Protein AF-0000000067427217 (afdb_homodimer)

pLDDT: mean 96.17, std 3.34, range [80.88, 98.94]

Nearest PDB structures (foldseek):
  2i51-assembly1_A  TM=8.465E-01  e=2.013E-17  Nostoc punctiforme PCC 73102
  2i51-assembly1_B  TM=8.445E-01  e=8.383E-17  Nostoc punctiforme PCC 73102
  2ou5-assembly1_B  TM=6.613E-01  e=2.379E-10  Jannaschia sp. CCS1
  2i02-assembly1_B  TM=6.635E-01  e=1.101E-06  Nostoc punctiforme PCC 73102
  2re7-assembly1_A-2  TM=7.594E-01  e=8.951E-05  Psychrobacter arcticus 273-4

Radius of gyration: 23.59 Å; Cα contacts (8 Å, |Δi|>4): 993; chains: 2; bounding box: 60×71×54 Å

Structure (mmCIF, N/CA/C/O backbone):
data_AF-0000000067427217-model_v1
#
loop_
_entity.id
_entity.type
_entity.pdbx_description
1 polymer 'Predicted protein'
#
loop_
_atom_site.group_PDB
_atom_site.id
_atom_site.type_symbol
_atom_site.label_atom_id
_atom_site.label_alt_id
_atom_site.label_comp_id
_atom_site.label_asym_id
_atom_site.label_entity_id
_atom_site.label_seq_id
_atom_site.pdbx_PDB_ins_code
_atom_site.Cartn_x
_atom_site.Cartn_y
_atom_site.Cartn_z
_atom_site.occupancy
_atom_site.B_iso_or_equiv
_atom_site.auth_seq_id
_atom_site.auth_comp_id
_atom_site.auth_asym_id
_atom_site.auth_atom_id
_atom_site.pdbx_PDB_model_num
ATOM 1 N N . MET A 1 1 ? 25.328 17.938 6.07 1 82.31 1 MET A N 1
ATOM 2 C CA . MET A 1 1 ? 25.375 16.656 5.363 1 82.31 1 MET A CA 1
ATOM 3 C C . MET A 1 1 ? 24.438 16.672 4.156 1 82.31 1 MET A C 1
ATOM 5 O O . MET A 1 1 ? 23.422 17.344 4.168 1 82.31 1 MET A O 1
ATOM 9 N N . PRO A 1 2 ? 24.812 15.953 3.15 1 90 2 PRO A N 1
ATOM 10 C CA . PRO A 1 2 ? 24.062 16.062 1.898 1 90 2 PRO A CA 1
ATOM 11 C C . PRO A 1 2 ? 22.703 15.375 1.966 1 90 2 PRO A C 1
ATOM 13 O O . PRO A 1 2 ? 22.5 14.469 2.779 1 90 2 PRO A O 1
ATOM 16 N N . VAL A 1 3 ? 21.75 15.828 1.18 1 95.88 3 VAL A N 1
ATOM 17 C CA . VAL A 1 3 ? 20.438 15.219 0.984 1 95.88 3 VAL A CA 1
ATOM 18 C C . VAL A 1 3 ? 20.609 13.789 0.475 1 95.88 3 VAL A C 1
ATOM 20 O O . VAL A 1 3 ? 21.422 13.531 -0.419 1 95.88 3 VAL A O 1
ATOM 23 N N . PRO A 1 4 ? 19.953 12.844 1.14 1 98 4 PRO A N 1
ATOM 24 C CA . PRO A 1 4 ? 20.125 11.469 0.68 1 98 4 PRO A CA 1
ATOM 25 C C . PRO A 1 4 ? 19.641 11.25 -0.749 1 98 4 PRO A C 1
ATOM 27 O O . PRO A 1 4 ? 18.672 11.891 -1.175 1 98 4 PRO A O 1
ATOM 30 N N . ARG A 1 5 ? 20.172 10.289 -1.453 1 98.12 5 ARG A N 1
ATOM 31 C CA . ARG A 1 5 ? 19.906 10.023 -2.863 1 98.12 5 ARG A CA 1
ATOM 32 C C . ARG A 1 5 ? 18.453 9.602 -3.072 1 98.12 5 ARG A C 1
ATOM 34 O O . ARG A 1 5 ? 17.859 9.906 -4.105 1 98.12 5 ARG A O 1
ATOM 41 N N . TRP A 1 6 ? 17.891 8.938 -2.092 1 98.75 6 TRP A N 1
ATOM 42 C CA . TRP A 1 6 ? 16.516 8.469 -2.262 1 98.75 6 TRP A CA 1
ATOM 43 C C . TRP A 1 6 ? 15.547 9.648 -2.35 1 98.75 6 TRP A C 1
ATOM 45 O O . TRP A 1 6 ? 14.547 9.586 -3.066 1 98.75 6 TRP A O 1
ATOM 55 N N . LYS A 1 7 ? 15.797 10.719 -1.579 1 98.75 7 LYS A N 1
ATOM 56 C CA . LYS A 1 7 ? 14.945 11.891 -1.68 1 98.75 7 LYS A CA 1
ATOM 57 C C . LYS A 1 7 ? 15.047 12.531 -3.062 1 98.75 7 LYS A C 1
ATOM 59 O O . LYS A 1 7 ? 14.031 12.914 -3.652 1 98.75 7 LYS A O 1
ATOM 64 N N . ILE A 1 8 ? 16.266 12.633 -3.545 1 98.31 8 ILE A N 1
ATOM 65 C CA . ILE A 1 8 ? 16.5 13.203 -4.863 1 98.31 8 ILE A CA 1
ATOM 66 C C . ILE A 1 8 ? 15.766 12.391 -5.922 1 98.31 8 ILE A C 1
ATOM 68 O O . ILE A 1 8 ? 15.148 12.953 -6.828 1 98.31 8 ILE A O 1
ATOM 72 N N . ALA A 1 9 ? 15.852 11.094 -5.762 1 98.56 9 ALA A N 1
ATOM 73 C CA . ALA A 1 9 ? 15.188 10.203 -6.707 1 98.56 9 ALA A CA 1
ATOM 74 C C . ALA A 1 9 ? 13.68 10.43 -6.703 1 98.56 9 ALA A C 1
ATOM 76 O O . ALA A 1 9 ? 13.047 10.492 -7.762 1 98.56 9 ALA A O 1
ATOM 77 N N . ILE A 1 10 ? 13.047 10.578 -5.543 1 98.69 10 ILE A N 1
ATOM 78 C CA . ILE A 1 10 ? 11.609 10.812 -5.434 1 98.69 10 ILE A CA 1
ATOM 79 C C . ILE A 1 10 ? 11.258 12.156 -6.066 1 98.69 10 ILE A C 1
ATOM 81 O O . ILE A 1 10 ? 10.32 12.242 -6.871 1 98.69 10 ILE A O 1
ATOM 85 N N . GLU A 1 11 ? 12.023 13.148 -5.711 1 98.12 11 GLU A N 1
ATOM 86 C CA . GLU A 1 11 ? 11.742 14.484 -6.23 1 98.12 11 GLU A CA 1
ATOM 87 C C . GLU A 1 11 ? 11.844 14.516 -7.754 1 98.12 11 GLU A C 1
ATOM 89 O O . GLU A 1 11 ? 11.031 15.156 -8.422 1 98.12 11 GLU A O 1
ATOM 94 N N . THR A 1 12 ? 12.859 13.875 -8.266 1 98 12 THR A N 1
ATOM 95 C CA . THR A 1 12 ? 13.047 13.82 -9.711 1 98 12 THR A CA 1
ATOM 96 C C . THR A 1 12 ? 11.875 13.117 -10.383 1 98 12 THR A C 1
ATOM 98 O O . THR A 1 12 ? 11.352 13.602 -11.391 1 98 12 THR A O 1
ATOM 101 N N . ALA A 1 13 ? 11.453 12 -9.812 1 97.88 13 ALA A N 1
ATOM 102 C CA . ALA A 1 13 ? 10.367 11.219 -10.383 1 97.88 13 ALA A CA 1
ATOM 103 C C . ALA A 1 13 ? 9.062 12.016 -10.398 1 97.88 13 ALA A C 1
ATOM 105 O O . ALA A 1 13 ? 8.367 12.055 -11.414 1 97.88 13 ALA A O 1
ATOM 106 N N . ILE A 1 14 ? 8.758 12.688 -9.297 1 96.75 14 ILE A N 1
ATOM 107 C CA . ILE A 1 14 ? 7.449 13.32 -9.203 1 96.75 14 ILE A CA 1
ATOM 108 C C . ILE A 1 14 ? 7.48 14.68 -9.906 1 96.75 14 ILE A C 1
ATOM 110 O O . ILE A 1 14 ? 6.434 15.258 -10.203 1 96.75 14 ILE A O 1
ATOM 114 N N . ALA A 1 15 ? 8.664 15.242 -10.125 1 96.88 15 ALA A N 1
ATOM 115 C CA . ALA A 1 15 ? 8.766 16.422 -10.984 1 96.88 15 ALA A CA 1
ATOM 116 C C . ALA A 1 15 ? 8.344 16.078 -12.414 1 96.88 15 ALA A C 1
ATOM 118 O O . ALA A 1 15 ? 7.762 16.922 -13.109 1 96.88 15 ALA A O 1
ATOM 119 N N . GLU A 1 16 ? 8.664 14.875 -12.828 1 95.94 16 GLU A N 1
ATOM 120 C CA . GLU A 1 16 ? 8.32 14.414 -14.172 1 95.94 16 GLU A CA 1
ATOM 121 C C . GLU A 1 16 ? 6.879 13.914 -14.234 1 95.94 16 GLU A C 1
ATOM 123 O O . GLU A 1 16 ? 6.176 14.148 -15.219 1 95.94 16 GLU A O 1
ATOM 128 N N . TYR A 1 17 ? 6.457 13.25 -13.234 1 94.25 17 TYR A N 1
ATOM 129 C CA . TYR A 1 17 ? 5.105 12.703 -13.164 1 94.25 17 TYR A CA 1
ATOM 130 C C . TYR A 1 17 ? 4.344 13.297 -11.984 1 94.25 17 TYR A C 1
ATOM 132 O O . TYR A 1 17 ? 4.09 12.602 -11 1 94.25 17 TYR A O 1
ATOM 140 N N . LYS A 1 18 ? 3.812 14.438 -12.102 1 90 18 LYS A N 1
ATOM 141 C CA . LYS A 1 18 ? 3.309 15.289 -11.039 1 90 18 LYS A CA 1
ATOM 142 C C . LYS A 1 18 ? 2.08 14.68 -10.367 1 90 18 LYS A C 1
ATOM 144 O O . LYS A 1 18 ? 1.81 14.938 -9.195 1 90 18 LYS A O 1
ATOM 149 N N . ASN A 1 19 ? 1.387 13.836 -11.07 1 87.75 19 ASN A N 1
ATOM 150 C CA . ASN A 1 19 ? 0.149 13.297 -10.516 1 87.75 19 ASN A CA 1
ATOM 151 C C . ASN A 1 19 ? 0.393 11.992 -9.758 1 87.75 19 ASN A C 1
ATOM 153 O O . ASN A 1 19 ? -0.52 11.453 -9.133 1 87.75 19 ASN A O 1
ATOM 157 N N . GLN A 1 20 ? 1.622 11.531 -9.742 1 93.19 20 GLN A N 1
ATOM 158 C CA . GLN A 1 20 ? 1.896 10.25 -9.102 1 93.19 20 GLN A CA 1
ATOM 159 C C . GLN A 1 20 ? 2.447 10.445 -7.691 1 93.19 20 GLN A C 1
ATOM 161 O O . GLN A 1 20 ? 3.541 9.977 -7.375 1 93.19 20 GLN A O 1
ATOM 166 N N . THR A 1 21 ? 1.598 11.125 -6.848 1 97.31 21 THR A N 1
ATOM 167 C CA . THR A 1 21 ? 1.981 11.5 -5.488 1 97.31 21 THR A CA 1
ATOM 168 C C . THR A 1 21 ? 1.276 10.609 -4.465 1 97.31 21 THR A C 1
ATOM 170 O O . THR A 1 21 ? 1.387 10.844 -3.26 1 97.31 21 THR A O 1
ATOM 173 N N . VAL A 1 22 ? 0.486 9.586 -4.945 1 98.19 22 VAL A N 1
ATOM 174 C CA . VAL A 1 22 ? -0.251 8.711 -4.039 1 98.19 22 VAL A CA 1
ATOM 175 C C . VAL A 1 22 ? 0.635 7.543 -3.611 1 98.19 22 VAL A C 1
ATOM 177 O O . VAL A 1 22 ? 1.251 6.887 -4.453 1 98.19 22 VAL A O 1
ATOM 180 N N . PHE A 1 23 ? 0.821 7.344 -2.318 1 98.75 23 PHE A N 1
ATOM 181 C CA . PHE A 1 23 ? 1.506 6.18 -1.771 1 98.75 23 PHE A CA 1
ATOM 182 C C . PHE A 1 23 ? 0.601 5.426 -0.805 1 98.75 23 PHE A C 1
ATOM 184 O O . PHE A 1 23 ? -0.47 5.914 -0.439 1 98.75 23 PHE A O 1
ATOM 191 N N . GLN A 1 24 ? 0.899 4.184 -0.476 1 98.94 24 GLN A N 1
ATOM 192 C CA . GLN A 1 24 ? 0.128 3.371 0.457 1 98.94 24 GLN A CA 1
ATOM 193 C C . GLN A 1 24 ? 0.871 3.197 1.779 1 98.94 24 GLN A C 1
ATOM 195 O O . GLN A 1 24 ? 2.031 2.779 1.796 1 98.94 24 GLN A O 1
ATOM 200 N N . LEU A 1 25 ? 0.208 3.504 2.873 1 98.94 25 LEU A N 1
ATOM 201 C CA . LEU A 1 25 ? 0.771 3.447 4.219 1 98.94 25 LEU A CA 1
ATOM 202 C C . LEU A 1 25 ? 0.193 2.273 5 1 98.94 25 LEU A C 1
ATOM 204 O O . LEU A 1 25 ? -1.027 2.15 5.133 1 98.94 25 LEU A O 1
ATOM 208 N N . ALA A 1 26 ? 1.089 1.427 5.461 1 98.81 26 ALA A N 1
ATOM 209 C CA . ALA A 1 26 ? 0.685 0.29 6.285 1 98.81 26 ALA A CA 1
ATOM 210 C C . ALA A 1 26 ? 0.888 0.588 7.77 1 98.81 26 ALA A C 1
ATOM 212 O O . ALA A 1 26 ? 1.924 1.127 8.164 1 98.81 26 ALA A O 1
ATOM 213 N N . THR A 1 27 ? -0.108 0.255 8.555 1 98.44 27 THR A N 1
ATOM 214 C CA . THR A 1 27 ? -0.065 0.459 10 1 98.44 27 THR A CA 1
ATOM 215 C C . THR A 1 27 ? -0.479 -0.81 10.742 1 98.44 27 THR A C 1
ATOM 217 O O . THR A 1 27 ? -1.041 -1.729 10.141 1 98.44 27 THR A O 1
ATOM 220 N N . LEU A 1 28 ? -0.142 -0.856 11.984 1 96.56 28 LEU A N 1
ATOM 221 C CA . LEU A 1 28 ? -0.523 -1.962 12.859 1 96.56 28 LEU A CA 1
ATOM 222 C C . LEU A 1 28 ? -1.682 -1.564 13.766 1 96.56 28 LEU A C 1
ATOM 224 O O . LEU A 1 28 ? -1.674 -0.478 14.352 1 96.56 28 LEU A O 1
ATOM 228 N N . ASP A 1 29 ? -2.648 -2.434 13.766 1 92.38 29 ASP A N 1
ATOM 229 C CA . ASP A 1 29 ? -3.754 -2.312 14.711 1 92.38 29 ASP A CA 1
ATOM 230 C C . ASP A 1 29 ? -3.535 -3.211 15.93 1 92.38 29 ASP A C 1
ATOM 232 O O . ASP A 1 29 ? -3.463 -4.434 15.797 1 92.38 29 ASP A O 1
ATOM 236 N N . PRO A 1 30 ? -3.396 -2.654 17.078 1 87.75 30 PRO A N 1
ATOM 237 C CA . PRO A 1 30 ? -3.111 -3.477 18.266 1 87.75 30 PRO A CA 1
ATOM 238 C C . PRO A 1 30 ? -4.25 -4.434 18.609 1 87.75 30 PRO A C 1
ATOM 240 O O . PRO A 1 30 ? -4.051 -5.398 19.344 1 87.75 30 PRO A O 1
ATOM 243 N N . THR A 1 31 ? -5.398 -4.172 18.062 1 89.56 31 THR A N 1
ATOM 244 C CA . THR A 1 31 ? -6.562 -4.961 18.438 1 89.56 31 THR A CA 1
ATOM 245 C C . THR A 1 31 ? -6.859 -6.023 17.391 1 89.56 31 THR A C 1
ATOM 247 O O . THR A 1 31 ? -7.746 -6.859 17.578 1 89.56 31 THR A O 1
ATOM 250 N N . LEU A 1 32 ? -6.234 -5.902 16.281 1 85.5 32 LEU A N 1
ATOM 251 C CA . LEU A 1 32 ? -6.469 -6.836 15.188 1 85.5 32 LEU A CA 1
ATOM 252 C C . LEU A 1 32 ? -5.16 -7.48 14.734 1 85.5 32 LEU A C 1
ATOM 254 O O . LEU A 1 32 ? -4.117 -6.824 14.703 1 85.5 32 LEU A O 1
ATOM 258 N N . PRO A 1 33 ? -5.242 -8.703 14.398 1 87.25 33 PRO A N 1
ATOM 259 C CA . PRO A 1 33 ? -4.039 -9.398 13.938 1 87.25 33 PRO A CA 1
ATOM 260 C C . PRO A 1 33 ? -3.775 -9.195 12.445 1 87.25 33 PRO A C 1
ATOM 262 O O . PRO A 1 33 ? -3.27 -10.094 11.773 1 87.25 33 PRO A O 1
ATOM 265 N N . THR A 1 34 ? -4.293 -8.156 11.867 1 94.31 34 THR A N 1
ATOM 266 C CA . THR A 1 34 ? -4.125 -7.855 10.453 1 94.31 34 THR A CA 1
ATOM 267 C C . THR A 1 34 ? -3.602 -6.438 10.258 1 94.31 34 THR A C 1
ATOM 269 O O . THR A 1 34 ? -4.109 -5.492 10.867 1 94.31 34 THR A O 1
ATOM 272 N N . PRO A 1 35 ? -2.533 -6.324 9.492 1 97.38 35 PRO A N 1
ATOM 273 C CA . PRO A 1 35 ? -2.131 -4.957 9.156 1 97.38 35 PRO A CA 1
ATOM 274 C C . PRO A 1 35 ? -3.17 -4.227 8.305 1 97.38 35 PRO A C 1
ATOM 276 O O . PRO A 1 35 ? -3.965 -4.867 7.613 1 97.38 35 PRO A O 1
ATOM 279 N N . HIS A 1 36 ? -3.174 -2.947 8.469 1 98.19 36 HIS A N 1
ATOM 280 C CA . HIS A 1 36 ? -4.004 -2.107 7.613 1 98.19 36 HIS A CA 1
ATOM 281 C C . HIS A 1 36 ? -3.154 -1.333 6.613 1 98.19 36 HIS A C 1
ATOM 283 O O . HIS A 1 36 ? -2.002 -0.995 6.898 1 98.19 36 HIS A O 1
ATOM 289 N N . VAL A 1 37 ? -3.666 -1.079 5.469 1 98.81 37 VAL A N 1
ATOM 290 C CA . VAL A 1 37 ? -2.951 -0.309 4.457 1 98.81 37 VAL A CA 1
ATOM 291 C C . VAL A 1 37 ? -3.934 0.565 3.682 1 98.81 37 VAL A C 1
ATOM 293 O O . VAL A 1 37 ? -5.047 0.131 3.367 1 98.81 37 VAL A O 1
ATOM 296 N N . ARG A 1 38 ? -3.584 1.81 3.439 1 98.69 38 ARG A N 1
ATOM 297 C CA . ARG A 1 38 ? -4.441 2.732 2.703 1 98.69 38 ARG A CA 1
ATOM 298 C C . ARG A 1 38 ? -3.617 3.805 2 1 98.69 38 ARG A C 1
ATOM 300 O O . ARG A 1 38 ? -2.447 4.012 2.328 1 98.69 38 ARG A O 1
ATOM 307 N N . SER A 1 39 ? -4.27 4.469 1.109 1 98.62 39 SER A N 1
ATOM 308 C CA . SER A 1 39 ? -3.607 5.484 0.296 1 98.62 39 SER A CA 1
ATOM 309 C C . SER A 1 39 ? -3.486 6.805 1.05 1 98.62 39 SER A C 1
ATOM 311 O O . SER A 1 39 ? -4.387 7.184 1.801 1 98.62 39 SER A O 1
ATOM 313 N N . HIS A 1 40 ? -2.408 7.438 0.852 1 98.69 40 HIS A N 1
ATOM 314 C CA . HIS A 1 40 ? -2.123 8.812 1.251 1 98.69 40 HIS A CA 1
ATOM 315 C C . HIS A 1 40 ? -1.624 9.633 0.069 1 98.69 40 HIS A C 1
ATOM 317 O O . HIS A 1 40 ? -1.092 9.086 -0.897 1 98.69 40 HIS A O 1
ATOM 323 N N . VAL A 1 41 ? -1.85 10.906 0.163 1 97.88 41 VAL A N 1
ATOM 324 C CA . VAL A 1 41 ? -1.292 11.828 -0.824 1 97.88 41 VAL A CA 1
ATOM 325 C C . VAL A 1 41 ? -0.057 12.516 -0.248 1 97.88 41 VAL A C 1
ATOM 327 O O . VAL A 1 41 ? -0.12 13.117 0.826 1 97.88 41 VAL A O 1
ATOM 330 N N . PHE A 1 42 ? 1.051 12.344 -0.948 1 98.69 42 PHE A N 1
ATOM 331 C CA . PHE A 1 42 ? 2.258 13.086 -0.606 1 98.69 42 PHE A CA 1
ATOM 332 C C . PHE A 1 42 ? 2.068 14.578 -0.864 1 98.69 42 PHE A C 1
ATOM 334 O O . PHE A 1 42 ? 1.643 14.977 -1.95 1 98.69 42 PHE A O 1
ATOM 341 N N . ARG A 1 43 ? 2.469 15.375 0.077 1 97.62 43 ARG A N 1
ATOM 342 C CA . ARG A 1 43 ? 2.244 16.812 -0.079 1 97.62 43 ARG A CA 1
ATOM 343 C C . ARG A 1 43 ? 3.562 17.547 -0.256 1 97.62 43 ARG A C 1
ATOM 345 O O . ARG A 1 43 ? 3.68 18.422 -1.124 1 97.62 43 ARG A O 1
ATOM 352 N N . SER A 1 44 ? 4.52 17.203 0.629 1 97.56 44 SER A N 1
ATOM 353 C CA . SER A 1 44 ? 5.812 17.875 0.525 1 97.56 44 SER A CA 1
ATOM 354 C C . SER A 1 44 ? 6.875 17.156 1.354 1 97.56 44 SER A C 1
ATOM 356 O O . SER A 1 44 ? 6.551 16.312 2.186 1 97.56 44 SER A O 1
ATOM 358 N N . PHE A 1 45 ? 8.109 17.5 1.068 1 98.5 45 PHE A N 1
ATOM 359 C CA . PHE A 1 45 ? 9.188 17.219 2.006 1 98.5 45 PHE A CA 1
ATOM 360 C C . PHE A 1 45 ? 9.352 18.375 2.994 1 98.5 45 PHE A C 1
ATOM 362 O O . PHE A 1 45 ? 8.992 19.516 2.693 1 98.5 45 PHE A O 1
ATOM 369 N N . LEU A 1 46 ? 9.789 18.047 4.188 1 98.56 46 LEU A N 1
ATOM 370 C CA . LEU A 1 46 ? 10.148 19.016 5.215 1 98.56 46 LEU A CA 1
ATOM 371 C C . LEU A 1 46 ? 11.477 18.656 5.867 1 98.56 46 LEU A C 1
ATOM 373 O O . LEU A 1 46 ? 11.703 17.5 6.227 1 98.56 46 LEU A O 1
ATOM 377 N N . SER A 1 47 ? 12.375 19.547 5.906 1 96.94 47 SER A N 1
ATOM 378 C CA . SER A 1 47 ? 13.648 19.297 6.566 1 96.94 47 SER A CA 1
ATOM 379 C C . SER A 1 47 ? 14.133 20.531 7.324 1 96.94 47 SER A C 1
ATOM 381 O O . SER A 1 47 ? 13.758 21.656 6.988 1 96.94 47 SER A O 1
ATOM 383 N N . SER A 1 48 ? 14.898 20.234 8.391 1 95.38 48 SER A N 1
ATOM 384 C CA . SER A 1 48 ? 15.672 21.297 9.031 1 95.38 48 SER A CA 1
ATOM 385 C C . SER A 1 48 ? 16.688 21.906 8.07 1 95.38 48 SER A C 1
ATOM 387 O O . SER A 1 48 ? 17.328 21.188 7.297 1 95.38 48 SER A O 1
ATOM 389 N N . GLU A 1 49 ? 16.844 23.172 8.148 1 92.12 49 GLU A N 1
ATOM 390 C CA . GLU A 1 49 ? 17.844 23.844 7.34 1 92.12 49 GLU A CA 1
ATOM 391 C C . GLU A 1 49 ? 19.25 23.359 7.688 1 92.12 49 GLU A C 1
ATOM 393 O O . GLU A 1 49 ? 20.141 23.328 6.828 1 92.12 49 GLU A O 1
ATOM 398 N N . PHE A 1 50 ? 19.422 22.938 8.945 1 92.94 50 PHE A N 1
ATOM 399 C CA . PHE A 1 50 ? 20.734 22.562 9.43 1 92.94 50 PHE A CA 1
ATOM 400 C C . PHE A 1 50 ? 20.969 21.062 9.234 1 92.94 50 PHE A C 1
ATOM 402 O O . PHE A 1 50 ? 22.109 20.578 9.336 1 92.94 50 PHE A O 1
ATOM 409 N N . LYS A 1 51 ? 19.938 20.297 9.062 1 95.56 51 LYS A N 1
ATOM 410 C CA . LYS A 1 51 ? 20.016 18.859 8.852 1 95.56 51 LYS A CA 1
ATOM 411 C C . LYS A 1 51 ? 19.234 18.438 7.609 1 95.56 51 LYS A C 1
ATOM 413 O O . LYS A 1 51 ?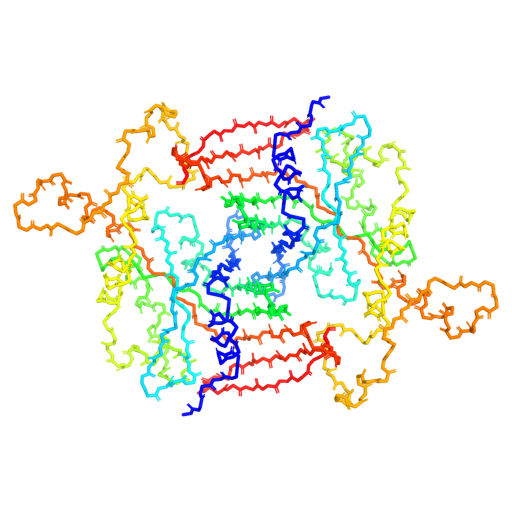 18.312 17.625 7.699 1 95.56 51 LYS A O 1
ATOM 418 N N . PRO A 1 52 ? 19.656 18.922 6.387 1 96.06 52 PRO A N 1
ATOM 419 C CA . PRO A 1 52 ? 18.922 18.594 5.16 1 96.06 52 PRO A CA 1
ATOM 420 C C . PRO A 1 52 ? 18.984 17.109 4.82 1 96.06 52 PRO A C 1
ATOM 422 O O . PRO A 1 52 ? 18.234 16.641 3.957 1 96.06 52 PRO A O 1
ATOM 425 N N . ASN A 1 53 ? 19.891 16.359 5.488 1 97.12 53 ASN A N 1
ATOM 426 C CA . ASN A 1 53 ? 20.047 14.922 5.258 1 97.12 53 ASN A CA 1
ATOM 427 C C . ASN A 1 53 ? 18.969 14.117 5.98 1 97.12 53 ASN A C 1
ATOM 429 O O . ASN A 1 53 ? 18.891 12.898 5.832 1 97.12 53 ASN A O 1
ATOM 433 N N . LEU A 1 54 ? 18.094 14.797 6.73 1 98.12 54 LEU A N 1
ATOM 434 C CA . LEU A 1 54 ? 17.062 14.117 7.488 1 98.12 54 LEU A CA 1
ATOM 435 C C . LEU A 1 54 ? 15.672 14.602 7.07 1 98.12 54 LEU A C 1
ATOM 437 O O . LEU A 1 54 ? 14.906 15.094 7.902 1 98.12 54 LEU A O 1
ATOM 441 N N . PRO A 1 55 ? 15.367 14.391 5.801 1 98.44 55 PRO A N 1
ATOM 442 C CA . PRO A 1 55 ? 14.086 14.883 5.305 1 98.44 55 PRO A CA 1
ATOM 443 C C . PRO A 1 55 ? 12.898 14.078 5.836 1 98.44 55 PRO A C 1
ATOM 445 O O . PRO A 1 55 ? 13 12.852 5.988 1 98.44 55 PRO A O 1
ATOM 448 N N . LEU A 1 56 ? 11.797 14.789 6.141 1 98.81 56 LEU A N 1
ATOM 449 C CA . LEU A 1 56 ? 10.5 14.219 6.484 1 98.81 56 LEU A CA 1
ATOM 450 C C . LEU A 1 56 ? 9.562 14.227 5.281 1 98.81 56 LEU A C 1
ATOM 452 O O . LEU A 1 56 ? 9.688 15.086 4.402 1 98.81 56 LEU A O 1
ATOM 456 N N . LEU A 1 57 ? 8.734 13.219 5.18 1 98.94 57 LEU A N 1
ATOM 457 C CA . LEU A 1 57 ? 7.609 13.273 4.25 1 98.94 57 LEU A CA 1
ATOM 458 C C . LEU A 1 57 ? 6.348 13.758 4.949 1 98.94 57 LEU A C 1
ATOM 460 O O . LEU A 1 57 ? 6.023 13.305 6.051 1 98.94 57 LEU A O 1
ATOM 464 N N . ILE A 1 58 ? 5.605 14.688 4.273 1 98.88 58 ILE A N 1
ATOM 465 C CA . ILE A 1 58 ? 4.395 15.258 4.852 1 98.88 58 ILE A CA 1
ATOM 466 C C . ILE A 1 58 ? 3.176 14.789 4.059 1 98.88 58 ILE A C 1
ATOM 468 O O . ILE A 1 58 ? 3.15 14.891 2.828 1 98.88 58 ILE A O 1
ATOM 472 N N . SER A 1 59 ? 2.277 14.219 4.691 1 98.75 59 SER A N 1
ATOM 473 C CA . SER A 1 59 ? 0.917 13.969 4.23 1 98.75 59 SER A CA 1
ATOM 474 C C . SER A 1 59 ? -0.113 14.5 5.219 1 98.75 59 SER A C 1
ATOM 476 O O . SER A 1 59 ? 0.186 15.398 6.008 1 98.75 59 SER A O 1
ATOM 478 N N . SER A 1 60 ? -1.418 14.125 5.051 1 98.75 60 SER A N 1
ATOM 479 C CA . SER A 1 60 ? -2.467 14.609 5.941 1 98.75 60 SER A CA 1
ATOM 480 C C . SER A 1 60 ? -3.547 13.547 6.148 1 98.75 60 SER A C 1
ATOM 482 O O . SER A 1 60 ? -3.57 12.531 5.449 1 98.75 60 SER A O 1
ATOM 484 N N . THR A 1 61 ? -4.352 13.828 7.141 1 98.69 61 THR A N 1
ATOM 485 C CA . THR A 1 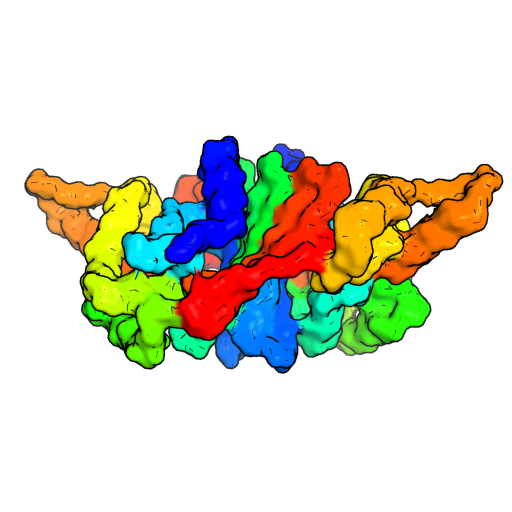61 ? -5.449 12.914 7.434 1 98.69 61 THR A CA 1
ATOM 486 C C . THR A 1 61 ? -6.539 13.617 8.234 1 98.69 61 THR A C 1
ATOM 488 O O . THR A 1 61 ? -6.406 14.797 8.562 1 98.69 61 THR A O 1
ATOM 491 N N . ASP A 1 62 ? -7.695 12.984 8.336 1 98.75 62 ASP A N 1
ATOM 492 C CA . ASP A 1 62 ? -8.719 13.328 9.32 1 98.75 62 ASP A CA 1
ATOM 493 C C . ASP A 1 62 ? -8.383 12.734 10.688 1 98.75 62 ASP A C 1
ATOM 495 O O . ASP A 1 62 ? -8.219 11.523 10.82 1 98.75 62 ASP A O 1
ATOM 499 N N . ILE A 1 63 ? -8.25 13.602 11.688 1 98.69 63 ILE A N 1
ATOM 500 C CA . ILE A 1 63 ? -7.773 13.219 13.008 1 98.69 63 ILE A CA 1
ATOM 501 C C . ILE A 1 63 ? -8.711 12.172 13.617 1 98.69 63 ILE A C 1
ATOM 503 O O . ILE A 1 63 ? -8.344 11.477 14.562 1 98.69 63 ILE A O 1
ATOM 507 N N . ARG A 1 64 ? -9.93 12.039 13.078 1 98.12 64 ARG A N 1
ATOM 508 C CA . ARG A 1 64 ? -10.969 11.195 13.648 1 98.12 64 ARG A CA 1
ATOM 509 C C . ARG A 1 64 ? -10.867 9.766 13.117 1 98.12 64 ARG A C 1
ATOM 511 O O . ARG A 1 64 ? -11.562 8.867 13.602 1 98.12 64 ARG A O 1
ATOM 518 N N . THR A 1 65 ? -9.953 9.461 12.133 1 97.81 65 THR A N 1
ATOM 519 C CA . THR A 1 65 ? -9.914 8.172 11.453 1 97.81 65 THR A CA 1
ATOM 520 C C . THR A 1 65 ? -9.109 7.16 12.273 1 97.81 65 THR A C 1
ATOM 522 O O . THR A 1 65 ? -8.258 7.543 13.078 1 97.81 65 THR A O 1
ATOM 525 N N . PRO A 1 66 ? -9.281 5.863 12.008 1 96.19 66 PRO A N 1
ATOM 526 C CA . PRO A 1 66 ? -8.695 4.805 12.828 1 96.19 66 PRO A CA 1
ATOM 527 C C . PRO A 1 66 ? -7.168 4.789 12.766 1 96.19 66 PRO A C 1
ATOM 529 O O . PRO A 1 66 ? -6.512 4.383 13.727 1 96.19 66 PRO A O 1
ATOM 532 N N . LYS A 1 67 ? -6.586 5.184 11.672 1 97.5 67 LYS A N 1
ATOM 533 C CA . LYS A 1 67 ? -5.133 5.137 11.539 1 97.5 67 LYS A CA 1
ATOM 534 C C . LYS A 1 67 ? -4.457 6.027 12.578 1 97.5 67 LYS A C 1
ATOM 536 O O . LYS A 1 67 ? -3.293 5.82 12.922 1 97.5 67 LYS A O 1
ATOM 541 N N . VAL A 1 68 ? -5.156 7.023 13.039 1 97.75 68 VAL A N 1
ATOM 542 C CA . VAL A 1 68 ? -4.598 7.953 14.016 1 97.75 68 VAL A CA 1
ATOM 543 C C . VAL A 1 68 ? -4.312 7.219 15.32 1 97.75 68 VAL A C 1
ATOM 545 O O . VAL A 1 68 ? -3.215 7.324 15.875 1 97.75 68 VAL A O 1
ATOM 548 N N . THR A 1 69 ? -5.285 6.426 15.781 1 95.62 69 THR A N 1
ATOM 549 C CA . THR A 1 69 ? -5.086 5.676 17.016 1 95.62 69 THR A CA 1
ATOM 550 C C . THR A 1 69 ? -4.062 4.562 16.812 1 95.62 69 THR A C 1
ATOM 552 O O . THR A 1 69 ? -3.289 4.254 17.719 1 95.62 69 THR A O 1
ATOM 555 N N . GLN A 1 70 ? -4.094 3.982 15.641 1 97.06 70 GLN A N 1
ATOM 556 C CA . GLN A 1 70 ? -3.105 2.955 15.328 1 97.06 70 GLN A CA 1
ATOM 557 C C . GLN A 1 70 ? -1.688 3.512 15.422 1 97.06 70 GLN A C 1
ATOM 559 O O . GLN A 1 70 ? -0.829 2.924 16.078 1 97.06 70 GLN A O 1
ATOM 564 N N . LEU A 1 71 ? -1.482 4.691 14.836 1 97.06 71 LEU A N 1
ATOM 565 C CA . LEU A 1 71 ? -0.159 5.305 14.773 1 97.06 71 LEU A CA 1
ATOM 566 C C . LEU A 1 71 ? 0.255 5.828 16.141 1 97.06 71 LEU A C 1
ATOM 568 O O . LEU A 1 71 ? 1.444 5.848 16.469 1 97.06 71 LEU A O 1
ATOM 572 N N . ALA A 1 72 ? -0.711 6.25 16.953 1 95.5 72 ALA A N 1
ATOM 573 C CA . ALA A 1 72 ? -0.407 6.648 18.328 1 95.5 72 ALA A CA 1
ATOM 574 C C . ALA A 1 72 ? 0.113 5.465 19.141 1 95.5 72 ALA A C 1
ATOM 576 O O . ALA A 1 72 ? 1.034 5.613 19.953 1 95.5 72 ALA A O 1
ATOM 577 N N . ALA A 1 73 ? -0.444 4.32 18.891 1 94.81 73 ALA A N 1
ATOM 578 C CA . ALA A 1 73 ? -0.068 3.113 19.609 1 94.81 73 ALA A CA 1
ATOM 579 C C . ALA A 1 73 ? 1.22 2.512 19.062 1 94.81 73 ALA A C 1
ATOM 581 O O . ALA A 1 73 ? 2.076 2.053 19.812 1 94.81 73 ALA A O 1
ATOM 582 N N . HIS A 1 74 ? 1.325 2.471 17.766 1 95.12 74 HIS A N 1
ATOM 583 C CA . HIS A 1 74 ? 2.475 1.904 17.062 1 95.12 74 HIS A CA 1
ATOM 584 C C . HIS A 1 74 ? 2.955 2.832 15.953 1 95.12 74 HIS A C 1
ATOM 586 O O . HIS A 1 74 ? 2.557 2.682 14.797 1 95.12 74 HIS A O 1
ATOM 592 N N . PRO A 1 75 ? 3.889 3.701 16.297 1 96.44 75 PRO A N 1
ATOM 593 C CA . PRO A 1 75 ? 4.289 4.711 15.312 1 96.44 75 PRO A CA 1
ATOM 594 C C . PRO A 1 75 ? 5.184 4.145 14.219 1 96.44 75 PRO A C 1
ATOM 596 O O . PRO A 1 75 ? 5.43 4.812 13.211 1 96.44 75 PRO A O 1
ATOM 599 N N . ASP A 1 76 ? 5.852 2.932 14.5 1 97 76 ASP A N 1
ATOM 600 C CA . ASP A 1 76 ? 6.66 2.295 13.461 1 97 76 ASP A CA 1
ATOM 601 C C . ASP A 1 76 ? 5.785 1.78 12.32 1 97 76 ASP A C 1
ATOM 603 O O . ASP A 1 76 ? 4.945 0.903 12.523 1 97 76 ASP A O 1
ATOM 607 N N . ALA A 1 77 ? 5.938 2.299 11.125 1 98.25 77 ALA A N 1
ATOM 608 C CA . ALA A 1 77 ? 5.129 1.957 9.953 1 98.25 77 ALA A CA 1
ATOM 609 C C . ALA A 1 77 ? 5.98 1.931 8.688 1 98.25 77 ALA A C 1
ATOM 611 O O . ALA A 1 77 ? 7.188 2.182 8.734 1 98.25 77 ALA A O 1
ATOM 612 N N . GLU A 1 78 ? 5.406 1.484 7.59 1 98.81 78 GLU A N 1
ATOM 613 C CA . GLU A 1 78 ? 6.055 1.451 6.281 1 98.81 78 GLU A CA 1
ATOM 614 C C . GLU A 1 78 ? 5.098 1.899 5.18 1 98.81 78 GLU A C 1
ATOM 616 O O . GLU A 1 78 ? 3.906 1.586 5.219 1 98.81 78 GLU A O 1
ATOM 621 N N . LEU A 1 79 ? 5.605 2.654 4.238 1 98.94 79 LEU A N 1
ATOM 622 C CA . LEU A 1 79 ? 4.824 2.975 3.049 1 98.94 79 LEU A CA 1
ATOM 623 C C . LEU A 1 79 ? 5.5 2.436 1.792 1 98.94 79 LEU A C 1
ATOM 625 O O . LEU A 1 79 ? 6.711 2.207 1.783 1 98.94 79 LEU A O 1
ATOM 629 N N . ALA A 1 80 ? 4.699 2.127 0.82 1 98.94 80 ALA A N 1
ATOM 630 C CA . ALA A 1 80 ? 5.145 1.793 -0.531 1 98.94 80 ALA A CA 1
ATOM 631 C C . ALA A 1 80 ? 4.652 2.826 -1.541 1 98.94 80 ALA A C 1
ATOM 633 O O . ALA A 1 80 ? 3.463 3.146 -1.582 1 98.94 80 ALA A O 1
ATOM 634 N N . TRP A 1 81 ? 5.562 3.354 -2.232 1 98.88 81 TRP A N 1
ATOM 635 C CA . TRP A 1 81 ? 5.293 4.352 -3.26 1 98.88 81 TRP A CA 1
ATOM 636 C C . TRP A 1 81 ? 5.727 3.852 -4.633 1 98.88 81 TRP A C 1
ATOM 638 O O . TRP A 1 81 ? 6.914 3.855 -4.957 1 98.88 81 TRP A O 1
ATOM 648 N N . TRP A 1 82 ? 4.738 3.398 -5.43 1 98.38 82 TRP A N 1
ATOM 649 C CA . TRP A 1 82 ? 4.992 2.98 -6.805 1 98.38 82 TRP A CA 1
ATOM 650 C C . TRP A 1 82 ? 4.75 4.129 -7.773 1 98.38 82 TRP A C 1
ATOM 652 O O . TRP A 1 82 ? 3.629 4.637 -7.875 1 98.38 82 TRP A O 1
ATOM 662 N N . ILE A 1 83 ? 5.812 4.543 -8.398 1 97.44 83 ILE A N 1
ATOM 663 C CA . ILE A 1 83 ? 5.715 5.586 -9.414 1 97.44 83 ILE A CA 1
ATOM 664 C C . ILE A 1 83 ? 5.801 4.961 -10.805 1 97.44 83 ILE A C 1
ATOM 666 O O . ILE A 1 83 ? 6.895 4.746 -11.336 1 97.44 83 ILE A O 1
ATOM 670 N N . GLU A 1 84 ? 4.652 4.773 -11.391 1 94.88 84 GLU A N 1
ATOM 671 C CA . GLU A 1 84 ? 4.512 3.969 -12.602 1 94.88 84 GLU A CA 1
ATOM 672 C C . GLU A 1 84 ? 5.266 4.594 -13.773 1 94.88 84 GLU A C 1
ATOM 674 O O . GLU A 1 84 ? 5.902 3.885 -14.555 1 94.88 84 GLU A O 1
ATOM 679 N N . GLY A 1 85 ? 5.203 5.895 -13.938 1 94.25 85 GLY A N 1
ATOM 680 C CA . GLY A 1 85 ? 5.812 6.578 -15.07 1 94.25 85 GLY A CA 1
ATOM 681 C C . GLY A 1 85 ? 7.281 6.25 -15.242 1 94.25 85 GLY A C 1
ATOM 682 O O . GLY A 1 85 ? 7.754 6.074 -16.375 1 94.25 85 GLY A O 1
ATOM 683 N N . VAL A 1 86 ? 7.992 6.16 -14.109 1 96.38 86 VAL A N 1
ATOM 684 C CA . VAL A 1 86 ? 9.422 5.879 -14.164 1 96.38 86 VAL A CA 1
ATOM 685 C C . VAL A 1 86 ? 9.68 4.438 -13.734 1 96.38 86 VAL A C 1
ATOM 687 O O . VAL A 1 86 ? 10.828 3.977 -13.742 1 96.38 86 VAL A O 1
ATOM 690 N N . GLN A 1 87 ? 8.68 3.73 -13.367 1 96.62 87 GLN A N 1
ATOM 691 C CA . GLN A 1 87 ? 8.758 2.352 -12.898 1 96.62 87 GLN A CA 1
ATOM 692 C C . GLN A 1 87 ? 9.742 2.223 -11.742 1 96.62 87 GLN A C 1
ATOM 694 O O . GLN A 1 87 ? 10.664 1.406 -11.789 1 96.62 87 GLN A O 1
ATOM 699 N N . GLN A 1 88 ? 9.477 2.977 -10.719 1 98.44 88 GLN A N 1
ATOM 700 C CA . GLN A 1 88 ? 10.266 2.973 -9.484 1 98.44 88 GLN A CA 1
ATOM 701 C C . GLN A 1 88 ? 9.375 2.734 -8.266 1 98.44 88 GLN A C 1
ATOM 703 O O . GLN A 1 88 ? 8.242 3.221 -8.219 1 98.44 88 GLN A O 1
ATOM 708 N N . GLN A 1 89 ? 9.898 1.977 -7.387 1 98.81 89 GLN A N 1
ATOM 709 C CA . GLN A 1 89 ? 9.234 1.789 -6.102 1 98.81 89 GLN A CA 1
ATOM 710 C C . GLN A 1 89 ? 10.125 2.246 -4.949 1 98.81 89 GLN A C 1
ATOM 712 O O . GLN A 1 89 ? 11.312 1.896 -4.898 1 98.81 89 GLN A O 1
ATOM 717 N N . PHE A 1 90 ? 9.555 3.012 -4.051 1 98.94 90 PHE A N 1
ATOM 718 C CA . PHE A 1 90 ? 10.164 3.373 -2.775 1 98.94 90 PHE A CA 1
ATOM 719 C C . PHE A 1 90 ? 9.398 2.756 -1.612 1 98.94 90 PHE A C 1
ATOM 721 O O . PHE A 1 90 ? 8.203 3.014 -1.441 1 98.94 90 PHE A O 1
ATOM 728 N N . ARG A 1 91 ? 10.016 1.876 -0.914 1 98.94 91 ARG A N 1
ATOM 729 C CA . ARG A 1 91 ? 9.484 1.446 0.375 1 98.94 91 ARG A CA 1
ATOM 730 C C . ARG A 1 91 ? 10.195 2.146 1.524 1 98.94 91 ARG A C 1
ATOM 732 O O . ARG A 1 91 ? 11.422 2.035 1.661 1 98.94 91 ARG A O 1
ATOM 739 N N . ILE A 1 92 ? 9.469 2.873 2.291 1 98.94 92 ILE A N 1
ATOM 740 C CA . ILE A 1 92 ? 10.031 3.73 3.328 1 98.94 92 ILE A CA 1
ATOM 741 C C . ILE A 1 92 ? 9.492 3.307 4.695 1 98.94 92 ILE A C 1
ATOM 743 O O . ILE A 1 92 ? 8.289 3.348 4.934 1 98.94 92 ILE A O 1
ATOM 747 N N . SER A 1 93 ? 10.414 2.9 5.535 1 98.56 93 SER A N 1
ATOM 748 C CA . SER A 1 93 ? 10.055 2.555 6.906 1 98.56 93 SER A CA 1
ATOM 749 C C . SER A 1 93 ? 10.609 3.574 7.898 1 98.56 93 SER A C 1
ATOM 751 O O . SER A 1 93 ? 11.672 4.156 7.668 1 98.56 93 SER A O 1
ATOM 753 N N . GLY A 1 94 ? 9.875 3.785 8.891 1 98 94 GLY A N 1
ATOM 754 C CA . GLY A 1 94 ? 10.242 4.715 9.953 1 98 94 GLY A CA 1
ATOM 755 C C . GLY A 1 94 ? 9.086 5.043 10.883 1 98 94 GLY A C 1
ATOM 756 O O . GLY A 1 94 ? 8.078 4.336 10.906 1 98 94 GLY A O 1
ATOM 757 N N . LYS A 1 95 ? 9.297 6.012 11.727 1 97.38 95 LYS A N 1
ATOM 758 C CA . LYS A 1 95 ? 8.242 6.457 12.641 1 97.38 95 LYS A CA 1
ATOM 759 C C . LYS A 1 95 ? 7.312 7.449 11.945 1 97.38 95 LYS A C 1
ATOM 761 O O . LYS A 1 95 ? 7.762 8.312 11.188 1 97.38 95 LYS A O 1
ATOM 766 N N . VAL A 1 96 ? 6.066 7.242 12.156 1 98.5 96 VAL A N 1
ATOM 767 C CA . VAL A 1 96 ? 5.039 8.117 11.602 1 98.5 96 VAL A CA 1
ATOM 768 C C . VAL A 1 96 ? 4.285 8.812 12.734 1 98.5 96 VAL A C 1
ATOM 770 O O . VAL A 1 96 ? 3.754 8.156 13.633 1 98.5 96 VAL A O 1
ATOM 773 N N . HIS A 1 97 ? 4.223 10.133 12.641 1 97.88 97 HIS A N 1
ATOM 774 C CA . HIS A 1 97 ? 3.578 10.938 13.68 1 97.88 97 HIS A CA 1
ATOM 775 C C . HIS A 1 97 ? 2.377 11.688 13.117 1 97.88 97 HIS A C 1
ATOM 777 O O . HIS A 1 97 ? 2.387 12.109 11.961 1 97.88 97 HIS A O 1
ATOM 783 N N . VAL A 1 98 ? 1.393 11.805 13.93 1 98.62 98 VAL A N 1
ATOM 784 C CA . VAL A 1 98 ? 0.238 12.633 13.602 1 98.62 98 VAL A CA 1
ATOM 785 C C . VAL A 1 98 ? 0.296 13.938 14.391 1 98.62 98 VAL A C 1
ATOM 787 O O . VAL A 1 98 ? 0.511 13.922 15.602 1 98.62 98 VAL A O 1
ATOM 790 N N . VAL A 1 99 ? 0.173 15.047 13.68 1 98.38 99 VAL A N 1
ATOM 791 C CA . VAL A 1 99 ? 0.194 16.359 14.305 1 98.38 99 VAL A CA 1
ATOM 792 C C . VAL A 1 99 ? -1.186 17.016 14.195 1 98.38 99 VAL A C 1
ATOM 794 O O . VAL A 1 99 ? -1.505 17.641 13.18 1 98.38 99 VAL A O 1
ATOM 797 N N . PRO A 1 100 ? -1.969 16.891 15.227 1 98.5 100 PRO A N 1
ATOM 798 C CA . PRO A 1 100 ? -3.281 17.547 15.25 1 98.5 100 PRO A CA 1
ATOM 799 C C . PRO A 1 100 ? -3.217 18.984 15.734 1 98.5 100 PRO A C 1
ATOM 801 O O . PRO A 1 100 ? -2.127 19.516 15.961 1 98.5 100 PRO A O 1
ATOM 804 N N . ALA A 1 101 ? -4.363 19.609 15.781 1 98 101 ALA A N 1
ATOM 805 C CA . ALA A 1 101 ? -4.457 20.938 16.359 1 98 101 ALA A CA 1
ATOM 806 C C . ALA A 1 101 ? -3.939 20.969 17.797 1 98 101 ALA A C 1
ATOM 808 O O . ALA A 1 101 ? -4.121 20 18.531 1 98 101 ALA A O 1
ATOM 809 N N . PRO A 1 102 ? -3.207 22.016 18.25 1 96.38 102 PRO A N 1
ATOM 810 C CA . PRO A 1 102 ? -2.6 22.094 19.578 1 96.38 102 PRO A CA 1
ATOM 811 C C . PRO A 1 102 ? -3.59 21.781 20.703 1 96.38 102 PRO A C 1
ATOM 813 O O . PRO A 1 102 ? -3.199 21.266 21.75 1 96.38 102 PRO A O 1
ATOM 816 N N . GLY A 1 103 ? -4.812 22.031 20.609 1 95 103 GLY A N 1
ATOM 817 C CA . GLY A 1 103 ? -5.801 21.781 21.656 1 95 103 GLY A CA 1
ATOM 818 C C . GLY A 1 103 ? -6.246 20.328 21.703 1 95 103 GLY A C 1
ATOM 819 O O . GLY A 1 103 ? -6.848 19.906 22.688 1 95 103 GLY A O 1
ATOM 820 N N . HIS A 1 104 ? -5.902 19.578 20.703 1 95.94 104 HIS A N 1
ATOM 821 C CA . HIS A 1 104 ? -6.273 18.172 20.688 1 95.94 104 HIS A CA 1
ATOM 822 C C . HIS A 1 104 ? -5.418 17.359 21.656 1 95.94 104 HIS A C 1
ATOM 824 O O . HIS A 1 104 ? -4.215 17.609 21.781 1 95.94 104 HIS A O 1
ATOM 830 N N . ILE A 1 105 ? -5.906 16.375 22.234 1 94.19 105 ILE A N 1
ATOM 831 C CA . ILE A 1 105 ? -5.254 15.578 23.281 1 94.19 105 ILE A CA 1
ATOM 832 C C . ILE A 1 105 ? -4.027 14.883 22.703 1 94.19 105 ILE A C 1
ATOM 834 O O . ILE A 1 105 ? -3.029 14.688 23.391 1 94.19 105 ILE A O 1
ATOM 838 N N . LEU A 1 106 ? -4.062 14.508 21.453 1 94.88 106 LEU A N 1
ATOM 839 C CA . LEU A 1 106 ? -2.973 13.766 20.828 1 94.88 106 LEU A CA 1
ATOM 840 C C . LEU A 1 106 ? -1.801 14.688 20.516 1 94.88 106 LEU A C 1
ATOM 842 O O . LEU A 1 106 ? -0.729 14.219 20.125 1 94.88 106 LEU A O 1
ATOM 846 N N . PHE A 1 107 ? -2.037 16.016 20.625 1 95.88 107 PHE A N 1
ATOM 847 C CA . PHE A 1 107 ? -0.927 16.922 20.375 1 95.88 107 PHE A CA 1
ATOM 848 C C . PHE A 1 107 ? 0.169 16.734 21.406 1 95.88 107 PHE A C 1
ATOM 850 O O . PHE A 1 107 ? 1.354 16.703 21.078 1 95.88 107 PHE A O 1
ATOM 857 N N . ARG A 1 108 ? -0.247 16.578 22.609 1 93.81 108 ARG A N 1
ATOM 858 C CA . ARG A 1 108 ? 0.715 16.312 23.672 1 93.81 108 ARG A CA 1
ATOM 859 C C . ARG A 1 108 ? 1.44 14.992 23.453 1 93.81 108 ARG A C 1
ATOM 861 O O . ARG A 1 108 ? 2.631 14.867 23.75 1 93.81 108 ARG A O 1
ATOM 868 N N . HIS A 1 109 ? 0.699 14.07 23 1 93.25 109 HIS A N 1
ATOM 869 C CA . HIS A 1 109 ? 1.304 12.781 22.688 1 93.25 109 HIS A CA 1
ATOM 870 C C . HIS A 1 109 ? 2.42 12.938 21.656 1 93.25 109 HIS A C 1
ATOM 872 O O . HIS A 1 109 ? 3.492 12.344 21.797 1 93.25 109 HIS A O 1
ATOM 878 N N . PHE A 1 110 ? 2.168 13.688 20.688 1 94 110 PHE A N 1
ATOM 879 C CA . PHE A 1 110 ? 3.168 13.977 19.656 1 94 110 PHE A CA 1
ATOM 880 C C . PHE A 1 110 ? 4.41 14.602 20.281 1 94 110 PHE A C 1
ATOM 882 O O . PHE A 1 110 ? 5.531 14.141 20.047 1 94 110 PHE A O 1
ATOM 889 N N . LEU A 1 111 ? 4.211 15.539 21.094 1 92.19 111 LEU A N 1
ATOM 890 C CA . LEU A 1 111 ? 5.332 16.219 21.75 1 92.19 111 LEU A CA 1
ATOM 891 C C . LEU A 1 111 ? 6.094 15.25 22.656 1 92.19 111 LEU A C 1
ATOM 893 O O . LEU A 1 111 ? 7.324 15.258 22.672 1 92.19 111 LEU A O 1
ATOM 897 N N . SER A 1 112 ? 5.391 14.445 23.328 1 91.56 112 SER A N 1
ATOM 898 C CA . SER A 1 112 ? 5.992 13.523 24.297 1 91.56 112 SER A CA 1
ATOM 899 C C . SER A 1 112 ? 6.754 12.406 23.578 1 91.56 112 SER A C 1
ATOM 901 O O . SER A 1 112 ? 7.828 12 24.031 1 91.56 112 SER A O 1
ATOM 903 N N . SER A 1 113 ? 6.207 11.961 22.484 1 89.5 113 SER A N 1
ATOM 904 C CA . SER A 1 113 ? 6.793 10.836 21.75 1 89.5 113 SER A CA 1
ATOM 905 C C . SER A 1 113 ? 8.109 11.234 21.094 1 89.5 113 SER A C 1
ATOM 907 O O . SER A 1 113 ? 8.898 10.367 20.703 1 89.5 113 SER A O 1
ATOM 909 N N . THR A 1 114 ? 8.391 12.469 20.984 1 87.81 114 THR A N 1
ATOM 910 C CA . THR A 1 114 ? 9.602 12.938 20.328 1 87.81 114 THR A CA 1
ATOM 911 C C . THR A 1 114 ? 10.531 13.625 21.328 1 87.81 114 THR A C 1
ATOM 913 O O . THR A 1 114 ? 11.578 14.156 20.938 1 87.81 114 THR A O 1
ATOM 916 N N . ALA A 1 115 ? 10.219 13.602 22.547 1 85.81 115 ALA A N 1
ATOM 917 C CA . ALA A 1 115 ? 10.906 14.367 23.578 1 85.81 115 ALA A CA 1
ATOM 918 C C . ALA A 1 115 ? 12.328 13.852 23.797 1 85.81 115 ALA A C 1
ATOM 920 O O . ALA A 1 115 ? 13.242 14.625 24.078 1 85.81 115 ALA A O 1
ATOM 921 N N . SER A 1 116 ? 12.5 12.578 23.641 1 82.38 116 SER A N 1
ATOM 922 C CA . SER A 1 116 ? 13.789 11.977 24 1 82.38 116 SER A CA 1
ATOM 923 C C . SER A 1 116 ? 14.75 11.992 22.812 1 82.38 116 SER A C 1
ATOM 925 O O . SER A 1 116 ? 15.914 11.625 22.953 1 82.38 116 SER A O 1
ATOM 927 N N . ASP A 1 117 ? 14.281 12.508 21.703 1 85.38 117 ASP A N 1
ATOM 928 C CA . ASP A 1 117 ? 15.117 12.508 20.516 1 85.38 117 ASP A CA 1
ATOM 929 C C . ASP A 1 117 ? 16.156 13.625 20.562 1 85.38 117 ASP A C 1
ATOM 931 O O . ASP A 1 117 ? 15.852 14.727 21.031 1 85.38 117 ASP A O 1
ATOM 935 N N . TYR A 1 118 ? 17.359 13.273 20.125 1 86.44 118 TYR A N 1
ATOM 936 C CA . TYR A 1 118 ? 18.359 14.328 20.031 1 86.44 118 TYR A CA 1
ATOM 937 C C . TYR A 1 118 ? 18.5 14.805 18.594 1 86.44 118 TYR A C 1
ATOM 939 O O . TYR A 1 118 ? 18.219 14.055 17.641 1 86.44 118 TYR A O 1
ATOM 947 N N . GLU A 1 119 ? 18.797 16 18.25 1 80.88 119 GLU A N 1
ATOM 948 C CA . GLU A 1 119 ? 18.766 16.766 17 1 80.88 119 GLU A CA 1
ATOM 949 C C . GLU A 1 119 ? 19.359 15.969 15.844 1 80.88 119 GLU A C 1
ATOM 951 O O . GLU A 1 119 ? 18.844 15.984 14.727 1 80.88 119 GLU A O 1
ATOM 956 N N . GLY A 1 120 ? 20.234 15.078 16 1 87.56 120 GLY A N 1
ATOM 957 C CA . GLY A 1 120 ? 20.938 14.344 14.961 1 87.56 120 GLY A CA 1
ATOM 958 C C . GLY A 1 120 ? 20.406 12.938 14.75 1 87.56 120 GLY A C 1
ATOM 959 O O . GLY A 1 120 ? 20.828 12.25 13.82 1 87.56 120 GLY A O 1
ATOM 960 N N . SER A 1 121 ? 19.375 12.719 15.445 1 91.12 121 SER A N 1
ATOM 961 C CA . SER A 1 121 ? 18.922 11.336 15.414 1 91.12 121 SER A CA 1
ATOM 962 C C . SER A 1 121 ? 17.781 11.148 14.422 1 91.12 121 SER A C 1
ATOM 964 O O . SER A 1 121 ? 17.531 10.031 13.953 1 91.12 121 SER A O 1
ATOM 966 N N . SER A 1 122 ? 17.047 12.258 14.125 1 95.38 122 SER A N 1
ATOM 967 C CA . SER A 1 122 ? 15.883 12.188 13.25 1 95.38 122 SER A CA 1
ATOM 968 C C . SER A 1 122 ? 15.492 13.578 12.742 1 95.38 122 SER A C 1
ATOM 970 O O . SER A 1 122 ? 15.953 14.586 13.266 1 95.38 122 SER A O 1
ATOM 972 N N . GLY A 1 123 ? 14.734 13.562 11.641 1 97.06 123 GLY A N 1
ATOM 973 C CA . GLY A 1 123 ? 14.219 14.828 11.148 1 97.06 123 GLY A CA 1
ATOM 974 C C . GLY A 1 123 ? 13.352 15.555 12.156 1 97.06 123 GLY A C 1
ATOM 975 O O . GLY A 1 123 ? 13.453 16.781 12.297 1 97.06 123 GLY A O 1
ATOM 976 N N . ILE A 1 124 ? 12.547 14.852 12.859 1 96.69 124 ILE A N 1
ATOM 977 C CA . ILE A 1 124 ? 11.672 15.422 13.883 1 96.69 124 ILE A CA 1
ATOM 978 C C . ILE A 1 124 ? 12.508 16.047 14.992 1 96.69 124 ILE A C 1
ATOM 980 O O . ILE A 1 124 ? 12.219 17.156 15.438 1 96.69 124 ILE A O 1
ATOM 984 N N . ALA A 1 125 ? 13.523 15.336 15.453 1 95.44 125 ALA A N 1
ATOM 985 C CA . ALA A 1 125 ? 14.398 15.828 16.516 1 95.44 125 ALA A CA 1
ATOM 986 C C . ALA A 1 125 ? 15.117 17.109 16.078 1 95.44 125 ALA A C 1
ATOM 988 O O . ALA A 1 125 ? 15.273 18.031 16.859 1 95.44 125 ALA A O 1
ATOM 989 N N . ALA A 1 126 ? 15.57 17.109 14.844 1 96.25 126 ALA A N 1
ATOM 990 C CA . ALA A 1 126 ? 16.266 18.281 14.305 1 96.25 126 ALA A CA 1
ATOM 991 C C . ALA A 1 126 ? 15.352 19.5 14.32 1 96.25 126 ALA A C 1
ATOM 993 O O . ALA A 1 126 ? 15.766 20.594 14.742 1 96.25 126 ALA A O 1
ATOM 994 N N . LEU A 1 127 ? 14.148 19.312 13.883 1 96.94 127 LEU A N 1
ATOM 995 C CA . LEU A 1 127 ? 13.188 20.422 13.828 1 96.94 127 LEU A CA 1
ATOM 996 C C . LEU A 1 127 ? 12.797 20.859 15.234 1 96.94 127 LEU A C 1
ATOM 998 O O . LEU A 1 127 ? 12.594 22.047 15.484 1 96.94 127 LEU A O 1
ATOM 1002 N N . LYS A 1 128 ? 12.625 19.875 16.109 1 94.12 128 LYS A N 1
ATOM 1003 C CA . LYS A 1 128 ? 12.328 20.203 17.5 1 94.12 128 LYS A CA 1
ATOM 1004 C C . LYS A 1 128 ? 13.398 21.125 18.094 1 94.12 128 LYS A C 1
ATOM 1006 O O . LYS A 1 128 ? 13.078 22.094 18.766 1 94.12 128 LYS A O 1
ATOM 1011 N N . LYS A 1 129 ? 14.602 20.828 17.906 1 92.88 129 LYS A N 1
ATOM 1012 C CA . LYS A 1 129 ? 15.727 21.609 18.406 1 92.88 129 LYS A CA 1
ATOM 1013 C C . LYS A 1 129 ? 15.656 23.047 17.906 1 92.88 129 LYS A C 1
ATOM 1015 O O . LYS A 1 129 ? 16.047 23.984 18.609 1 92.88 129 LYS A O 1
ATOM 1020 N N . GLU A 1 130 ? 15.078 23.188 16.75 1 94.19 130 GLU A N 1
ATOM 1021 C CA . GLU A 1 130 ? 14.977 24.5 16.109 1 94.19 130 GLU A CA 1
ATOM 1022 C C . GLU A 1 130 ? 13.719 25.234 16.578 1 94.19 130 GLU A C 1
ATOM 1024 O O . GLU A 1 130 ? 13.5 26.391 16.203 1 94.19 130 GLU A O 1
ATOM 1029 N N . GLY A 1 131 ? 12.953 24.609 17.375 1 94.12 131 GLY A N 1
ATOM 1030 C CA . GLY A 1 131 ? 11.703 25.234 17.797 1 94.12 131 GLY A CA 1
ATOM 1031 C C . GLY A 1 131 ? 10.695 25.359 16.672 1 94.12 131 GLY A C 1
ATOM 1032 O O . GLY A 1 131 ? 10.016 26.391 16.562 1 94.12 131 GLY A O 1
ATOM 1033 N N . PHE A 1 132 ? 10.68 24.391 15.797 1 96.56 132 PHE A N 1
ATOM 1034 C CA . PHE A 1 132 ? 9.812 24.406 14.617 1 96.56 132 PHE A CA 1
ATOM 1035 C C . PHE A 1 132 ? 8.359 24.578 15.023 1 96.56 132 PHE A C 1
ATOM 1037 O O . PHE A 1 132 ? 7.887 23.922 15.961 1 96.56 132 PHE A O 1
ATOM 1044 N N . ASP A 1 133 ? 7.617 25.453 14.375 1 97.69 133 ASP A N 1
ATOM 1045 C CA . ASP A 1 133 ? 6.211 25.719 14.648 1 97.69 133 ASP A CA 1
ATOM 1046 C C . ASP A 1 133 ? 5.301 24.781 13.867 1 97.69 133 ASP A C 1
ATOM 1048 O O . ASP A 1 133 ? 4.855 25.125 12.766 1 97.69 133 ASP A O 1
ATOM 1052 N N . TRP A 1 134 ? 4.949 23.656 14.438 1 97.75 134 TRP A N 1
ATOM 1053 C CA . TRP A 1 134 ? 4.156 22.625 13.781 1 97.75 134 TRP A CA 1
ATOM 1054 C C . TRP A 1 134 ? 2.75 23.125 13.477 1 97.75 134 TRP A C 1
ATOM 1056 O O . TRP A 1 134 ? 2.146 22.734 12.477 1 97.75 134 TRP A O 1
ATOM 1066 N N . GLU A 1 135 ? 2.176 23.953 14.336 1 98.25 135 GLU A N 1
ATOM 1067 C CA . GLU A 1 135 ? 0.851 24.516 14.07 1 98.25 135 GLU A CA 1
ATOM 1068 C C . GLU A 1 135 ? 0.872 25.422 12.844 1 98.25 135 GLU A C 1
ATOM 1070 O O . GLU A 1 135 ? -0.036 25.375 12.016 1 98.25 135 GLU A O 1
ATOM 1075 N N . ALA A 1 136 ? 1.833 26.25 12.773 1 98.44 136 ALA A N 1
ATOM 1076 C CA . ALA A 1 136 ? 1.96 27.094 11.586 1 98.44 136 ALA A CA 1
ATOM 1077 C C . ALA A 1 136 ? 2.049 26.25 10.32 1 98.44 136 ALA A C 1
ATOM 1079 O O . ALA A 1 136 ? 1.417 26.562 9.305 1 98.44 136 ALA A O 1
ATOM 1080 N N . LYS A 1 137 ? 2.846 25.156 10.359 1 98.44 137 LYS A N 1
ATOM 1081 C CA . LYS A 1 137 ? 2.98 24.266 9.211 1 98.44 137 LYS A CA 1
ATOM 1082 C C . LYS A 1 137 ? 1.654 23.578 8.898 1 98.44 137 LYS A C 1
ATOM 1084 O O . LYS A 1 137 ? 1.292 23.422 7.727 1 98.44 137 LYS A O 1
ATOM 1089 N N . ARG A 1 138 ? 0.947 23.125 9.938 1 98.56 138 ARG A N 1
ATOM 1090 C CA . ARG A 1 138 ? -0.349 22.469 9.766 1 98.56 138 ARG A CA 1
ATOM 1091 C C . ARG A 1 138 ? -1.343 23.406 9.086 1 98.56 138 ARG A C 1
ATOM 1093 O O . ARG A 1 138 ? -2.012 23.016 8.125 1 98.56 138 ARG A O 1
ATOM 1100 N N . VAL A 1 139 ? -1.401 24.625 9.531 1 98.56 139 VAL A N 1
ATOM 1101 C CA . VAL A 1 139 ? -2.318 25.609 8.977 1 98.56 139 VAL A CA 1
ATOM 1102 C C . VAL A 1 139 ? -1.932 25.938 7.535 1 98.56 139 VAL A C 1
ATOM 1104 O O . VAL A 1 139 ? -2.795 26.031 6.66 1 98.56 139 VAL A O 1
ATOM 1107 N N . GLU A 1 140 ? -0.659 26.109 7.324 1 98.56 140 GLU A N 1
ATOM 1108 C CA . GLU A 1 140 ? -0.16 26.359 5.973 1 98.56 140 GLU A CA 1
ATOM 1109 C C . GLU A 1 140 ? -0.576 25.234 5.02 1 98.56 140 GLU A C 1
ATOM 1111 O O . GLU A 1 140 ? -1.054 25.5 3.916 1 98.56 140 GLU A O 1
ATOM 1116 N N . ALA A 1 141 ? -0.348 24 5.418 1 98.56 141 ALA A N 1
ATOM 1117 C CA . ALA A 1 141 ? -0.71 22.844 4.605 1 98.56 141 ALA A CA 1
ATOM 1118 C C . ALA A 1 141 ? -2.209 22.828 4.312 1 98.56 141 ALA A C 1
ATOM 1120 O O . ALA A 1 141 ? -2.623 22.594 3.176 1 98.56 141 ALA A O 1
ATOM 1121 N N . PHE A 1 142 ? -3.004 23.094 5.316 1 98.62 142 PHE A N 1
ATOM 1122 C CA . PHE A 1 142 ? -4.453 23.125 5.168 1 98.62 142 PHE A CA 1
ATOM 1123 C C . PHE A 1 142 ? -4.871 24.172 4.152 1 98.62 142 PHE A C 1
ATOM 1125 O O . PHE A 1 142 ? -5.668 23.906 3.252 1 98.62 142 PHE A O 1
ATOM 1132 N N . LYS A 1 143 ? -4.344 25.328 4.281 1 98.19 143 LYS A N 1
ATOM 1133 C CA . LYS A 1 143 ? -4.707 26.453 3.434 1 98.19 143 LYS A CA 1
ATOM 1134 C C . LYS A 1 143 ? -4.328 26.188 1.979 1 98.19 143 LYS A C 1
ATOM 1136 O O . LYS A 1 143 ? -4.965 26.719 1.063 1 98.19 143 LYS A O 1
ATOM 1141 N N . SER A 1 144 ? -3.34 25.391 1.763 1 97.62 144 SER A N 1
ATOM 1142 C CA . SER A 1 144 ? -2.852 25.141 0.411 1 97.62 144 SER A CA 1
ATOM 1143 C C . SER A 1 144 ? -3.773 24.188 -0.34 1 97.62 144 SER A C 1
ATOM 1145 O O . SER A 1 144 ? -3.676 24.047 -1.562 1 97.62 144 SER A O 1
ATOM 1147 N N . LEU A 1 145 ? -4.672 23.531 0.325 1 97.69 145 LEU A N 1
ATOM 1148 C CA . LEU A 1 145 ? -5.543 22.547 -0.283 1 97.69 145 LEU A CA 1
ATOM 1149 C C . LEU A 1 145 ? -6.75 23.203 -0.945 1 97.69 145 LEU A C 1
ATOM 1151 O O . LEU A 1 145 ? -7.086 24.344 -0.63 1 97.69 145 LEU A O 1
ATOM 1155 N N . GLY A 1 146 ? -7.344 22.5 -1.884 1 96.56 146 GLY A N 1
ATOM 1156 C CA . GLY A 1 146 ? -8.555 22.984 -2.537 1 96.56 146 GLY A CA 1
ATOM 1157 C C . GLY A 1 146 ? -9.773 22.938 -1.64 1 96.56 146 GLY A C 1
ATOM 1158 O O . GLY A 1 146 ? -9.82 22.172 -0.678 1 96.56 146 GLY A O 1
ATOM 1159 N N . GLY A 1 147 ? -10.742 23.75 -1.951 1 97.56 147 GLY A N 1
ATOM 1160 C CA . GLY A 1 147 ? -11.945 23.875 -1.144 1 97.56 147 GLY A CA 1
ATOM 1161 C C . GLY A 1 147 ? -12.727 22.578 -1.038 1 97.56 147 GLY A C 1
ATOM 1162 O O . GLY A 1 147 ? -13.297 22.266 0.012 1 97.56 147 GLY A O 1
ATOM 1163 N N . LYS A 1 148 ? -12.781 21.812 -2.107 1 95.94 148 LYS A N 1
ATOM 1164 C CA . LYS A 1 148 ? -13.492 20.547 -2.1 1 95.94 148 LYS A CA 1
ATOM 1165 C C . LYS A 1 148 ? -12.883 19.578 -1.09 1 95.94 148 LYS A C 1
ATOM 1167 O O . LYS A 1 148 ? -13.609 18.875 -0.38 1 95.94 148 LYS A O 1
ATOM 1172 N N . MET A 1 149 ? -11.547 19.547 -1.041 1 96.31 149 MET A N 1
ATOM 1173 C CA . MET A 1 149 ? -10.859 18.703 -0.069 1 96.31 149 MET A CA 1
ATOM 1174 C C . MET A 1 149 ? -11.117 19.188 1.354 1 96.31 149 MET A C 1
ATOM 1176 O O . MET A 1 149 ? -11.406 18.391 2.244 1 96.31 149 MET A O 1
ATOM 1180 N N . LYS A 1 150 ? -11.047 20.484 1.539 1 98.06 150 LYS A N 1
ATOM 1181 C CA . LYS A 1 150 ? -11.273 21.047 2.865 1 98.06 150 LYS A CA 1
ATOM 1182 C C . LYS A 1 150 ? -12.672 20.703 3.375 1 98.06 150 LYS A C 1
ATOM 1184 O O . LYS A 1 150 ? -12.859 20.453 4.566 1 98.06 150 LYS A O 1
ATOM 1189 N N . ALA A 1 151 ? -13.586 20.594 2.529 1 97.38 151 ALA A N 1
ATOM 1190 C CA . ALA A 1 151 ? -14.977 20.344 2.891 1 97.38 151 ALA A CA 1
ATOM 1191 C C . ALA A 1 151 ? -15.141 18.953 3.49 1 97.38 151 ALA A C 1
ATOM 1193 O O . ALA A 1 151 ? -16.047 18.719 4.301 1 97.38 151 ALA A O 1
ATOM 1194 N N . THR A 1 152 ? -14.258 18.031 3.137 1 96.69 152 THR A N 1
ATOM 1195 C CA . THR A 1 152 ? -14.391 16.656 3.605 1 96.69 152 THR A CA 1
ATOM 1196 C C . THR A 1 152 ? -14.227 16.578 5.121 1 96.69 152 THR A C 1
ATOM 1198 O O . THR A 1 152 ? -14.797 15.695 5.77 1 96.69 152 THR A O 1
ATOM 1201 N N . TRP A 1 153 ? -13.586 17.516 5.691 1 97.88 153 TRP A N 1
ATOM 1202 C CA . TRP A 1 153 ? -13.312 17.5 7.125 1 97.88 153 TRP A CA 1
ATOM 1203 C C . TRP A 1 153 ? -14.469 18.109 7.906 1 97.88 153 TRP A C 1
ATOM 1205 O O . TRP A 1 153 ? -14.445 18.141 9.141 1 97.88 153 TRP A O 1
ATOM 1215 N N . CYS A 1 154 ? -15.492 18.547 7.188 1 96.88 154 CYS A N 1
ATOM 1216 C CA . CYS A 1 154 ? -16.719 19.031 7.809 1 96.88 154 CYS A CA 1
ATOM 1217 C C . CYS A 1 154 ? -17.781 17.938 7.812 1 96.88 154 CYS A C 1
ATOM 1219 O O . CYS A 1 154 ? -18.844 18.094 8.43 1 96.88 154 CYS A O 1
ATOM 1221 N N . ARG A 1 155 ? -17.531 16.891 7.141 1 96.25 155 ARG A N 1
ATOM 1222 C CA . ARG A 1 155 ? -18.484 15.797 7.012 1 96.25 155 ARG A CA 1
ATOM 1223 C C . ARG A 1 155 ? -18.375 14.828 8.188 1 96.25 155 ARG A C 1
ATOM 1225 O O . ARG A 1 155 ? -17.438 14.93 8.992 1 96.25 155 ARG A O 1
ATOM 1232 N N . PRO A 1 156 ? -19.375 13.891 8.344 1 97.12 156 PRO A N 1
ATOM 1233 C CA . PRO A 1 156 ? -19.219 12.891 9.406 1 97.12 156 PRO A CA 1
ATOM 1234 C C . PRO A 1 156 ? -17.938 12.086 9.281 1 97.12 156 PRO A C 1
ATOM 1236 O O . PRO A 1 156 ? -17.234 12.18 8.266 1 97.12 156 PRO A O 1
ATOM 1239 N N . VAL A 1 157 ? -17.547 11.406 10.336 1 97.88 157 VAL A N 1
ATOM 1240 C CA . VAL A 1 157 ? -16.297 10.672 10.414 1 97.88 157 VAL A CA 1
ATOM 1241 C C . VAL A 1 157 ? -16.188 9.688 9.25 1 97.88 157 VAL A C 1
ATOM 1243 O O . VAL A 1 157 ? -17.062 8.836 9.078 1 97.88 157 VAL A O 1
ATOM 1246 N N . PRO A 1 158 ? -15.188 9.852 8.469 1 97.62 158 PRO A N 1
ATOM 1247 C CA . PRO A 1 158 ? -15.016 8.906 7.363 1 97.62 158 PRO A CA 1
ATOM 1248 C C . PRO A 1 158 ? -14.984 7.449 7.828 1 97.62 158 PRO A C 1
ATOM 1250 O O . PRO A 1 158 ? -14.305 7.125 8.805 1 97.62 158 PRO A O 1
ATOM 1253 N N . GLY A 1 159 ? -15.711 6.613 7.109 1 97.62 159 GLY A N 1
ATOM 1254 C CA . GLY A 1 159 ? -15.703 5.195 7.426 1 97.62 159 GLY A CA 1
ATOM 1255 C C . GLY A 1 159 ? -16.844 4.781 8.336 1 97.62 159 GLY A C 1
ATOM 1256 O O . GLY A 1 159 ? -17.078 3.59 8.547 1 97.62 159 GLY A O 1
ATOM 1257 N N . THR A 1 160 ? -17.547 5.727 8.906 1 97.88 160 THR A N 1
ATOM 1258 C CA . THR A 1 160 ? -18.719 5.395 9.703 1 97.88 160 THR A CA 1
ATOM 1259 C C . THR A 1 160 ? -19.938 5.18 8.812 1 97.88 160 THR A C 1
ATOM 1261 O O . THR A 1 160 ? -19.906 5.496 7.621 1 97.88 160 THR A O 1
ATOM 1264 N N . ARG A 1 161 ? -20.969 4.605 9.383 1 97.62 161 ARG A N 1
ATOM 1265 C CA . ARG A 1 161 ? -22.203 4.355 8.641 1 97.62 161 ARG A CA 1
ATOM 1266 C C . ARG A 1 161 ? -22.781 5.648 8.078 1 97.62 161 ARG A C 1
ATOM 1268 O O . ARG A 1 161 ? -22.781 6.68 8.758 1 97.62 161 ARG A O 1
ATOM 1275 N N . LEU A 1 162 ? -23.234 5.59 6.895 1 97.62 162 LEU A N 1
ATOM 1276 C CA . LEU A 1 162 ? -23.875 6.738 6.27 1 97.62 162 LEU A CA 1
ATOM 1277 C C . LEU A 1 162 ? -25.312 6.898 6.77 1 97.62 162 LEU A C 1
ATOM 1279 O O . LEU A 1 162 ? -26.266 6.469 6.102 1 97.62 162 LEU A O 1
ATOM 1283 N N . GLU A 1 163 ? -25.469 7.621 7.789 1 95.25 163 GLU A N 1
ATOM 1284 C CA . GLU A 1 163 ? -26.812 7.848 8.32 1 95.25 163 GLU A CA 1
ATOM 1285 C C . GLU A 1 163 ? -27.609 8.789 7.426 1 95.25 163 GLU A C 1
ATOM 1287 O O . GLU A 1 163 ? -27.109 9.836 7.012 1 95.25 163 GLU A O 1
ATOM 1292 N N . GLY A 1 164 ? -28.828 8.406 7.105 1 93.56 164 GLY A N 1
ATOM 1293 C CA . GLY A 1 164 ? -29.672 9.227 6.254 1 93.56 164 GLY A CA 1
ATOM 1294 C C . GLY A 1 164 ? -29.484 8.953 4.777 1 93.56 164 GLY A C 1
ATOM 1295 O O . GLY A 1 164 ? -30.219 9.477 3.939 1 93.56 164 GLY A O 1
ATOM 1296 N N . GLY A 1 165 ? -28.438 8.211 4.477 1 91.56 165 GLY A N 1
ATOM 1297 C CA . GLY A 1 165 ? -28.219 7.781 3.105 1 91.56 165 GLY A CA 1
ATOM 1298 C C . GLY A 1 165 ? -27.703 8.883 2.203 1 91.56 165 GLY A C 1
ATOM 1299 O O . GLY A 1 165 ? -27.172 9.891 2.684 1 91.56 165 GLY A O 1
ATOM 1300 N N . GLN A 1 166 ? -27.797 8.703 0.946 1 90.75 166 GLN A N 1
ATOM 1301 C CA . GLN A 1 166 ? -27.25 9.586 -0.071 1 90.75 166 GLN A CA 1
ATOM 1302 C C . GLN A 1 166 ? -27.938 10.953 -0.05 1 90.75 166 GLN A C 1
ATOM 1304 O O . GLN A 1 166 ? -27.312 11.969 -0.357 1 90.75 166 GLN A O 1
ATOM 1309 N N . GLU A 1 167 ? -29.125 10.992 0.297 1 92.56 167 GLU A N 1
ATOM 1310 C CA . GLU A 1 167 ? -29.844 12.266 0.376 1 92.56 167 GLU A CA 1
ATOM 1311 C C . GLU A 1 167 ? -29.25 13.172 1.445 1 92.56 167 GLU A C 1
ATOM 1313 O O . GLU A 1 167 ? -29.094 14.375 1.232 1 92.56 167 GLU A O 1
ATOM 1318 N N . GLU A 1 168 ? -28.891 12.531 2.58 1 91.5 168 GLU A N 1
ATOM 1319 C CA . GLU A 1 168 ? -28.219 13.289 3.629 1 91.5 168 GLU A CA 1
ATOM 1320 C C . GLU A 1 168 ? -26.844 13.789 3.164 1 91.5 168 GLU A C 1
ATOM 1322 O O . GLU A 1 168 ? -26.469 14.922 3.438 1 91.5 168 GLU A O 1
ATOM 1327 N N . ALA A 1 169 ? -26.141 12.984 2.471 1 92.19 169 ALA A N 1
ATOM 1328 C CA . ALA A 1 169 ? -24.797 13.312 2.002 1 92.19 169 ALA A CA 1
ATOM 1329 C C . ALA A 1 169 ? -24.812 14.539 1.089 1 92.19 169 ALA A C 1
ATOM 1331 O O . ALA A 1 169 ? -23.875 15.328 1.069 1 92.19 169 ALA A O 1
ATOM 1332 N N . LYS A 1 170 ? -25.891 14.734 0.416 1 91.56 170 LYS A N 1
ATOM 1333 C CA . LYS A 1 170 ? -26.031 15.852 -0.511 1 91.56 170 LYS A CA 1
ATOM 1334 C C . LYS A 1 170 ? -26.109 17.188 0.238 1 91.56 170 LYS A C 1
ATOM 1336 O O . LYS A 1 170 ? -25.938 18.25 -0.357 1 91.56 170 LYS A O 1
ATOM 1341 N N . ARG A 1 171 ? -26.391 17.078 1.499 1 92.38 171 ARG A N 1
ATOM 1342 C CA . ARG A 1 171 ? -26.578 18.297 2.293 1 92.38 171 ARG A CA 1
ATOM 1343 C C . ARG A 1 171 ? -25.266 18.766 2.902 1 92.38 171 ARG A C 1
ATOM 1345 O O . ARG A 1 171 ? -25.188 19.875 3.432 1 92.38 171 ARG A O 1
ATOM 1352 N N . TRP A 1 172 ? -24.234 17.922 2.793 1 94.25 172 TRP A N 1
ATOM 1353 C CA . TRP A 1 172 ? -22.938 18.266 3.379 1 94.25 172 TRP A CA 1
ATOM 1354 C C . TRP A 1 172 ? -22.266 19.375 2.584 1 94.25 172 TRP A C 1
ATOM 1356 O O . TRP A 1 172 ? -22.562 19.562 1.402 1 94.25 172 TRP A O 1
ATOM 1366 N N . PRO A 1 173 ? -21.406 20.141 3.262 1 93.88 173 PRO A N 1
ATOM 1367 C CA . PRO A 1 173 ? -20.641 21.156 2.525 1 93.88 173 PRO A CA 1
ATOM 1368 C C . PRO A 1 173 ? -19.859 20.562 1.353 1 93.88 173 PRO A C 1
ATOM 1370 O O . PRO A 1 173 ? -19.234 19.516 1.488 1 93.88 173 PRO A O 1
ATOM 1373 N N . VAL A 1 174 ? -19.844 21.297 0.273 1 92.88 174 VAL A N 1
ATOM 1374 C CA . VAL A 1 174 ? -19.219 20.812 -0.946 1 92.88 174 VAL A CA 1
ATOM 1375 C C . VAL A 1 174 ? -17.828 21.438 -1.089 1 92.88 174 VAL A C 1
ATOM 1377 O O . VAL A 1 174 ? -16.906 20.781 -1.591 1 92.88 174 VAL A O 1
ATOM 1380 N N . SER A 1 175 ? -17.719 22.641 -0.674 1 95.88 175 SER A N 1
ATOM 1381 C CA . SER A 1 175 ? -16.453 23.375 -0.741 1 95.88 175 SER A CA 1
ATOM 1382 C C . SER A 1 175 ? -16.344 24.375 0.407 1 95.88 175 SER A C 1
ATOM 1384 O O . SER A 1 175 ? -17.328 24.984 0.803 1 95.88 175 SER A O 1
ATOM 1386 N N . ILE A 1 176 ? -15.156 24.422 0.945 1 96.75 176 ILE A N 1
ATOM 1387 C CA . ILE A 1 176 ? -14.867 25.359 2.027 1 96.75 176 ILE A CA 1
ATOM 1388 C C . ILE A 1 176 ? -13.727 26.297 1.617 1 96.75 176 ILE A C 1
ATOM 1390 O O . ILE A 1 176 ? -12.672 25.828 1.163 1 96.75 176 ILE A O 1
ATOM 1394 N N . GLU A 1 177 ? -13.977 27.547 1.772 1 96.44 177 GLU A N 1
ATOM 1395 C CA . GLU A 1 177 ? -12.953 28.562 1.52 1 96.44 177 GLU A CA 1
ATOM 1396 C C . GLU A 1 177 ? -12.617 29.344 2.791 1 96.44 177 GLU A C 1
ATOM 1398 O O . GLU A 1 177 ? -13.445 29.438 3.701 1 96.44 177 GLU A O 1
ATOM 1403 N N . GLU A 1 178 ? -11.383 29.844 2.771 1 97.19 178 GLU A N 1
ATOM 1404 C CA . GLU A 1 178 ? -11 30.656 3.918 1 97.19 178 GLU A CA 1
ATOM 1405 C C . GLU A 1 178 ? -11.93 31.859 4.078 1 97.19 178 GLU A C 1
ATOM 1407 O O . GLU A 1 178 ? -12.156 32.594 3.125 1 97.19 178 GLU A O 1
ATOM 1412 N N . PRO A 1 179 ? -12.438 32.062 5.223 1 97.44 179 PRO A N 1
ATOM 1413 C CA . PRO A 1 179 ? -13.383 33.156 5.43 1 97.44 179 PRO A CA 1
ATOM 1414 C C . PRO A 1 179 ? -12.766 34.531 5.207 1 97.44 179 PRO A C 1
ATOM 1416 O O . PRO A 1 179 ? -11.633 34.781 5.629 1 97.44 179 PRO A O 1
ATOM 1419 N N . LYS A 1 180 ? -13.539 35.375 4.512 1 96 180 LYS A N 1
ATOM 1420 C CA . LYS A 1 180 ? -13.164 36.75 4.293 1 96 180 LYS A CA 1
ATOM 1421 C C . LYS A 1 180 ? -14 37.688 5.152 1 96 180 LYS A C 1
ATOM 1423 O O . LYS A 1 180 ? -14.828 37.25 5.949 1 96 180 LYS A O 1
ATOM 1428 N N . GLU A 1 181 ? -13.547 38.938 5.008 1 94.69 181 GLU A N 1
ATOM 1429 C CA . GLU A 1 181 ? -14.367 39.938 5.695 1 94.69 181 GLU A CA 1
ATOM 1430 C C . GLU A 1 181 ? -15.828 39.844 5.273 1 94.69 181 GLU A C 1
ATOM 1432 O O . GLU A 1 181 ? -16.125 39.719 4.082 1 94.69 181 GLU A O 1
ATOM 1437 N N . GLY A 1 182 ? -16.719 39.75 6.262 1 95.25 182 GLY A N 1
ATOM 1438 C CA . GLY A 1 182 ? -18.141 39.656 5.965 1 95.25 182 GLY A CA 1
ATOM 1439 C C . GLY A 1 182 ? -18.641 38.219 5.848 1 95.25 182 GLY A C 1
ATOM 1440 O O . GLY A 1 182 ? -19.812 38 5.535 1 95.25 182 GLY A O 1
ATOM 1441 N N . ALA A 1 183 ? -17.734 37.25 5.992 1 95.75 183 ALA A N 1
ATOM 1442 C CA . ALA A 1 183 ? -18.141 35.844 5.93 1 95.75 183 ALA A CA 1
ATOM 1443 C C . ALA A 1 183 ? -19.234 35.562 6.953 1 95.75 183 ALA A C 1
ATOM 1445 O O . ALA A 1 183 ? -19.266 36.156 8.031 1 95.75 183 ALA A O 1
ATOM 1446 N N . THR A 1 184 ? -20.156 34.688 6.613 1 96.88 184 THR A N 1
ATOM 1447 C CA . THR A 1 184 ? -21.25 34.281 7.504 1 96.88 184 THR A CA 1
ATOM 1448 C C . THR A 1 184 ? -20.703 33.469 8.672 1 96.88 184 THR A C 1
ATOM 1450 O O . THR A 1 184 ? -19.562 32.969 8.625 1 96.88 184 THR A O 1
ATOM 1453 N N . GLU A 1 185 ? -21.5 33.375 9.711 1 97 185 GLU A N 1
ATOM 1454 C CA . GLU A 1 185 ? -21.141 32.531 10.852 1 97 185 GLU A CA 1
ATOM 1455 C C . GLU A 1 185 ? -20.969 31.078 10.43 1 97 185 GLU A C 1
ATOM 1457 O O . GLU A 1 185 ? -20.094 30.375 10.945 1 97 185 GLU A O 1
ATOM 1462 N N . GLU A 1 186 ? -21.75 30.656 9.523 1 95.88 186 GLU A N 1
ATOM 1463 C CA . GLU A 1 186 ? -21.672 29.281 9.023 1 95.88 186 GLU A CA 1
ATOM 1464 C C . GLU A 1 186 ? -20.344 29.031 8.305 1 95.88 186 GLU A C 1
ATOM 1466 O O . GLU A 1 186 ? -19.703 28 8.5 1 95.88 186 GLU A O 1
ATOM 1471 N N . GLU A 1 187 ? -19.938 29.938 7.492 1 96.69 187 GLU A N 1
ATOM 1472 C CA . GLU A 1 187 ? -18.656 29.812 6.781 1 96.69 187 GLU A CA 1
ATOM 1473 C C . GLU A 1 187 ? -17.484 29.75 7.75 1 96.69 187 GLU A C 1
ATOM 1475 O O . GLU A 1 187 ? -16.578 28.953 7.57 1 96.69 187 GLU A O 1
ATOM 1480 N N . LYS A 1 188 ? -17.562 30.594 8.75 1 97.62 188 LYS A N 1
ATOM 1481 C CA . LYS A 1 188 ? -16.516 30.609 9.773 1 97.62 188 LYS A CA 1
ATOM 1482 C C . LYS A 1 188 ? -16.484 29.312 10.555 1 97.62 188 LYS A C 1
ATOM 1484 O O . LYS A 1 188 ? -15.414 28.75 10.805 1 97.62 188 LYS A O 1
ATOM 1489 N N . SER A 1 189 ? -17.641 28.859 10.938 1 97.38 189 SER A N 1
ATOM 1490 C CA . SER A 1 189 ? -17.75 27.625 11.695 1 97.38 189 SER A CA 1
ATOM 1491 C C . SER A 1 189 ? -17.234 26.438 10.883 1 97.38 189 SER A C 1
ATOM 1493 O O . SER A 1 189 ? -16.547 25.562 11.422 1 97.38 189 SER A O 1
ATOM 1495 N N . ASN A 1 190 ? -17.562 26.344 9.609 1 97.69 190 ASN A N 1
ATOM 1496 C CA . ASN A 1 190 ? -17.094 25.281 8.734 1 97.69 190 ASN A CA 1
ATOM 1497 C C . ASN A 1 190 ? -15.578 25.281 8.602 1 97.69 190 ASN A C 1
ATOM 1499 O O . ASN A 1 190 ? -14.945 24.219 8.633 1 97.69 190 ASN A O 1
ATOM 1503 N N . TRP A 1 191 ? -15 26.438 8.469 1 98.06 191 TRP A N 1
ATOM 1504 C CA . TRP A 1 191 ? -13.555 26.562 8.359 1 98.06 191 TRP A CA 1
ATOM 1505 C C . TRP A 1 191 ? -12.867 26.047 9.625 1 98.06 191 TRP A C 1
ATOM 1507 O O . TRP A 1 191 ? -11.922 25.266 9.547 1 98.06 191 TRP A O 1
ATOM 1517 N N . GLU A 1 192 ? -13.391 26.469 10.75 1 97.62 192 GLU A N 1
ATOM 1518 C CA . GLU A 1 192 ? -12.812 26.078 12.023 1 97.62 192 GLU A CA 1
ATOM 1519 C C . GLU A 1 192 ? -12.938 24.562 12.242 1 97.62 192 GLU A C 1
ATOM 1521 O O . GLU A 1 192 ? -12 23.922 12.727 1 97.62 192 GLU A O 1
ATOM 1526 N N . MET A 1 193 ? -14.055 24.031 11.875 1 98.06 193 MET A N 1
ATOM 1527 C CA . MET A 1 193 ? -14.281 22.594 12.016 1 98.06 193 MET A CA 1
ATOM 1528 C C . MET A 1 193 ? -13.336 21.812 11.125 1 98.06 193 MET A C 1
ATOM 1530 O O . MET A 1 193 ? -12.711 20.844 11.57 1 98.06 193 MET A O 1
ATOM 1534 N N . ALA A 1 194 ? -13.242 22.234 9.883 1 98.5 194 ALA A N 1
ATOM 1535 C CA . ALA A 1 194 ? -12.352 21.562 8.945 1 98.5 194 ALA A CA 1
ATOM 1536 C C . ALA A 1 194 ? -10.906 21.609 9.422 1 98.5 194 ALA A C 1
ATOM 1538 O O . ALA A 1 194 ? -10.219 20.578 9.43 1 98.5 194 ALA A O 1
ATOM 1539 N N . LEU A 1 195 ? -10.5 22.781 9.812 1 98.5 195 LEU A N 1
ATOM 1540 C CA . LEU A 1 195 ? -9.133 22.953 10.289 1 98.5 195 LEU A CA 1
ATOM 1541 C C . LEU A 1 195 ? -8.891 22.125 11.555 1 98.5 195 LEU A C 1
ATOM 1543 O O . LEU A 1 195 ? -7.812 21.562 11.734 1 98.5 195 LEU A O 1
ATOM 1547 N N . HIS A 1 196 ? -9.844 22.062 12.414 1 98.25 196 HIS A N 1
ATOM 1548 C CA . HIS A 1 196 ? -9.734 21.297 13.648 1 98.25 196 HIS A CA 1
ATOM 1549 C C . HIS A 1 196 ? -9.57 19.797 13.359 1 98.25 196 HIS A C 1
ATOM 1551 O O . HIS A 1 196 ? -8.812 19.109 14.055 1 98.25 196 HIS A O 1
ATOM 1557 N N . ASN A 1 197 ? -10.289 19.297 12.352 1 98.5 197 ASN A N 1
ATOM 1558 C CA . ASN A 1 197 ? -10.266 17.859 12.031 1 98.5 197 ASN A CA 1
ATOM 1559 C C . ASN A 1 197 ? -9.062 17.5 11.172 1 98.5 197 ASN A C 1
ATOM 1561 O O . ASN A 1 197 ? -8.703 16.328 11.062 1 98.5 197 ASN A O 1
ATOM 1565 N N . PHE A 1 198 ? -8.469 18.531 10.594 1 98.75 198 PHE A N 1
ATOM 1566 C CA . PHE A 1 198 ? -7.301 18.359 9.742 1 98.75 198 PHE A CA 1
ATOM 1567 C C . PHE A 1 198 ? -6.055 18.109 10.578 1 98.75 198 PHE A C 1
ATOM 1569 O O . PHE A 1 198 ? -5.789 18.828 11.539 1 98.75 198 PHE A O 1
ATOM 1576 N N . ALA A 1 199 ? -5.25 17.062 10.227 1 98.88 199 ALA A N 1
ATOM 1577 C CA . ALA A 1 199 ? -3.982 16.766 10.891 1 98.88 199 ALA A CA 1
ATOM 1578 C C . ALA A 1 199 ? -2.891 16.453 9.875 1 98.88 199 ALA A C 1
ATOM 1580 O O . ALA A 1 199 ? -3.176 15.945 8.789 1 98.88 199 ALA A O 1
ATOM 1581 N N . LEU A 1 200 ? -1.658 16.766 10.203 1 98.81 200 LEU A N 1
ATOM 1582 C CA . LEU A 1 200 ? -0.52 16.328 9.398 1 98.81 200 LEU A CA 1
ATOM 1583 C C . LEU A 1 200 ? -0.133 14.891 9.719 1 98.81 200 LEU A C 1
ATOM 1585 O O . LEU A 1 200 ? -0.248 14.461 10.867 1 98.81 200 LEU A O 1
ATOM 1589 N N . VAL A 1 201 ? 0.222 14.203 8.789 1 98.94 201 VAL A N 1
ATOM 1590 C CA . VAL A 1 201 ? 0.941 12.938 8.93 1 98.94 201 VAL A CA 1
ATOM 1591 C C . VAL A 1 201 ? 2.402 13.125 8.531 1 98.94 201 VAL A C 1
ATOM 1593 O O . VAL A 1 201 ? 2.695 13.492 7.387 1 98.94 201 VAL A O 1
ATOM 1596 N N . VAL A 1 202 ? 3.262 12.93 9.5 1 98.81 202 VAL A N 1
ATOM 1597 C CA . VAL A 1 202 ? 4.688 13.195 9.32 1 98.81 202 VAL A CA 1
ATOM 1598 C C . VAL A 1 202 ? 5.465 11.883 9.367 1 98.81 202 VAL A C 1
ATOM 1600 O O . VAL A 1 202 ? 5.496 11.203 10.406 1 98.81 202 VAL A O 1
ATOM 1603 N N . ILE A 1 203 ? 6.125 11.578 8.297 1 98.81 203 ILE A N 1
ATOM 1604 C CA . ILE A 1 203 ? 6.887 10.344 8.195 1 98.81 203 ILE A CA 1
ATOM 1605 C C . ILE A 1 203 ? 8.375 10.641 8.344 1 98.81 203 ILE A C 1
ATOM 1607 O O . ILE A 1 203 ? 8.93 11.445 7.586 1 98.81 203 ILE A O 1
ATOM 1611 N N . ASP A 1 204 ? 8.938 10.078 9.312 1 98.56 204 ASP A N 1
ATOM 1612 C CA . ASP A 1 204 ? 10.367 10.211 9.594 1 98.56 204 ASP A CA 1
ATOM 1613 C C . ASP A 1 204 ? 11.117 8.945 9.18 1 98.56 204 ASP A C 1
ATOM 1615 O O . ASP A 1 204 ? 11.188 7.98 9.945 1 98.56 204 ASP A O 1
ATOM 1619 N N . PRO A 1 205 ? 11.758 8.961 7.953 1 98.69 205 PRO A N 1
ATOM 1620 C CA . PRO A 1 205 ? 12.32 7.73 7.387 1 98.69 205 PRO A CA 1
ATOM 1621 C C . PRO A 1 205 ? 13.531 7.219 8.164 1 98.69 205 PRO A C 1
ATOM 1623 O O . PRO A 1 205 ? 14.383 8.016 8.578 1 98.69 205 PRO A O 1
ATOM 1626 N N . ALA A 1 206 ? 13.57 5.926 8.367 1 98.19 206 ALA A N 1
ATOM 1627 C CA . ALA A 1 206 ? 14.727 5.258 8.945 1 98.19 206 ALA A CA 1
ATOM 1628 C C . ALA A 1 206 ? 15.398 4.332 7.934 1 98.19 206 ALA A C 1
ATOM 1630 O O . ALA A 1 206 ? 16.609 4.105 8 1 98.19 206 ALA A O 1
ATOM 1631 N N . GLU A 1 207 ? 14.648 3.791 7.062 1 98.62 207 GLU A N 1
ATOM 1632 C CA . GLU A 1 207 ? 15.125 2.914 5.996 1 98.62 207 GLU A CA 1
ATOM 1633 C C . GLU A 1 207 ? 14.328 3.123 4.715 1 98.62 207 GLU A C 1
ATOM 1635 O O . GLU A 1 207 ? 13.109 3.312 4.758 1 98.62 207 GLU A O 1
ATOM 1640 N N . VAL A 1 208 ? 15.031 3.143 3.572 1 98.94 208 VAL A N 1
ATOM 1641 C CA . VAL A 1 208 ? 14.391 3.281 2.268 1 98.94 208 VAL A CA 1
ATOM 1642 C C . VAL A 1 208 ? 14.914 2.201 1.322 1 98.94 208 VAL A C 1
ATOM 1644 O O . VAL A 1 208 ? 16.109 2.107 1.077 1 98.94 208 VAL A O 1
ATOM 1647 N N . ASP A 1 209 ? 14.055 1.327 0.901 1 98.94 209 ASP A N 1
ATOM 1648 C CA . ASP A 1 209 ? 14.32 0.337 -0.139 1 98.94 209 ASP A CA 1
ATOM 1649 C C . ASP A 1 209 ? 13.859 0.842 -1.506 1 98.94 209 ASP A C 1
ATOM 1651 O O . ASP A 1 209 ? 12.664 1.028 -1.735 1 98.94 209 ASP A O 1
ATOM 1655 N N . PHE A 1 210 ? 14.859 1.133 -2.352 1 98.94 210 PHE A N 1
ATOM 1656 C CA . PHE A 1 210 ? 14.641 1.811 -3.623 1 98.94 210 PHE A CA 1
ATOM 1657 C C . PHE A 1 210 ? 14.906 0.872 -4.793 1 98.94 210 PHE A C 1
ATOM 1659 O O . PHE A 1 210 ? 16.047 0.462 -5.016 1 98.94 210 PHE A O 1
ATOM 1666 N N . VAL A 1 211 ? 13.789 0.519 -5.578 1 98.75 211 VAL A N 1
ATOM 1667 C CA . VAL A 1 211 ? 13.898 -0.382 -6.719 1 98.75 211 VAL A CA 1
ATOM 1668 C C . VAL A 1 211 ? 13.641 0.39 -8.008 1 98.75 211 VAL A C 1
ATOM 1670 O O . VAL A 1 211 ? 12.648 1.117 -8.117 1 98.75 211 VAL A O 1
ATOM 1673 N N . GLU A 1 212 ? 14.539 0.273 -8.953 1 97.94 212 GLU A N 1
ATOM 1674 C CA . GLU A 1 212 ? 14.438 0.875 -10.281 1 97.94 212 GLU A CA 1
ATOM 1675 C C . GLU A 1 212 ? 14.203 -0.185 -11.352 1 97.94 212 GLU A C 1
ATOM 1677 O O . GLU A 1 212 ? 15.125 -0.898 -11.742 1 97.94 212 GLU A O 1
ATOM 1682 N N . LEU A 1 213 ? 13 -0.206 -11.859 1 96.25 213 LEU A N 1
ATOM 1683 C CA . LEU A 1 213 ? 12.641 -1.24 -12.82 1 96.25 213 LEU A CA 1
ATOM 1684 C C . LEU A 1 213 ? 12.656 -0.688 -14.242 1 96.25 213 LEU A C 1
ATOM 1686 O O . LEU A 1 213 ? 12.586 -1.449 -15.211 1 96.25 213 LEU A O 1
ATOM 1690 N N . GLY A 1 214 ? 12.812 0.632 -14.359 1 94.19 214 GLY A N 1
ATOM 1691 C CA . GLY A 1 214 ? 12.836 1.264 -15.672 1 94.19 214 GLY A CA 1
ATOM 1692 C C . GLY A 1 214 ? 14.211 1.237 -16.312 1 94.19 214 GLY A C 1
ATOM 1693 O O . GLY A 1 214 ? 14.367 1.65 -17.469 1 94.19 214 GLY A O 1
ATOM 1694 N N . VAL A 1 215 ? 15.188 0.754 -15.648 1 92.5 215 VAL A N 1
ATOM 1695 C CA . VAL A 1 215 ? 16.547 0.658 -16.172 1 92.5 215 VAL A CA 1
ATOM 1696 C C . VAL A 1 215 ? 16.938 -0.81 -16.344 1 92.5 215 VAL A C 1
ATOM 1698 O O . VAL A 1 215 ? 16.484 -1.669 -15.586 1 92.5 215 VAL A O 1
ATOM 1701 N N . VAL A 1 216 ? 17.734 -1.091 -17.328 1 87.19 216 VAL A N 1
ATOM 1702 C CA . VAL A 1 216 ? 18.188 -2.449 -17.594 1 87.19 216 VAL A CA 1
ATOM 1703 C C . VAL A 1 216 ? 19.719 -2.508 -17.516 1 87.19 216 VAL A C 1
ATOM 1705 O O . VAL A 1 216 ? 20.406 -1.796 -18.234 1 87.19 216 VAL A O 1
ATOM 1708 N N . PRO A 1 217 ? 20.312 -3.271 -16.625 1 91.81 217 PRO A N 1
ATOM 1709 C CA . PRO A 1 217 ? 19.609 -4.113 -15.656 1 91.81 217 PRO A CA 1
ATOM 1710 C C . PRO A 1 217 ? 18.891 -3.303 -14.578 1 91.81 217 PRO A C 1
ATOM 1712 O O . PRO A 1 217 ? 19.266 -2.162 -14.305 1 91.81 217 PRO A O 1
ATOM 1715 N N . ASN A 1 218 ? 17.859 -3.971 -14.016 1 95.25 218 ASN A N 1
ATOM 1716 C CA . ASN A 1 218 ? 17.172 -3.352 -12.883 1 95.25 218 ASN A CA 1
ATOM 1717 C C . ASN A 1 218 ? 18.141 -3.09 -11.727 1 95.25 218 ASN A C 1
ATOM 1719 O O . ASN A 1 218 ? 19.172 -3.752 -11.609 1 95.25 218 ASN A O 1
ATOM 1723 N N . ARG A 1 219 ? 17.812 -2.115 -10.93 1 96.94 219 ARG A N 1
ATOM 1724 C CA . ARG A 1 219 ? 18.656 -1.758 -9.789 1 96.94 219 ARG A CA 1
ATOM 1725 C C . ARG A 1 219 ? 17.844 -1.707 -8.508 1 96.94 219 ARG A C 1
ATOM 1727 O O . ARG A 1 219 ? 16.625 -1.468 -8.539 1 96.94 219 ARG A O 1
ATOM 1734 N N . ARG A 1 220 ? 18.516 -1.975 -7.469 1 98.44 220 ARG A N 1
ATOM 1735 C CA . ARG A 1 220 ? 17.922 -1.895 -6.137 1 98.44 220 ARG A CA 1
ATOM 1736 C C . ARG A 1 220 ? 18.953 -1.421 -5.113 1 98.44 220 ARG A C 1
ATOM 1738 O O . ARG A 1 220 ? 20.062 -1.939 -5.062 1 98.44 220 ARG A O 1
ATOM 1745 N N . THR A 1 221 ? 18.594 -0.375 -4.379 1 98.69 221 THR A N 1
ATOM 1746 C CA . THR A 1 221 ? 19.453 0.177 -3.344 1 98.69 221 THR A CA 1
ATOM 1747 C C . THR A 1 221 ? 18.703 0.309 -2.021 1 98.69 221 THR A C 1
ATOM 1749 O O . THR A 1 221 ? 17.594 0.819 -1.987 1 98.69 221 THR A O 1
ATOM 1752 N N . ASN A 1 222 ? 19.297 -0.175 -0.97 1 98.81 222 ASN A N 1
ATOM 1753 C CA . ASN A 1 222 ? 18.781 0.044 0.375 1 98.81 222 ASN A CA 1
ATOM 1754 C C . ASN A 1 222 ? 19.531 1.158 1.094 1 98.81 222 ASN A C 1
ATOM 1756 O O . ASN A 1 222 ? 20.766 1.176 1.1 1 98.81 222 ASN A O 1
ATOM 1760 N N . PHE A 1 223 ? 18.797 2.109 1.609 1 98.88 223 PHE A N 1
ATOM 1761 C CA . PHE A 1 223 ? 19.328 3.188 2.436 1 98.88 223 PHE A CA 1
ATOM 1762 C C . PHE A 1 223 ? 18.953 2.988 3.898 1 98.88 223 PHE A C 1
ATOM 1764 O O . PHE A 1 223 ? 17.781 2.756 4.211 1 98.88 223 PHE A O 1
ATOM 1771 N N . THR A 1 224 ? 19.906 3.045 4.785 1 98.56 224 THR A N 1
ATOM 1772 C CA . THR A 1 224 ? 19.641 2.928 6.215 1 98.56 224 THR A CA 1
ATOM 1773 C C . THR A 1 224 ? 20.219 4.117 6.973 1 98.56 224 THR A C 1
ATOM 1775 O O . THR A 1 224 ? 21.375 4.492 6.75 1 98.56 224 THR A O 1
ATOM 1778 N N . ARG A 1 225 ? 19.406 4.652 7.797 1 97.94 225 ARG A N 1
ATOM 1779 C CA . ARG A 1 225 ? 19.844 5.773 8.617 1 97.94 225 ARG A CA 1
ATOM 1780 C C . ARG A 1 225 ? 20.516 5.285 9.898 1 97.94 225 ARG A C 1
ATOM 1782 O O . ARG A 1 225 ? 19.953 4.453 10.617 1 97.94 225 ARG A O 1
ATOM 1789 N N . SER A 1 226 ? 21.672 5.809 10.211 1 96.56 226 SER A N 1
ATOM 1790 C CA . SER A 1 226 ? 22.344 5.484 11.461 1 96.56 226 SER A CA 1
ATOM 1791 C C . SER A 1 226 ? 21.75 6.25 12.633 1 96.56 226 SER A C 1
ATOM 1793 O O . SER A 1 226 ? 20.906 7.133 12.438 1 96.56 226 SER A O 1
ATOM 1795 N N . LYS A 1 227 ? 22.219 5.938 13.836 1 92.81 227 LYS A N 1
ATOM 1796 C CA . LYS A 1 227 ? 21.766 6.625 15.047 1 92.81 227 LYS A CA 1
ATOM 1797 C C . LYS A 1 227 ? 22.188 8.094 15.023 1 92.81 227 LYS A C 1
ATOM 1799 O O . LYS A 1 227 ? 21.547 8.93 15.664 1 92.81 227 LYS A O 1
ATOM 1804 N N . GLU A 1 228 ? 23.25 8.398 14.266 1 90.94 228 GLU A N 1
ATOM 1805 C CA . GLU A 1 228 ? 23.75 9.766 14.18 1 90.94 228 GLU A CA 1
ATOM 1806 C C . GLU A 1 228 ? 23.109 10.523 13.023 1 90.94 228 GLU A C 1
ATOM 1808 O O . GLU A 1 228 ? 23.422 11.695 12.781 1 90.94 228 GLU A O 1
ATOM 1813 N N . GLY A 1 229 ? 22.234 9.82 12.312 1 93.75 229 GLY A N 1
ATOM 1814 C CA . GLY A 1 229 ? 21.484 10.492 11.266 1 93.75 229 GLY A CA 1
ATOM 1815 C C . GLY A 1 229 ? 22.156 10.43 9.914 1 93.75 229 GLY A C 1
ATOM 1816 O O . GLY A 1 229 ? 21.781 11.156 8.984 1 93.75 229 GLY A O 1
ATOM 1817 N N . THR A 1 230 ? 23.172 9.625 9.797 1 95.69 230 THR A N 1
ATOM 1818 C CA . THR A 1 230 ? 23.828 9.445 8.508 1 95.69 230 THR A CA 1
ATOM 1819 C C . THR A 1 230 ? 23.219 8.281 7.738 1 95.69 230 THR A C 1
ATOM 1821 O O . THR A 1 230 ? 22.719 7.324 8.344 1 95.69 230 THR A O 1
ATOM 1824 N N . TRP A 1 231 ? 23.297 8.391 6.387 1 97.88 231 TRP A N 1
ATOM 1825 C CA . TRP A 1 231 ? 22.672 7.363 5.559 1 97.88 231 TRP A CA 1
ATOM 1826 C C . TRP A 1 231 ? 23.734 6.449 4.949 1 97.88 231 TRP A C 1
ATOM 1828 O O . TRP A 1 231 ? 24.703 6.922 4.34 1 97.88 231 TRP A O 1
ATOM 1838 N N . GLY A 1 232 ? 23.578 5.141 5.207 1 98.06 232 GLY A N 1
ATOM 1839 C CA . GLY A 1 232 ? 24.328 4.137 4.465 1 98.06 232 GLY A CA 1
ATOM 1840 C C . GLY A 1 232 ? 23.578 3.598 3.266 1 98.06 232 GLY A C 1
ATOM 1841 O O . GLY A 1 232 ? 22.344 3.607 3.246 1 98.06 232 GLY A O 1
ATOM 1842 N N . GLU A 1 233 ? 24.359 3.205 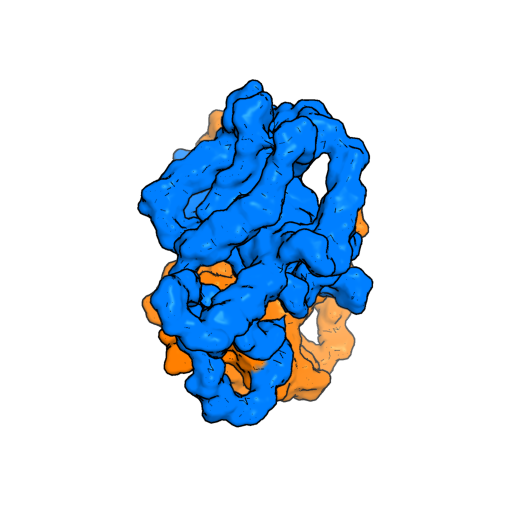2.232 1 98 233 GLU A N 1
ATOM 1843 C CA . GLU A 1 233 ? 23.75 2.639 1.026 1 98 233 GLU A CA 1
ATOM 1844 C C . GLU A 1 233 ? 24.312 1.253 0.728 1 98 233 GLU A C 1
ATOM 1846 O O . GLU A 1 233 ? 25.516 1.011 0.909 1 98 233 GLU A O 1
ATOM 1851 N N . GLU A 1 234 ? 23.453 0.428 0.327 1 98.06 234 GLU A N 1
ATOM 1852 C CA . GLU A 1 234 ? 23.844 -0.918 -0.08 1 98.06 234 GLU A CA 1
ATOM 1853 C C . GLU A 1 234 ? 23.109 -1.349 -1.343 1 98.06 234 GLU A C 1
ATOM 1855 O O . GLU A 1 234 ? 21.875 -1.23 -1.42 1 98.06 234 GLU A O 1
ATOM 1860 N N . GLU A 1 235 ? 23.859 -1.836 -2.354 1 98.12 235 GLU A N 1
ATOM 1861 C CA . GLU A 1 235 ? 23.234 -2.391 -3.547 1 98.12 235 GLU A CA 1
ATOM 1862 C C . GLU A 1 235 ? 22.688 -3.793 -3.287 1 98.12 235 GLU A C 1
ATOM 1864 O O . GLU A 1 235 ? 23.391 -4.629 -2.701 1 98.12 235 GLU A O 1
ATOM 1869 N N . LEU A 1 236 ? 21.516 -4.008 -3.695 1 98.38 236 LEU A N 1
ATOM 1870 C CA . LEU A 1 236 ? 20.828 -5.289 -3.5 1 98.38 236 LEU A CA 1
ATOM 1871 C C . LEU A 1 236 ? 20.422 -5.898 -4.84 1 98.38 236 LEU A C 1
ATOM 1873 O O . LEU A 1 236 ? 20.406 -5.207 -5.859 1 98.38 236 LEU A O 1
ATOM 1877 N N . VAL A 1 237 ? 20.172 -7.191 -4.816 1 97.88 237 VAL A N 1
ATOM 1878 C CA . VAL A 1 237 ? 19.562 -7.871 -5.961 1 97.88 237 VAL A CA 1
ATOM 1879 C C . VAL A 1 237 ? 18.141 -7.355 -6.176 1 97.88 237 VAL A C 1
ATOM 1881 O O . VAL A 1 237 ? 17.328 -7.359 -5.25 1 97.88 237 VAL A O 1
ATOM 1884 N N . PRO A 1 238 ? 17.922 -6.934 -7.387 1 96.25 238 PRO A N 1
ATOM 1885 C CA . PRO A 1 238 ? 16.578 -6.414 -7.625 1 96.25 238 PRO A CA 1
ATOM 1886 C C . PRO A 1 238 ? 15.516 -7.516 -7.629 1 96.25 238 PRO A C 1
ATOM 1888 O O . PRO A 1 238 ? 15.828 -8.68 -7.887 1 96.25 238 PRO A O 1
ATOM 1891 N N . MET B 1 1 ? -24.891 -18.031 -6.539 1 82.38 1 MET B N 1
ATOM 1892 C CA . MET B 1 1 ? -24.953 -16.672 -5.992 1 82.38 1 MET B CA 1
ATOM 1893 C C . MET B 1 1 ? -24.219 -15.695 -6.891 1 82.38 1 MET B C 1
ATOM 1895 O O . MET B 1 1 ? -23.234 -16.062 -7.551 1 82.38 1 MET B O 1
ATOM 1899 N N . PRO B 1 2 ? -24.656 -14.484 -6.906 1 90.12 2 PRO B N 1
ATOM 1900 C CA . PRO B 1 2 ? -24.109 -13.539 -7.879 1 90.12 2 PRO B CA 1
ATOM 1901 C C . PRO B 1 2 ? -22.703 -13.062 -7.508 1 90.12 2 PRO B C 1
ATOM 1903 O O . PRO B 1 2 ? -22.328 -13.094 -6.332 1 90.12 2 PRO B O 1
ATOM 1906 N N . VAL B 1 3 ? -21.938 -12.688 -8.484 1 95.88 3 VAL B N 1
ATOM 1907 C CA . VAL B 1 3 ? -20.625 -12.055 -8.32 1 95.88 3 VAL B CA 1
ATOM 1908 C C . VAL B 1 3 ? -20.766 -10.766 -7.52 1 95.88 3 VAL B C 1
ATOM 1910 O O . VAL B 1 3 ? -21.672 -9.969 -7.766 1 95.88 3 VAL B O 1
ATOM 1913 N N . PRO B 1 4 ? -19.953 -10.633 -6.477 1 98 4 PRO B N 1
ATOM 1914 C CA . PRO B 1 4 ? -20.109 -9.414 -5.68 1 98 4 PRO B CA 1
ATOM 1915 C C . PRO B 1 4 ? -19.812 -8.148 -6.473 1 98 4 PRO B C 1
ATOM 1917 O O . PRO B 1 4 ? -18.953 -8.156 -7.367 1 98 4 PRO B O 1
ATOM 1920 N N . ARG B 1 5 ? -20.375 -7.031 -6.102 1 98.12 5 ARG B N 1
ATOM 1921 C CA . ARG B 1 5 ? -20.297 -5.762 -6.816 1 98.12 5 ARG B CA 1
ATOM 1922 C C . ARG B 1 5 ? -18.875 -5.23 -6.828 1 98.12 5 ARG B C 1
ATOM 1924 O O . ARG B 1 5 ? -18.438 -4.598 -7.793 1 98.12 5 ARG B O 1
ATOM 1931 N N . TRP B 1 6 ? -18.109 -5.52 -5.773 1 98.75 6 TRP B N 1
ATOM 1932 C CA . TRP B 1 6 ? -16.75 -5 -5.719 1 98.75 6 TRP B CA 1
ATOM 1933 C C . TRP B 1 6 ? -15.891 -5.617 -6.812 1 98.75 6 TRP B C 1
ATOM 1935 O O . TRP B 1 6 ? -15 -4.961 -7.352 1 98.75 6 TRP B O 1
ATOM 1945 N N . LYS B 1 7 ? -16.109 -6.91 -7.129 1 98.75 7 LYS B N 1
ATOM 1946 C CA . LYS B 1 7 ? -15.352 -7.527 -8.219 1 98.75 7 LYS B CA 1
ATOM 1947 C C . LYS B 1 7 ? -15.695 -6.879 -9.555 1 98.75 7 LYS B C 1
ATOM 1949 O O . LYS B 1 7 ? -14.805 -6.605 -10.367 1 98.75 7 LYS B O 1
ATOM 1954 N N . ILE B 1 8 ? -16.969 -6.656 -9.758 1 98.38 8 ILE B N 1
ATOM 1955 C CA . ILE B 1 8 ? -17.438 -6.023 -10.992 1 98.38 8 ILE B CA 1
ATOM 1956 C C . ILE B 1 8 ? -16.797 -4.645 -11.133 1 98.38 8 ILE B C 1
ATOM 1958 O O . ILE B 1 8 ? -16.344 -4.27 -12.219 1 98.38 8 ILE B O 1
ATOM 1962 N N . ALA B 1 9 ? -16.781 -3.943 -10.023 1 98.56 9 ALA B N 1
ATOM 1963 C CA . ALA B 1 9 ? -16.188 -2.604 -10.031 1 98.56 9 ALA B CA 1
ATOM 1964 C C . ALA B 1 9 ? -14.711 -2.652 -10.414 1 98.56 9 ALA B C 1
ATOM 1966 O O . ALA B 1 9 ? -14.242 -1.835 -11.211 1 98.56 9 ALA B O 1
ATOM 1967 N N . ILE B 1 10 ? -13.945 -3.598 -9.891 1 98.69 10 ILE B N 1
ATOM 1968 C CA . ILE B 1 10 ? -12.523 -3.736 -10.203 1 98.69 10 ILE B CA 1
ATOM 1969 C C . ILE B 1 10 ? -12.352 -4.082 -11.68 1 98.69 10 ILE B C 1
ATOM 1971 O O . ILE B 1 10 ? -11.555 -3.457 -12.383 1 98.69 10 ILE B O 1
ATOM 1975 N N . GLU B 1 11 ? -13.125 -5.031 -12.109 1 98.19 11 GLU B N 1
ATOM 1976 C CA . GLU B 1 11 ? -13.016 -5.465 -13.5 1 98.19 11 GLU B CA 1
ATOM 1977 C C . GLU B 1 11 ? -13.336 -4.324 -14.461 1 98.19 11 GLU B C 1
ATOM 1979 O O . GLU B 1 11 ? -12.672 -4.164 -15.484 1 98.19 11 GLU B O 1
ATOM 1984 N N . THR B 1 12 ? -14.367 -3.594 -14.141 1 98 12 THR B N 1
ATOM 1985 C CA . THR B 1 12 ? -14.758 -2.461 -14.969 1 98 12 THR B CA 1
ATOM 1986 C C . THR B 1 12 ? -13.641 -1.42 -15.023 1 98 12 THR B C 1
ATOM 1988 O O . THR B 1 12 ? -13.305 -0.915 -16.094 1 98 12 THR B O 1
ATOM 1991 N N . ALA B 1 13 ? -13.07 -1.12 -13.867 1 97.88 13 ALA B N 1
ATOM 1992 C CA 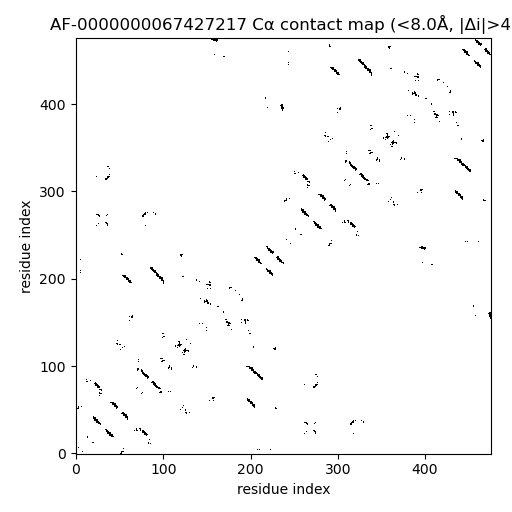. ALA B 1 13 ? -12.023 -0.107 -13.781 1 97.88 13 ALA B CA 1
ATOM 1993 C C . ALA B 1 13 ? -10.789 -0.516 -14.586 1 97.88 13 ALA B C 1
ATOM 1995 O O . ALA B 1 13 ? -10.25 0.283 -15.352 1 97.88 13 ALA B O 1
ATOM 1996 N N . ILE B 1 14 ? -10.391 -1.774 -14.445 1 96.81 14 ILE B N 1
ATOM 1997 C CA . ILE B 1 14 ? -9.125 -2.162 -15.07 1 96.81 14 ILE B CA 1
ATOM 1998 C C . ILE B 1 14 ? -9.352 -2.482 -16.547 1 96.81 14 ILE B C 1
ATOM 2000 O O . ILE B 1 14 ? -8.398 -2.555 -17.328 1 96.81 14 ILE B O 1
ATOM 2004 N N . ALA B 1 15 ? -10.586 -2.742 -16.938 1 96.94 15 ALA B N 1
ATOM 2005 C CA . ALA B 1 15 ? -10.891 -2.83 -18.375 1 96.94 15 ALA B CA 1
ATOM 2006 C C . ALA B 1 15 ? -10.648 -1.491 -19.062 1 96.94 15 ALA B C 1
ATOM 2008 O O . ALA B 1 15 ? -10.234 -1.452 -20.219 1 96.94 15 ALA B O 1
ATOM 2009 N N . GLU B 1 16 ? -10.938 -0.434 -18.359 1 95.94 16 GLU B N 1
ATOM 2010 C CA . GLU B 1 16 ? -10.75 0.913 -18.891 1 95.94 16 GLU B CA 1
ATOM 2011 C C . GLU B 1 16 ? -9.305 1.37 -18.75 1 95.94 16 GLU B C 1
ATOM 2013 O O . GLU B 1 16 ? -8.766 2.025 -19.641 1 95.94 16 GLU B O 1
ATOM 2018 N N . TYR B 1 17 ? -8.703 1.057 -17.672 1 94.25 17 TYR B N 1
ATOM 2019 C CA . TYR B 1 17 ? -7.32 1.437 -17.406 1 94.25 17 TYR B CA 1
ATOM 2020 C C . TYR B 1 17 ? -6.441 0.204 -17.234 1 94.25 17 TYR B C 1
ATOM 2022 O O . TYR B 1 17 ? -6.004 -0.099 -16.125 1 94.25 17 TYR B O 1
ATOM 2030 N N . LYS B 1 18 ? -6.004 -0.395 -18.25 1 90.19 18 LYS B N 1
ATOM 2031 C CA . LYS B 1 18 ? -5.418 -1.73 -18.312 1 90.19 18 LYS B CA 1
ATOM 2032 C C . LYS B 1 18 ? -4.066 -1.772 -17.609 1 90.19 18 LYS B C 1
ATOM 2034 O O . LYS B 1 18 ? -3.652 -2.822 -17.109 1 90.19 18 LYS B O 1
ATOM 2039 N N . ASN B 1 19 ? -3.418 -0.647 -17.484 1 88 19 ASN B N 1
ATOM 2040 C CA . ASN B 1 19 ? -2.078 -0.649 -16.906 1 88 19 ASN B CA 1
ATOM 2041 C C . ASN B 1 19 ? -2.119 -0.412 -15.406 1 88 19 ASN B C 1
ATOM 2043 O O . ASN B 1 19 ? -1.093 -0.5 -14.727 1 88 19 ASN B O 1
ATOM 2047 N N . GLN B 1 20 ? -3.303 -0.206 -14.859 1 93.25 20 GLN B N 1
ATOM 2048 C CA . GLN B 1 20 ? -3.393 0.099 -13.43 1 93.25 20 GLN B CA 1
ATOM 2049 C C . GLN B 1 20 ? -3.754 -1.146 -12.625 1 93.25 20 GLN B C 1
ATOM 2051 O O . GLN B 1 20 ? -4.762 -1.161 -11.922 1 93.25 20 GLN B O 1
ATOM 2056 N N . THR B 1 21 ? -2.846 -2.174 -12.742 1 97.31 21 THR B N 1
ATOM 2057 C CA . THR B 1 21 ? -3.062 -3.479 -12.125 1 97.31 21 THR B CA 1
ATOM 2058 C C . THR B 1 21 ? -2.166 -3.654 -10.898 1 97.31 21 THR B C 1
ATOM 2060 O O . THR B 1 21 ? -2.125 -4.734 -10.305 1 97.31 21 THR B O 1
ATOM 2063 N N . VAL B 1 22 ? -1.378 -2.58 -10.523 1 98.25 22 VAL B N 1
ATOM 2064 C CA . VAL B 1 22 ? -0.462 -2.672 -9.391 1 98.25 22 VAL B CA 1
ATOM 2065 C C . VAL B 1 22 ? -1.197 -2.311 -8.102 1 98.25 22 VAL B C 1
ATOM 2067 O O . VAL B 1 22 ? -1.868 -1.278 -8.031 1 98.25 22 VAL B O 1
ATOM 2070 N N . PHE B 1 23 ? -1.195 -3.203 -7.117 1 98.81 23 PHE B N 1
ATOM 2071 C CA . PHE B 1 23 ? -1.715 -2.926 -5.781 1 98.81 23 PHE B CA 1
ATOM 2072 C C . PHE B 1 23 ? -0.633 -3.127 -4.727 1 98.81 23 PHE B C 1
ATOM 2074 O O . PHE B 1 23 ? 0.444 -3.646 -5.027 1 98.81 23 PHE B O 1
ATOM 2081 N N . GLN B 1 24 ? -0.796 -2.604 -3.529 1 98.94 24 GLN B N 1
ATOM 2082 C CA . GLN B 1 24 ? 0.153 -2.752 -2.43 1 98.94 24 GLN B CA 1
ATOM 2083 C C . GLN B 1 24 ? -0.383 -3.703 -1.365 1 98.94 24 GLN B C 1
ATOM 2085 O O . GLN B 1 24 ? -1.504 -3.533 -0.88 1 98.94 24 GLN B O 1
ATOM 2090 N N . LEU B 1 25 ? 0.403 -4.688 -1.003 1 98.94 25 LEU B N 1
ATOM 2091 C CA . LEU B 1 25 ? 0.04 -5.719 -0.039 1 98.94 25 LEU B CA 1
ATOM 2092 C C . LEU B 1 25 ? 0.801 -5.531 1.27 1 98.94 25 LEU B C 1
ATOM 2094 O O . LEU B 1 25 ? 2.033 -5.48 1.274 1 98.94 25 LEU B O 1
ATOM 2098 N N . ALA B 1 26 ? 0.04 -5.406 2.33 1 98.81 26 ALA B N 1
ATOM 2099 C CA . ALA B 1 26 ? 0.628 -5.285 3.662 1 98.81 26 ALA B CA 1
ATOM 2100 C C . ALA B 1 26 ? 0.617 -6.625 4.391 1 98.81 26 ALA B C 1
ATOM 2102 O O . ALA B 1 26 ? -0.386 -7.34 4.371 1 98.81 26 ALA B O 1
ATOM 2103 N N . THR B 1 27 ? 1.735 -6.953 5.012 1 98.5 27 THR B N 1
ATOM 2104 C CA . THR B 1 27 ? 1.883 -8.195 5.762 1 98.5 27 THR B CA 1
ATOM 2105 C C . THR B 1 27 ? 2.473 -7.922 7.145 1 98.5 27 THR B C 1
ATOM 2107 O O . THR B 1 27 ? 3.004 -6.84 7.395 1 98.5 27 THR B O 1
ATOM 2110 N N . LEU B 1 28 ? 2.307 -8.875 8 1 96.62 28 LEU B N 1
ATOM 2111 C CA . LEU B 1 28 ? 2.877 -8.82 9.344 1 96.62 28 LEU B CA 1
ATOM 2112 C C . LEU B 1 28 ? 4.133 -9.68 9.438 1 96.62 28 LEU B C 1
ATOM 2114 O O . LEU B 1 28 ? 4.148 -10.812 8.945 1 96.62 28 LEU B O 1
ATOM 2118 N N . ASP B 1 29 ? 5.137 -9.055 9.977 1 92.31 29 ASP B N 1
ATOM 2119 C CA . ASP B 1 29 ? 6.359 -9.781 10.312 1 92.31 29 ASP B CA 1
ATOM 2120 C C . ASP B 1 29 ? 6.391 -10.156 11.789 1 92.31 29 ASP B C 1
ATOM 2122 O O . ASP B 1 29 ? 6.387 -9.281 12.656 1 92.31 29 ASP B O 1
ATOM 2126 N N . PRO B 1 30 ? 6.375 -11.406 12.109 1 87.5 30 PRO B N 1
ATOM 2127 C CA . PRO B 1 30 ? 6.332 -11.805 13.516 1 87.5 30 PRO B CA 1
ATOM 2128 C C . PRO B 1 30 ? 7.578 -11.391 14.289 1 87.5 30 PRO B C 1
ATOM 2130 O O . PRO B 1 30 ? 7.566 -11.359 15.523 1 87.5 30 PRO B O 1
ATOM 2133 N N . THR B 1 31 ? 8.602 -11.07 13.578 1 89.44 31 THR B N 1
ATOM 2134 C CA . THR B 1 31 ? 9.867 -10.781 14.242 1 89.44 31 THR B CA 1
ATOM 2135 C C . THR B 1 31 ? 10.086 -9.281 14.367 1 89.44 31 THR B C 1
ATOM 2137 O O . THR B 1 31 ? 11.039 -8.836 15 1 89.44 31 THR B O 1
ATOM 2140 N N . LEU B 1 32 ? 9.312 -8.555 13.68 1 85.5 32 LEU B N 1
ATOM 2141 C CA . LEU B 1 32 ? 9.445 -7.102 13.688 1 85.5 32 LEU B CA 1
ATOM 2142 C C . LEU B 1 32 ? 8.133 -6.438 14.078 1 85.5 32 LEU B C 1
ATOM 2144 O O . LEU B 1 32 ? 7.055 -6.898 13.688 1 85.5 32 LEU B O 1
ATOM 2148 N N . PRO B 1 33 ? 8.242 -5.398 14.797 1 87.06 33 PRO B N 1
ATOM 2149 C CA . PRO B 1 33 ? 7.027 -4.688 15.219 1 87.06 33 PRO B CA 1
ATOM 2150 C C . PRO B 1 33 ? 6.539 -3.689 14.164 1 87.06 33 PRO B C 1
ATOM 2152 O O . PRO B 1 33 ? 6.012 -2.631 14.508 1 87.06 33 PRO B O 1
ATOM 2155 N N . THR B 1 34 ? 6.902 -3.873 12.93 1 94.25 34 THR B N 1
ATOM 2156 C CA . THR B 1 34 ? 6.516 -2.982 11.844 1 94.25 34 THR B CA 1
ATOM 2157 C C . THR B 1 34 ? 5.871 -3.77 10.703 1 94.25 34 THR B C 1
ATOM 2159 O O . THR B 1 34 ? 6.391 -4.809 10.289 1 94.25 34 THR B O 1
ATOM 2162 N N . PRO B 1 35 ? 4.703 -3.309 10.289 1 97.38 35 PRO B N 1
ATOM 2163 C CA . PRO B 1 35 ? 4.164 -3.943 9.078 1 97.38 35 PRO B CA 1
ATOM 2164 C C . PRO B 1 35 ? 5.031 -3.697 7.848 1 97.38 35 PRO B C 1
ATOM 2166 O O . PRO B 1 35 ? 5.766 -2.705 7.793 1 97.38 35 PRO B O 1
ATOM 2169 N N . HIS B 1 36 ? 4.973 -4.637 6.965 1 98.19 36 HIS B N 1
ATOM 2170 C CA . HIS B 1 36 ? 5.617 -4.465 5.668 1 98.19 36 HIS B CA 1
ATOM 2171 C C . HIS B 1 36 ? 4.59 -4.254 4.562 1 98.19 36 HIS B C 1
ATOM 2173 O O . HIS B 1 36 ? 3.473 -4.77 4.641 1 98.19 36 HIS B O 1
ATOM 2179 N N . VAL B 1 37 ? 4.914 -3.502 3.58 1 98.81 37 VAL B N 1
ATOM 2180 C CA . VAL B 1 37 ? 4.016 -3.266 2.455 1 98.81 37 VAL B CA 1
ATOM 2181 C C . VAL B 1 37 ? 4.816 -3.166 1.161 1 98.81 37 VAL B C 1
ATOM 2183 O O . VAL B 1 37 ? 5.902 -2.576 1.14 1 98.81 37 VAL B O 1
ATOM 2186 N N . ARG B 1 38 ? 4.352 -3.791 0.104 1 98.69 38 ARG B N 1
ATOM 2187 C CA . ARG B 1 38 ? 5.031 -3.76 -1.187 1 98.69 38 ARG B CA 1
ATOM 2188 C C . ARG B 1 38 ? 4.043 -3.959 -2.332 1 98.69 38 ARG B C 1
ATOM 2190 O O . ARG B 1 38 ? 2.92 -4.414 -2.115 1 98.69 38 ARG B O 1
ATOM 2197 N N . SER B 1 39 ? 4.512 -3.652 -3.492 1 98.62 39 SER B N 1
ATOM 2198 C CA . SER B 1 39 ? 3.674 -3.721 -4.684 1 98.62 39 SER B CA 1
ATOM 2199 C C . SER B 1 39 ? 3.574 -5.148 -5.207 1 98.62 39 SER B C 1
ATOM 2201 O O . SER B 1 39 ? 4.547 -5.906 -5.152 1 98.62 39 SER B O 1
ATOM 2203 N N . HIS B 1 40 ? 2.434 -5.473 -5.664 1 98.69 40 HIS B N 1
ATOM 2204 C CA . HIS B 1 40 ? 2.115 -6.676 -6.426 1 98.69 40 HIS B CA 1
ATOM 2205 C C . HIS B 1 40 ? 1.397 -6.332 -7.727 1 98.69 40 HIS B C 1
ATOM 2207 O O . HIS B 1 40 ? 0.777 -5.27 -7.836 1 98.69 40 HIS B O 1
ATOM 2213 N N . VAL B 1 41 ? 1.549 -7.199 -8.672 1 97.94 41 VAL B N 1
ATOM 2214 C CA . VAL B 1 41 ? 0.797 -7.066 -9.922 1 97.94 41 VAL B CA 1
ATOM 2215 C C . VAL B 1 41 ? -0.388 -8.031 -9.914 1 97.94 41 VAL B C 1
ATOM 2217 O O . VAL B 1 41 ? -0.217 -9.234 -9.703 1 97.94 41 VAL B O 1
ATOM 2220 N N . PHE B 1 42 ? -1.572 -7.453 -10.07 1 98.69 42 PHE B N 1
ATOM 2221 C CA . PHE B 1 42 ? -2.766 -8.266 -10.258 1 98.69 42 PHE B CA 1
ATOM 2222 C C . PHE B 1 42 ? -2.711 -9.008 -11.586 1 98.69 42 PHE B C 1
ATOM 2224 O O . PHE B 1 42 ? -2.471 -8.398 -12.633 1 98.69 42 PHE B O 1
ATOM 2231 N N . ARG B 1 43 ? -3.02 -10.266 -11.555 1 97.62 43 ARG B N 1
ATOM 2232 C CA . ARG B 1 43 ? -2.916 -11.047 -12.781 1 97.62 43 ARG B CA 1
ATOM 2233 C C . ARG B 1 43 ? -4.293 -11.477 -13.273 1 97.62 43 ARG B C 1
ATOM 2235 O O . ARG B 1 43 ? -4.59 -11.367 -14.469 1 97.62 43 ARG B O 1
ATOM 2242 N N . SER B 1 44 ? -5.094 -11.992 -12.32 1 97.5 44 SER B N 1
ATOM 2243 C CA . SER B 1 44 ? -6.43 -12.43 -12.719 1 97.5 44 SER B CA 1
ATOM 2244 C C . SER B 1 44 ? -7.312 -12.68 -11.5 1 97.5 44 SER B C 1
ATOM 2246 O O . SER B 1 44 ? -6.816 -12.758 -10.367 1 97.5 44 SER B O 1
ATOM 2248 N N . PHE B 1 45 ? -8.602 -12.766 -11.766 1 98.5 45 PHE B N 1
ATOM 2249 C CA . PHE B 1 45 ? -9.516 -13.383 -10.812 1 98.5 45 PHE B CA 1
ATOM 2250 C C . PHE B 1 45 ? -9.625 -14.883 -11.055 1 98.5 45 PHE B C 1
ATOM 2252 O O . PHE B 1 45 ? -9.391 -15.352 -12.172 1 98.5 45 PHE B O 1
ATOM 2259 N N . LEU B 1 46 ? -9.844 -15.617 -10 1 98.56 46 LEU B N 1
ATOM 2260 C CA . LEU B 1 46 ? -10.125 -17.047 -10.047 1 98.56 46 LEU B CA 1
ATOM 2261 C C . LEU B 1 46 ? -11.32 -17.406 -9.172 1 98.56 46 LEU B C 1
ATOM 2263 O O . LEU B 1 46 ? -11.406 -16.953 -8.023 1 98.56 46 LEU B O 1
ATOM 2267 N N . SER B 1 47 ? -12.266 -18.062 -9.703 1 96.88 47 SER B N 1
ATOM 2268 C CA . SER B 1 47 ? -13.414 -18.5 -8.922 1 96.88 47 SER B CA 1
ATOM 2269 C C . SER B 1 47 ? -13.867 -19.891 -9.32 1 96.88 47 SER B C 1
ATOM 2271 O O . SER B 1 47 ? -13.617 -20.328 -10.445 1 96.88 47 SER B O 1
ATOM 2273 N N . SER B 1 48 ? -14.445 -20.562 -8.305 1 95.31 48 SER B N 1
ATOM 2274 C CA . SER B 1 48 ? -15.18 -21.797 -8.609 1 95.31 48 SER B CA 1
ATOM 2275 C C . SER B 1 48 ? -16.359 -21.5 -9.539 1 95.31 48 SER B C 1
ATOM 2277 O O . SER B 1 48 ? -17.047 -20.5 -9.383 1 95.31 48 SER B O 1
ATOM 2279 N N . GLU B 1 49 ? -16.594 -22.406 -10.453 1 92 49 GLU B N 1
ATOM 2280 C CA . GLU B 1 49 ? -17.75 -22.281 -11.328 1 92 49 GLU B CA 1
ATOM 2281 C C . GLU B 1 49 ? -19.047 -22.328 -10.539 1 92 49 GLU B C 1
ATOM 2283 O O . GLU B 1 49 ? -20.047 -21.703 -10.922 1 92 49 GLU B O 1
ATOM 2288 N N . PHE B 1 50 ? -19.016 -23.031 -9.414 1 92.81 50 PHE B N 1
ATOM 2289 C CA . PHE B 1 50 ? -20.219 -23.25 -8.625 1 92.81 50 PHE B CA 1
ATOM 2290 C C . PHE B 1 50 ? -20.375 -22.156 -7.566 1 92.81 50 PHE B C 1
ATOM 2292 O O . PHE B 1 50 ? -21.438 -22 -6.977 1 92.81 50 PHE B O 1
ATOM 2299 N N . LYS B 1 51 ? -19.328 -21.453 -7.242 1 95.5 51 LYS B N 1
ATOM 2300 C CA . LYS B 1 51 ? -19.344 -20.375 -6.254 1 95.5 51 LYS B CA 1
ATOM 2301 C C . LYS B 1 51 ? -18.719 -19.109 -6.812 1 95.5 51 LYS B C 1
ATOM 2303 O O . LYS B 1 51 ? -17.734 -18.594 -6.27 1 95.5 51 LYS B O 1
ATOM 2308 N N . PRO B 1 52 ? -19.344 -18.5 -7.891 1 96 52 PRO B N 1
ATOM 2309 C CA . PRO B 1 52 ? -18.781 -17.297 -8.508 1 96 52 PRO B CA 1
ATOM 2310 C C . PRO B 1 52 ? -18.781 -16.094 -7.566 1 96 52 PRO B C 1
ATOM 2312 O O . PRO B 1 52 ? -18.141 -15.086 -7.852 1 96 52 PRO B O 1
ATOM 2315 N N . ASN B 1 53 ? -19.531 -16.188 -6.438 1 97.12 53 ASN B N 1
ATOM 2316 C CA . ASN B 1 53 ? -19.625 -15.117 -5.457 1 97.12 53 ASN B CA 1
ATOM 2317 C C . ASN B 1 53 ? -18.406 -15.086 -4.543 1 97.12 53 ASN B C 1
ATOM 2319 O O . ASN B 1 53 ? -18.266 -14.195 -3.703 1 97.12 53 ASN B O 1
ATOM 2323 N N . LEU B 1 54 ? -17.484 -16.031 -4.723 1 98.12 54 LEU B N 1
ATOM 2324 C CA . LEU B 1 54 ? -16.297 -16.109 -3.873 1 98.12 54 LEU B CA 1
ATOM 2325 C C . LEU B 1 54 ? -15.023 -16.016 -4.703 1 98.12 54 LEU B C 1
ATOM 2327 O O . LEU B 1 54 ? -14.18 -16.906 -4.672 1 98.12 54 LEU B O 1
ATOM 2331 N N . PRO B 1 55 ? -14.883 -14.875 -5.387 1 98.44 55 PRO B N 1
ATOM 2332 C CA . PRO B 1 55 ? -13.711 -14.727 -6.254 1 98.44 55 PRO B CA 1
ATOM 2333 C C . PRO B 1 55 ? -12.414 -14.547 -5.473 1 98.44 55 PRO B C 1
ATOM 2335 O O . PRO B 1 55 ? -12.406 -13.891 -4.426 1 98.44 55 PRO B O 1
ATOM 2338 N N . LEU B 1 56 ? -11.336 -15.156 -5.98 1 98.81 56 LEU B N 1
ATOM 2339 C CA . LEU B 1 56 ? -9.961 -14.969 -5.512 1 98.81 56 LEU B CA 1
ATOM 2340 C C . LEU B 1 56 ? -9.211 -13.992 -6.406 1 98.81 56 LEU B C 1
ATOM 2342 O O . LEU B 1 56 ? -9.516 -13.875 -7.594 1 98.81 56 LEU B O 1
ATOM 2346 N N . LEU B 1 57 ? -8.336 -13.219 -5.82 1 98.94 57 LEU B N 1
ATOM 2347 C CA . LEU B 1 57 ? -7.363 -12.461 -6.602 1 98.94 57 LEU B CA 1
ATOM 2348 C C . LEU B 1 57 ? -6.051 -13.227 -6.719 1 98.94 57 LEU B C 1
ATOM 2350 O O . LEU B 1 57 ? -5.543 -13.758 -5.727 1 98.94 57 LEU B O 1
ATOM 2354 N N . ILE B 1 58 ? -5.48 -13.25 -7.953 1 98.88 58 ILE B N 1
ATOM 2355 C CA . ILE B 1 58 ? -4.238 -13.977 -8.211 1 98.88 58 ILE B CA 1
ATOM 2356 C C . ILE B 1 58 ? -3.117 -12.992 -8.516 1 98.88 58 ILE B C 1
ATOM 2358 O O . ILE B 1 58 ? -3.27 -12.109 -9.367 1 98.88 58 ILE B O 1
ATOM 2362 N N . SER B 1 59 ? -2.1 -13.055 -7.809 1 98.75 59 SER B N 1
ATOM 2363 C CA . SER B 1 59 ? -0.804 -12.445 -8.094 1 98.75 59 SER B CA 1
ATOM 2364 C C . SER B 1 59 ? 0.317 -13.477 -8.039 1 98.75 59 SER B C 1
ATOM 2366 O O . SER B 1 59 ? 0.073 -14.672 -8.188 1 98.75 59 SER B O 1
ATOM 2368 N N . SER B 1 60 ? 1.604 -13.016 -8.031 1 98.75 60 SER B N 1
ATOM 2369 C CA . SER B 1 60 ? 2.736 -13.938 -8 1 98.75 60 SER B CA 1
ATOM 2370 C C . SER B 1 60 ? 3.904 -13.352 -7.215 1 98.75 60 SER B C 1
ATOM 2372 O O . SER B 1 60 ? 3.896 -12.164 -6.879 1 98.75 60 SER B O 1
ATOM 2374 N N . THR B 1 61 ? 4.82 -14.234 -6.918 1 98.69 61 THR B N 1
ATOM 2375 C CA . THR B 1 61 ? 6.008 -13.805 -6.191 1 98.69 61 THR B CA 1
ATOM 2376 C C . THR B 1 61 ? 7.148 -14.797 -6.379 1 98.69 61 THR B C 1
ATOM 2378 O O . THR B 1 61 ? 6.988 -15.812 -7.055 1 98.69 61 THR B O 1
ATOM 2381 N N . ASP B 1 62 ? 8.344 -14.391 -6 1 98.75 62 ASP B N 1
ATOM 2382 C CA . ASP B 1 62 ? 9.477 -15.289 -5.789 1 98.75 62 ASP B CA 1
ATOM 2383 C C . ASP B 1 62 ? 9.383 -15.984 -4.434 1 98.75 62 ASP B C 1
ATOM 2385 O O . ASP B 1 62 ? 9.32 -15.32 -3.396 1 98.75 62 ASP B O 1
ATOM 2389 N N . ILE B 1 63 ? 9.328 -17.312 -4.449 1 98.69 63 ILE B N 1
ATOM 2390 C CA . ILE B 1 63 ? 9.07 -18.125 -3.26 1 98.69 63 ILE B CA 1
ATOM 2391 C C . ILE B 1 63 ? 10.148 -17.859 -2.211 1 98.69 63 ILE B C 1
ATOM 2393 O O . ILE B 1 63 ? 9.961 -18.156 -1.03 1 98.69 63 ILE B O 1
ATOM 2397 N N . ARG B 1 64 ? 11.281 -17.266 -2.617 1 98.19 64 ARG B N 1
ATOM 2398 C CA . ARG B 1 64 ? 12.445 -17.094 -1.751 1 98.19 64 ARG B CA 1
ATOM 2399 C C . ARG B 1 64 ? 12.367 -15.789 -0.975 1 98.19 64 ARG B C 1
ATOM 2401 O O . ARG B 1 64 ? 13.18 -15.539 -0.083 1 98.19 64 ARG B O 1
ATOM 2408 N N . THR B 1 65 ? 11.344 -14.891 -1.238 1 97.81 65 THR B N 1
ATOM 2409 C CA . THR B 1 65 ? 11.297 -13.555 -0.666 1 97.81 65 THR B CA 1
ATOM 2410 C C . THR B 1 65 ? 10.68 -13.586 0.731 1 97.81 65 THR B C 1
ATOM 2412 O O . THR B 1 65 ? 9.93 -14.5 1.063 1 97.81 65 THR B O 1
ATOM 2415 N N . PRO B 1 66 ? 10.906 -12.531 1.542 1 96.19 66 PRO B N 1
ATOM 2416 C CA . PRO B 1 66 ? 10.516 -12.523 2.951 1 96.19 66 PRO B CA 1
ATOM 2417 C C . PRO B 1 66 ? 9 -12.57 3.139 1 96.19 66 PRO B C 1
ATOM 2419 O O . PRO B 1 66 ? 8.516 -13.094 4.148 1 96.19 66 PRO B O 1
ATOM 2422 N N . LYS B 1 67 ? 8.242 -12.023 2.229 1 97.5 67 LYS B N 1
ATOM 2423 C CA . LYS B 1 67 ? 6.789 -12 2.387 1 97.5 67 LYS B CA 1
ATOM 2424 C C . LYS B 1 67 ? 6.215 -13.406 2.455 1 97.5 67 LYS B C 1
ATOM 2426 O O . LYS B 1 67 ? 5.125 -13.617 2.992 1 97.5 67 LYS B O 1
ATOM 2431 N N . VAL B 1 68 ? 6.91 -14.352 1.887 1 97.75 68 VAL B N 1
ATOM 2432 C CA . VAL B 1 68 ? 6.434 -15.727 1.861 1 97.75 68 VAL B CA 1
ATOM 2433 C C . VAL B 1 68 ? 6.387 -16.281 3.283 1 97.75 68 VAL B C 1
ATOM 2435 O O . VAL B 1 68 ? 5.375 -16.844 3.703 1 97.75 68 VAL B O 1
ATOM 2438 N N . THR B 1 69 ? 7.465 -16.062 4.039 1 95.69 69 THR B N 1
ATOM 2439 C CA . THR B 1 69 ? 7.496 -16.547 5.414 1 95.69 69 THR B CA 1
ATOM 2440 C C . THR B 1 69 ? 6.527 -15.758 6.289 1 95.69 69 THR B C 1
ATOM 2442 O O . THR B 1 69 ? 5.91 -16.312 7.203 1 95.69 69 THR B O 1
ATOM 2445 N N . GLN B 1 70 ? 6.426 -14.484 6.004 1 97.12 70 GLN B N 1
ATOM 2446 C CA . GLN B 1 70 ? 5.469 -13.656 6.734 1 97.12 70 GLN B CA 1
ATOM 2447 C C . GLN B 1 70 ? 4.047 -14.188 6.57 1 97.12 70 GLN B C 1
ATOM 2449 O O . GLN B 1 70 ? 3.33 -14.383 7.555 1 97.12 70 GLN B O 1
ATOM 2454 N N . LEU B 1 71 ? 3.686 -14.5 5.312 1 97.12 71 LEU B N 1
ATOM 2455 C CA . LEU B 1 71 ? 2.332 -14.938 4.992 1 97.12 71 LEU B CA 1
ATOM 2456 C C . LEU B 1 71 ? 2.084 -16.359 5.504 1 97.12 71 LEU B C 1
ATOM 2458 O O . LEU B 1 71 ? 0.955 -16.703 5.859 1 97.12 71 LEU B O 1
ATOM 2462 N N . ALA B 1 72 ? 3.131 -17.172 5.555 1 95.56 72 ALA B N 1
ATOM 2463 C CA . ALA B 1 72 ? 3 -18.5 6.148 1 95.56 72 ALA B CA 1
ATOM 2464 C C . ALA B 1 72 ? 2.682 -18.406 7.637 1 95.56 72 ALA B C 1
ATOM 2466 O O . ALA B 1 72 ? 1.875 -19.188 8.156 1 95.56 72 ALA B O 1
ATOM 2467 N N . ALA B 1 73 ? 3.277 -17.453 8.281 1 94.88 73 ALA B N 1
ATOM 2468 C CA . ALA B 1 73 ? 3.09 -17.266 9.719 1 94.88 73 ALA B CA 1
ATOM 2469 C C . ALA B 1 73 ? 1.779 -16.547 10.016 1 94.88 73 ALA B C 1
ATOM 2471 O O . ALA B 1 73 ? 1.074 -16.891 10.961 1 94.88 73 ALA B O 1
ATOM 2472 N N . HIS B 1 74 ? 1.487 -15.531 9.242 1 95.25 74 HIS B N 1
ATOM 2473 C CA . HIS B 1 74 ? 0.293 -14.711 9.406 1 95.25 74 HIS B CA 1
ATOM 2474 C C . HIS B 1 74 ? -0.405 -14.477 8.07 1 95.25 74 HIS B C 1
ATOM 2476 O O . HIS B 1 74 ? -0.171 -13.461 7.41 1 95.25 74 HIS B O 1
ATOM 2482 N N . PRO B 1 75 ? -1.335 -15.359 7.762 1 96.5 75 PRO B N 1
ATOM 2483 C CA . PRO B 1 75 ? -1.937 -15.273 6.43 1 96.5 75 PRO B CA 1
ATOM 2484 C C . PRO B 1 75 ? -2.939 -14.133 6.305 1 96.5 75 PRO B C 1
ATOM 2486 O O . PRO B 1 75 ? -3.369 -13.797 5.195 1 96.5 75 PRO B O 1
ATOM 2489 N N . ASP B 1 76 ? -3.482 -13.617 7.5 1 97.06 76 ASP B N 1
ATOM 2490 C CA . ASP B 1 76 ? -4.387 -12.469 7.453 1 97.06 76 ASP B CA 1
ATOM 2491 C C . ASP B 1 76 ? -3.648 -11.203 7.008 1 97.06 76 ASP B C 1
ATOM 2493 O O . ASP B 1 76 ? -2.73 -10.75 7.691 1 97.06 76 ASP B O 1
ATOM 2497 N N . ALA B 1 77 ? -4 -10.633 5.879 1 98.31 77 ALA B N 1
ATOM 2498 C CA . ALA B 1 77 ? -3.344 -9.461 5.297 1 98.31 77 ALA B CA 1
ATOM 2499 C C . ALA B 1 77 ? -4.359 -8.531 4.645 1 98.31 77 ALA B C 1
ATOM 2501 O O . ALA B 1 77 ? -5.562 -8.812 4.648 1 98.31 77 ALA B O 1
ATOM 2502 N N . GLU B 1 78 ? -3.926 -7.359 4.223 1 98.81 78 GLU B N 1
ATOM 2503 C CA . GLU B 1 78 ? -4.75 -6.379 3.52 1 98.81 78 GLU B CA 1
ATOM 2504 C C . GLU B 1 78 ? -3.992 -5.758 2.352 1 98.81 78 GLU B C 1
ATOM 2506 O O . GLU B 1 78 ? -2.789 -5.5 2.449 1 98.81 78 GLU B O 1
ATOM 2511 N N . LEU B 1 79 ? -4.676 -5.559 1.259 1 98.94 79 LEU B N 1
ATOM 2512 C CA . LEU B 1 79 ? -4.09 -4.801 0.156 1 98.94 79 LEU B CA 1
ATOM 2513 C C . LEU B 1 79 ? -4.898 -3.535 -0.119 1 98.94 79 LEU B C 1
ATOM 2515 O O . LEU B 1 79 ? -6.078 -3.457 0.226 1 98.94 79 LEU B O 1
ATOM 2519 N N . ALA B 1 80 ? -4.227 -2.539 -0.607 1 98.94 80 ALA B N 1
ATOM 2520 C CA . ALA B 1 80 ? -4.832 -1.317 -1.131 1 98.94 80 ALA B CA 1
ATOM 2521 C C . ALA B 1 80 ? -4.559 -1.166 -2.625 1 98.94 80 ALA B C 1
ATOM 2523 O O . ALA B 1 80 ? -3.41 -1.26 -3.064 1 98.94 80 ALA B O 1
ATOM 2524 N N . TRP B 1 81 ? -5.586 -1.027 -3.33 1 98.88 81 TRP B N 1
ATOM 2525 C CA . TRP B 1 81 ? -5.531 -0.854 -4.777 1 98.88 81 TRP B CA 1
ATOM 2526 C C . TRP B 1 81 ? -6.121 0.49 -5.188 1 98.88 81 TRP B C 1
ATOM 2528 O O . TRP B 1 81 ? -7.344 0.656 -5.223 1 98.88 81 TRP B O 1
ATOM 2538 N N . TRP B 1 82 ? -5.234 1.454 -5.473 1 98.38 82 TRP B N 1
ATOM 2539 C CA . TRP B 1 82 ? -5.648 2.76 -5.977 1 98.38 82 TRP B CA 1
ATOM 2540 C C . TRP B 1 82 ? -5.621 2.789 -7.5 1 98.38 82 TRP B C 1
ATOM 2542 O O . TRP B 1 82 ? -4.566 2.619 -8.109 1 98.38 82 TRP B O 1
ATOM 2552 N N . ILE B 1 83 ? -6.789 2.936 -8.062 1 97.44 83 ILE B N 1
ATOM 2553 C CA . ILE B 1 83 ? -6.902 3.059 -9.508 1 97.44 83 ILE B CA 1
ATOM 2554 C C . ILE B 1 83 ? -7.141 4.52 -9.891 1 97.44 83 ILE B C 1
ATOM 2556 O O . ILE B 1 83 ? -8.281 4.984 -9.898 1 97.44 83 ILE B O 1
ATOM 2560 N N . GLU B 1 84 ? -6.082 5.152 -10.266 1 94.88 84 GLU B N 1
ATOM 2561 C CA . GLU B 1 84 ? -6.059 6.605 -10.43 1 94.88 84 GLU B CA 1
ATOM 2562 C C . GLU B 1 84 ? -7.008 7.055 -11.531 1 94.88 84 GLU B C 1
ATOM 2564 O O . GLU B 1 84 ? -7.699 8.062 -11.391 1 94.88 84 GLU B O 1
ATOM 2569 N N . GLY B 1 85 ? -7.059 6.355 -12.648 1 94.25 85 GLY B N 1
ATOM 2570 C CA . GLY B 1 85 ? -7.863 6.746 -13.797 1 94.25 85 GLY B CA 1
ATOM 2571 C C . GLY B 1 85 ? -9.32 6.992 -13.445 1 94.25 85 GLY B C 1
ATOM 2572 O O . GLY B 1 85 ? -9.938 7.934 -13.945 1 94.25 85 GLY B O 1
ATOM 2573 N N . VAL B 1 86 ? -9.859 6.133 -12.555 1 96.38 86 VAL B N 1
ATOM 2574 C CA . VAL B 1 86 ? -11.258 6.262 -12.18 1 96.38 86 VAL B CA 1
ATOM 2575 C C . VAL B 1 86 ? -11.359 6.828 -10.766 1 96.38 86 VAL B C 1
ATOM 2577 O O . VAL B 1 86 ? -12.461 7.051 -10.25 1 96.38 86 VAL B O 1
ATOM 2580 N N . GLN B 1 87 ? -10.273 7.07 -10.133 1 96.56 87 GLN B N 1
ATOM 2581 C CA . GLN B 1 87 ? -10.195 7.582 -8.766 1 96.56 87 GLN B CA 1
ATOM 2582 C C . GLN B 1 87 ? -10.992 6.707 -7.801 1 96.56 87 GLN B C 1
ATOM 2584 O O . GLN B 1 87 ? -11.852 7.203 -7.074 1 96.56 87 GLN B O 1
ATOM 2589 N N . GLN B 1 88 ? -10.633 5.461 -7.785 1 98.38 88 GLN B N 1
ATOM 2590 C CA . GLN B 1 88 ? -11.234 4.469 -6.902 1 98.38 88 GLN B CA 1
ATOM 2591 C C . GLN B 1 88 ? -10.172 3.744 -6.082 1 98.38 88 GLN B C 1
ATOM 2593 O O . GLN B 1 88 ? -9.078 3.465 -6.586 1 98.38 88 GLN B O 1
ATOM 2598 N N . GLN B 1 89 ? -10.5 3.521 -4.875 1 98.81 89 GLN B N 1
ATOM 2599 C CA . GLN B 1 89 ? -9.656 2.695 -4.02 1 98.81 89 GLN B CA 1
ATOM 2600 C C . GLN B 1 89 ? -10.414 1.462 -3.529 1 98.81 89 GLN B C 1
ATOM 2602 O O . GLN B 1 89 ? -11.547 1.566 -3.061 1 98.81 89 GLN B O 1
ATOM 2607 N N . PHE B 1 90 ? -9.766 0.316 -3.635 1 98.94 90 PHE B N 1
ATOM 2608 C CA . PHE B 1 90 ? -10.219 -0.933 -3.031 1 98.94 90 PHE B CA 1
ATOM 2609 C C . PHE B 1 90 ? -9.258 -1.381 -1.938 1 98.94 90 PHE B C 1
ATOM 2611 O O . PHE B 1 90 ? -8.07 -1.598 -2.195 1 98.94 90 PHE B O 1
ATOM 2618 N N . ARG B 1 91 ? -9.703 -1.396 -0.747 1 98.94 91 ARG B N 1
ATOM 2619 C CA . ARG B 1 91 ? -8.969 -2.078 0.314 1 98.94 91 ARG B CA 1
ATOM 2620 C C . ARG B 1 91 ? -9.562 -3.455 0.595 1 98.94 91 ARG B C 1
ATOM 2622 O O . ARG B 1 91 ? -10.742 -3.57 0.938 1 98.94 91 ARG B O 1
ATOM 2629 N N . ILE B 1 92 ? -8.781 -4.453 0.417 1 98.94 92 ILE B N 1
ATOM 2630 C CA . ILE B 1 92 ? -9.25 -5.832 0.489 1 98.94 92 ILE B CA 1
ATOM 2631 C C . ILE B 1 92 ? -8.5 -6.574 1.594 1 98.94 92 ILE B C 1
ATOM 2633 O O . ILE B 1 92 ? -7.273 -6.703 1.544 1 98.94 92 ILE B O 1
ATOM 2637 N N . SER B 1 93 ? -9.258 -7.02 2.559 1 98.56 93 SER B N 1
ATOM 2638 C CA . SER B 1 93 ? -8.688 -7.824 3.633 1 98.56 93 SER B CA 1
ATOM 2639 C C . SER B 1 93 ? -9.156 -9.273 3.549 1 98.56 93 SER B C 1
ATOM 2641 O O . SER B 1 93 ? -10.281 -9.539 3.109 1 98.56 93 SER B O 1
ATOM 2643 N N . GLY B 1 94 ? -8.305 -10.125 3.902 1 98 94 GLY B N 1
ATOM 2644 C CA . GLY B 1 94 ? -8.578 -11.555 3.9 1 98 94 GLY B CA 1
ATOM 2645 C C . GLY B 1 94 ? -7.324 -12.398 4.066 1 98 94 GLY B C 1
ATOM 2646 O O . GLY B 1 94 ? -6.273 -11.891 4.465 1 98 94 GLY B O 1
ATOM 2647 N N . LYS B 1 95 ? -7.473 -13.688 3.9 1 97.44 95 LYS B N 1
ATOM 2648 C CA . LYS B 1 95 ? -6.332 -14.594 3.973 1 97.44 95 LYS B CA 1
ATOM 2649 C C . LYS B 1 95 ? -5.578 -14.633 2.646 1 97.44 95 LYS B C 1
ATOM 2651 O O . LYS B 1 95 ? -6.191 -14.633 1.577 1 97.44 95 LYS B O 1
ATOM 2656 N N . VAL B 1 96 ? -4.309 -14.586 2.756 1 98.56 96 VAL B N 1
ATOM 2657 C CA . VAL B 1 96 ? -3.436 -14.648 1.59 1 98.56 96 VAL B CA 1
ATOM 2658 C C . VAL B 1 96 ? -2.58 -15.914 1.652 1 98.56 96 VAL B C 1
ATOM 2660 O O . VAL B 1 96 ? -1.88 -16.141 2.641 1 98.56 96 VAL B O 1
ATOM 2663 N N . HIS B 1 97 ? -2.617 -16.672 0.582 1 97.94 97 HIS B N 1
ATOM 2664 C CA . HIS B 1 97 ? -1.893 -17.938 0.516 1 97.94 97 HIS B CA 1
ATOM 2665 C C . HIS B 1 97 ? -0.833 -17.906 -0.582 1 97.94 97 HIS B C 1
ATOM 2667 O O . HIS B 1 97 ? -1.03 -17.281 -1.623 1 97.94 97 HIS B O 1
ATOM 2673 N N . VAL B 1 98 ? 0.248 -18.547 -0.306 1 98.62 98 VAL B N 1
ATOM 2674 C CA . VAL B 1 98 ? 1.288 -18.734 -1.31 1 98.62 98 VAL B CA 1
ATOM 2675 C C . VAL B 1 98 ? 1.262 -20.188 -1.805 1 98.62 98 VAL B C 1
ATOM 2677 O O . VAL B 1 98 ? 1.228 -21.125 -1.003 1 98.62 98 VAL B O 1
ATOM 2680 N N . VAL B 1 99 ? 1.207 -20.328 -3.119 1 98.44 99 VAL B N 1
ATOM 2681 C CA . VAL B 1 99 ? 1.19 -21.656 -3.742 1 98.44 99 VAL B CA 1
ATOM 2682 C C . VAL B 1 99 ? 2.496 -21.891 -4.5 1 98.44 99 VAL B C 1
ATOM 2684 O O . VAL B 1 99 ? 2.627 -21.484 -5.66 1 98.44 99 VAL B O 1
ATOM 2687 N N . PRO B 1 100 ? 3.426 -22.547 -3.863 1 98.56 100 PRO B N 1
ATOM 2688 C CA . PRO B 1 100 ? 4.688 -22.891 -4.531 1 98.56 100 PRO B CA 1
ATOM 2689 C C . PRO B 1 100 ? 4.598 -24.188 -5.332 1 98.56 100 PRO B C 1
ATOM 2691 O O . PRO B 1 100 ? 3.521 -24.781 -5.449 1 98.56 100 PRO B O 1
ATOM 2694 N N . ALA B 1 101 ? 5.699 -24.547 -5.938 1 98 101 ALA B N 1
ATOM 2695 C CA . ALA B 1 101 ? 5.789 -25.828 -6.621 1 98 101 ALA B CA 1
ATOM 2696 C C . ALA B 1 101 ? 5.484 -26.984 -5.668 1 98 101 ALA B C 1
ATOM 2698 O O . ALA B 1 101 ? 5.828 -26.922 -4.484 1 98 101 ALA B O 1
ATOM 2699 N N . PRO B 1 102 ? 4.77 -28.062 -6.082 1 96.38 102 PRO B N 1
ATOM 2700 C CA . PRO B 1 102 ? 4.352 -29.172 -5.223 1 96.38 102 PRO B CA 1
ATOM 2701 C C . PRO B 1 102 ? 5.504 -29.766 -4.414 1 96.38 102 PRO B C 1
ATOM 2703 O O . PRO B 1 102 ? 5.297 -30.266 -3.307 1 96.38 102 PRO B O 1
ATOM 2706 N N . GLY B 1 103 ? 6.684 -29.766 -4.84 1 95.12 103 GLY B N 1
ATOM 2707 C CA . GLY B 1 103 ? 7.816 -30.328 -4.129 1 95.12 103 GLY B CA 1
ATOM 2708 C C . GLY B 1 103 ? 8.352 -29.422 -3.037 1 95.12 103 GLY B C 1
ATOM 2709 O O . GLY B 1 103 ? 9.109 -29.859 -2.174 1 95.12 103 GLY B O 1
ATOM 2710 N N . HIS B 1 104 ? 7.926 -28.188 -3.051 1 96.06 104 HIS B N 1
ATOM 2711 C CA . HIS B 1 104 ? 8.367 -27.234 -2.033 1 96.06 104 HIS B CA 1
ATOM 2712 C C . HIS B 1 104 ? 7.703 -27.531 -0.69 1 96.06 104 HIS B C 1
ATOM 2714 O O . HIS B 1 104 ? 6.52 -27.859 -0.639 1 96.06 104 HIS B O 1
ATOM 2720 N N . ILE B 1 105 ? 8.32 -27.312 0.373 1 94.38 105 ILE B N 1
ATOM 2721 C CA . ILE B 1 105 ? 7.867 -27.656 1.717 1 94.38 105 ILE B CA 1
ATOM 2722 C C . ILE B 1 105 ? 6.613 -26.844 2.057 1 94.38 105 ILE B C 1
ATOM 2724 O O . ILE B 1 105 ? 5.738 -27.328 2.777 1 94.38 105 ILE B O 1
ATOM 2728 N N . LEU B 1 106 ? 6.516 -25.656 1.555 1 95 106 LEU B N 1
ATOM 2729 C CA . LEU B 1 106 ? 5.398 -24.781 1.882 1 95 106 LEU B CA 1
ATOM 2730 C C . LEU B 1 106 ? 4.141 -25.203 1.135 1 95 106 LEU B C 1
ATOM 2732 O O . LEU B 1 106 ? 3.053 -24.688 1.394 1 95 106 LEU B O 1
ATOM 2736 N N . PHE B 1 107 ? 4.297 -26.125 0.158 1 95.94 107 PHE B N 1
ATOM 2737 C CA . PHE B 1 107 ? 3.109 -26.594 -0.545 1 95.94 107 PHE B CA 1
ATOM 2738 C C . PHE B 1 107 ? 2.189 -27.359 0.399 1 95.94 107 PHE B C 1
ATOM 2740 O O . PHE B 1 107 ? 0.973 -27.156 0.386 1 95.94 107 PHE B O 1
ATOM 2747 N N . ARG B 1 108 ? 2.787 -28.141 1.205 1 93.88 108 ARG B N 1
ATOM 2748 C CA . ARG B 1 108 ? 2.008 -28.859 2.203 1 93.88 108 ARG B CA 1
ATOM 2749 C C . ARG B 1 108 ? 1.347 -27.906 3.188 1 93.88 108 ARG B C 1
ATOM 2751 O O . ARG B 1 108 ? 0.225 -28.141 3.639 1 93.88 108 ARG B O 1
ATOM 2758 N N . HIS B 1 109 ? 2.082 -26.922 3.521 1 93.5 109 HIS B N 1
ATOM 2759 C CA . HIS B 1 109 ? 1.524 -25.906 4.406 1 93.5 109 HIS B CA 1
ATOM 2760 C C . HIS B 1 109 ? 0.265 -25.297 3.807 1 93.5 109 HIS B C 1
ATOM 2762 O O . HIS B 1 109 ? -0.734 -25.109 4.508 1 93.5 109 HIS B O 1
ATOM 2768 N N . PHE B 1 110 ? 0.317 -25 2.584 1 94.12 110 PHE B N 1
ATOM 2769 C CA . PHE B 1 110 ? -0.835 -24.469 1.869 1 94.12 110 PHE B CA 1
ATOM 2770 C C . PHE B 1 110 ? -2.018 -25.422 1.954 1 94.12 110 PHE B C 1
ATOM 2772 O O . PHE B 1 110 ? -3.125 -25.031 2.32 1 94.12 110 PHE B O 1
ATOM 2779 N N . LEU B 1 111 ? -1.756 -26.641 1.701 1 92.31 111 LEU B N 1
ATOM 2780 C CA . LEU B 1 111 ? -2.816 -27.641 1.745 1 92.31 111 LEU B CA 1
ATOM 2781 C C . LEU B 1 111 ? -3.375 -27.781 3.158 1 92.31 111 LEU B C 1
ATOM 2783 O O . LEU B 1 111 ? -4.59 -27.875 3.342 1 92.31 111 LEU B O 1
ATOM 2787 N N . SER B 1 112 ? -2.529 -27.75 4.102 1 91.81 112 SER B N 1
ATOM 2788 C CA . SER B 1 112 ? -2.928 -27.938 5.492 1 91.81 112 SER B CA 1
ATOM 2789 C C . SER B 1 112 ? -3.701 -26.734 6.016 1 91.81 112 SER B C 1
ATOM 2791 O O . SER B 1 112 ? -4.676 -26.891 6.758 1 91.81 112 SER B O 1
ATOM 2793 N N . SER B 1 113 ? -3.291 -25.562 5.59 1 89.75 113 SER B N 1
ATOM 2794 C CA . SER B 1 113 ? -3.896 -24.328 6.086 1 89.75 113 SER B CA 1
ATOM 2795 C C . SER B 1 113 ? -5.316 -24.156 5.555 1 89.75 113 SER B C 1
ATOM 2797 O O . SER B 1 113 ? -6.09 -23.359 6.09 1 89.75 113 SER B O 1
ATOM 2799 N N . THR B 1 114 ? -5.688 -24.891 4.582 1 88.06 114 THR B N 1
ATOM 2800 C CA . THR B 1 114 ? -7.012 -24.766 3.98 1 88.06 114 THR B CA 1
ATOM 2801 C C . THR B 1 114 ? -7.84 -26.016 4.219 1 88.06 114 THR B C 1
ATOM 2803 O O . THR B 1 114 ? -8.961 -26.141 3.725 1 88.06 114 THR B O 1
ATOM 2806 N N . ALA B 1 115 ? -7.352 -26.922 4.957 1 86.31 115 ALA B N 1
ATOM 2807 C CA . ALA B 1 115 ? -7.941 -28.234 5.117 1 86.31 115 ALA B CA 1
ATOM 2808 C C . ALA B 1 115 ? -9.281 -28.172 5.848 1 86.31 115 ALA B C 1
ATOM 2810 O O . ALA B 1 115 ? -10.195 -28.938 5.555 1 86.31 115 ALA B O 1
ATOM 2811 N N . SER B 1 116 ? -9.375 -27.266 6.75 1 83.06 116 SER B N 1
ATOM 2812 C CA . SER B 1 116 ? -10.555 -27.234 7.613 1 83.06 116 SER B CA 1
ATOM 2813 C C . SER B 1 116 ? -11.664 -26.391 7 1 83.06 116 SER B C 1
ATOM 2815 O O . SER B 1 116 ? -12.773 -26.344 7.535 1 83.06 116 SER B O 1
ATOM 2817 N N . ASP B 1 117 ? -11.398 -25.844 5.848 1 85.56 117 ASP B N 1
ATOM 2818 C CA . ASP B 1 117 ? -12.383 -24.969 5.219 1 85.56 117 ASP B CA 1
ATOM 2819 C C . ASP B 1 117 ? -13.484 -25.781 4.539 1 85.56 117 ASP B C 1
ATOM 2821 O O . ASP B 1 117 ? -13.203 -26.828 3.938 1 85.56 117 ASP B O 1
ATOM 2825 N N . TYR B 1 118 ? -14.719 -25.297 4.73 1 86.5 118 TYR B N 1
ATOM 2826 C CA . TYR B 1 118 ? -15.805 -25.953 3.994 1 86.5 118 TYR B CA 1
ATOM 2827 C C . TYR B 1 118 ? -16.172 -25.156 2.752 1 86.5 118 TYR B C 1
ATOM 2829 O O . TYR B 1 118 ? -15.977 -23.938 2.707 1 86.5 118 TYR B O 1
ATOM 2837 N N . GLU B 1 119 ? -16.609 -25.688 1.688 1 83.44 119 GLU B N 1
ATOM 2838 C CA . GLU B 1 119 ? -16.812 -25.203 0.326 1 83.44 119 GLU B CA 1
ATOM 2839 C C . GLU B 1 119 ? -17.516 -23.859 0.318 1 83.44 119 GLU B C 1
ATOM 2841 O O . GLU B 1 119 ? -17.203 -22.984 -0.498 1 83.44 119 GLU B O 1
ATOM 2846 N N . GLY B 1 120 ? -18.312 -23.5 1.184 1 87.62 120 GLY B N 1
ATOM 2847 C CA . GLY B 1 120 ? -19.109 -22.281 1.188 1 87.62 120 GLY B CA 1
ATOM 2848 C C . GLY B 1 120 ? -18.5 -21.188 2.043 1 87.62 120 GLY B C 1
ATOM 2849 O O . GLY B 1 120 ? -19 -20.047 2.045 1 87.62 120 GLY B O 1
ATOM 2850 N N . SER B 1 121 ? -17.344 -21.484 2.502 1 91.12 121 SER B N 1
ATOM 2851 C CA . SER B 1 121 ? -16.797 -20.547 3.479 1 91.12 121 SER B CA 1
ATOM 2852 C C . SER B 1 121 ? -15.805 -19.594 2.83 1 91.12 121 SER B C 1
ATOM 2854 O O . SER B 1 121 ? -15.547 -18.5 3.352 1 91.12 121 SER B O 1
ATOM 2856 N N . SER B 1 122 ? -15.211 -20.016 1.689 1 95.38 122 SER B N 1
ATOM 2857 C CA . SER B 1 122 ? -14.188 -19.219 1.023 1 95.38 122 SER B CA 1
ATOM 2858 C C . SER B 1 122 ? -13.961 -19.688 -0.408 1 95.38 122 SER B C 1
ATOM 2860 O O . SER B 1 122 ? -14.406 -20.766 -0.788 1 95.38 122 SER B O 1
ATOM 2862 N N . GLY B 1 123 ? -13.367 -18.797 -1.197 1 97.12 123 GLY B N 1
ATOM 2863 C CA . GLY B 1 123 ? -13.008 -19.188 -2.549 1 97.12 123 GLY B CA 1
ATOM 2864 C C . GLY B 1 123 ? -12.062 -20.375 -2.592 1 97.12 123 GLY B C 1
ATOM 2865 O O . GLY B 1 123 ? -12.211 -21.266 -3.422 1 97.12 123 GLY B O 1
ATOM 2866 N N . ILE B 1 124 ? -11.117 -20.406 -1.724 1 96.75 124 ILE B N 1
ATOM 2867 C CA . ILE B 1 124 ? -10.148 -21.484 -1.644 1 96.75 124 ILE B CA 1
ATOM 2868 C C . ILE B 1 124 ? -10.859 -22.797 -1.312 1 96.75 124 ILE B C 1
ATOM 2870 O O . ILE B 1 124 ? -10.586 -23.828 -1.922 1 96.75 124 ILE B O 1
ATOM 2874 N N . ALA B 1 125 ? -11.75 -22.766 -0.335 1 95.44 125 ALA B N 1
ATOM 2875 C CA . ALA B 1 125 ? -12.5 -23.938 0.071 1 95.44 125 ALA B CA 1
ATOM 2876 C C . ALA B 1 125 ? -13.352 -24.469 -1.079 1 95.44 125 ALA B C 1
ATOM 2878 O O . ALA B 1 125 ? -13.453 -25.688 -1.278 1 95.44 125 ALA B O 1
ATOM 2879 N N . ALA B 1 126 ? -13.977 -23.562 -1.783 1 96.25 126 ALA B N 1
ATOM 2880 C CA . ALA B 1 126 ? -14.812 -23.938 -2.918 1 96.25 126 ALA B CA 1
ATOM 2881 C C . ALA B 1 126 ? -13.992 -24.672 -3.977 1 96.25 126 ALA B C 1
ATOM 2883 O O . ALA B 1 126 ? -14.414 -25.719 -4.484 1 96.25 126 ALA B O 1
ATOM 2884 N N . LEU B 1 127 ? -12.859 -24.141 -4.281 1 96.94 127 LEU B N 1
ATOM 2885 C CA . LEU B 1 127 ? -11.992 -24.75 -5.293 1 96.94 127 LEU B CA 1
ATOM 2886 C C . LEU B 1 127 ? -11.438 -26.078 -4.805 1 96.94 127 LEU B C 1
ATOM 2888 O O . LEU B 1 127 ? -11.273 -27.016 -5.59 1 96.94 127 LEU B O 1
ATOM 2892 N N . LYS B 1 128 ? -11.07 -26.109 -3.523 1 94.25 128 LYS B N 1
ATOM 2893 C CA . LYS B 1 128 ? -10.602 -27.375 -2.945 1 94.25 128 LYS B CA 1
ATOM 2894 C C . LYS B 1 128 ? -11.633 -28.484 -3.123 1 94.25 128 LYS B C 1
ATOM 2896 O O . LYS B 1 128 ? -11.289 -29.594 -3.492 1 94.25 128 LYS B O 1
ATOM 2901 N N . LYS B 1 129 ? -12.836 -28.219 -2.828 1 92.88 129 LYS B N 1
ATOM 2902 C CA . LYS B 1 129 ? -13.922 -29.188 -2.963 1 92.88 129 LYS B CA 1
ATOM 2903 C C . LYS B 1 129 ? -14.023 -29.703 -4.391 1 92.88 129 LYS B C 1
ATOM 2905 O O . LYS B 1 129 ? -14.367 -30.875 -4.609 1 92.88 129 LYS B O 1
ATOM 2910 N N . GLU B 1 130 ? -13.625 -28.859 -5.309 1 94.25 130 GLU B N 1
ATOM 2911 C CA . GLU B 1 130 ? -13.703 -29.219 -6.723 1 94.25 130 GLU B CA 1
ATOM 2912 C C . GLU B 1 130 ? -12.445 -29.953 -7.176 1 94.25 130 GLU B C 1
ATOM 2914 O O . GLU B 1 130 ? -12.359 -30.406 -8.32 1 94.25 130 GLU B O 1
ATOM 2919 N N . GLY B 1 131 ? -11.516 -30.141 -6.309 1 94.12 131 GLY B N 1
ATOM 2920 C CA . GLY B 1 131 ? -10.266 -30.766 -6.695 1 94.12 131 GLY B CA 1
ATOM 2921 C C . GLY B 1 131 ? -9.445 -29.922 -7.652 1 94.12 131 GLY B C 1
ATOM 2922 O O . GLY B 1 131 ? -8.852 -30.453 -8.594 1 94.12 131 GLY B O 1
ATOM 2923 N N . PHE B 1 132 ? -9.492 -28.625 -7.449 1 96.62 132 PHE B N 1
ATOM 2924 C CA . PHE B 1 132 ? -8.805 -27.672 -8.328 1 96.62 132 PHE B CA 1
ATOM 2925 C C . PHE B 1 132 ? -7.32 -28 -8.406 1 96.62 132 PHE B C 1
ATOM 2927 O O . PHE B 1 132 ? -6.684 -28.266 -7.387 1 96.62 132 PHE B O 1
ATOM 2934 N N . ASP B 1 133 ? -6.738 -28.016 -9.586 1 97.69 133 ASP B N 1
ATOM 2935 C CA . ASP B 1 133 ? -5.328 -28.312 -9.82 1 97.69 133 ASP B CA 1
ATOM 2936 C C . ASP B 1 133 ? -4.48 -27.047 -9.727 1 97.69 133 ASP B C 1
ATOM 2938 O O . ASP B 1 133 ? -4.215 -26.391 -10.734 1 97.69 133 ASP B O 1
ATOM 2942 N N . TRP B 1 134 ? -3.98 -26.734 -8.555 1 97.75 134 TRP B N 1
ATOM 2943 C CA . TRP B 1 134 ? -3.223 -25.516 -8.289 1 97.75 134 TRP B CA 1
ATOM 2944 C C . TRP B 1 134 ? -1.912 -25.516 -9.062 1 97.75 134 TRP B C 1
ATOM 2946 O O . TRP B 1 134 ? -1.432 -24.453 -9.477 1 97.75 134 TRP B O 1
ATOM 2956 N N . GLU B 1 135 ? -1.272 -26.672 -9.242 1 98.31 135 GLU B N 1
ATOM 2957 C CA . GLU B 1 135 ? -0.039 -26.719 -10.016 1 98.31 135 GLU B CA 1
ATOM 2958 C C . GLU B 1 135 ? -0.295 -26.375 -11.484 1 98.31 135 GLU B C 1
ATOM 2960 O O . GLU B 1 135 ? 0.484 -25.641 -12.094 1 98.31 135 GLU B O 1
ATOM 2965 N N . ALA B 1 136 ? -1.308 -26.906 -12.023 1 98.44 136 ALA B N 1
ATOM 2966 C CA . ALA B 1 136 ? -1.659 -26.547 -13.398 1 98.44 136 ALA B CA 1
ATOM 2967 C C . ALA B 1 136 ? -1.869 -25.031 -13.531 1 98.44 136 ALA B C 1
ATOM 2969 O O . ALA B 1 136 ? -1.41 -24.422 -14.5 1 98.44 136 ALA B O 1
ATOM 2970 N N . LYS B 1 137 ? -2.58 -24.422 -12.562 1 98.44 137 LYS B N 1
ATOM 2971 C CA . LYS B 1 137 ? -2.814 -22.984 -12.578 1 98.44 137 LYS B CA 1
ATOM 2972 C C . LYS B 1 137 ? -1.507 -22.219 -12.438 1 98.44 137 LYS B C 1
ATOM 2974 O O . LYS B 1 137 ? -1.304 -21.203 -13.109 1 98.44 137 LYS B O 1
ATOM 2979 N N . ARG B 1 138 ? -0.631 -22.672 -11.531 1 98.56 138 ARG B N 1
ATOM 2980 C CA . ARG B 1 138 ? 0.666 -22.031 -11.328 1 98.56 138 ARG B CA 1
ATOM 2981 C C . ARG B 1 138 ? 1.49 -22.047 -12.609 1 98.56 138 ARG B C 1
ATOM 2983 O O . ARG B 1 138 ? 2.037 -21.016 -13.008 1 98.56 138 ARG B O 1
ATOM 2990 N N . VAL B 1 139 ? 1.535 -23.156 -13.273 1 98.56 139 VAL B N 1
ATOM 2991 C CA . VAL B 1 139 ? 2.299 -23.312 -14.508 1 98.56 139 VAL B CA 1
ATOM 2992 C C . VAL B 1 139 ? 1.691 -22.438 -15.602 1 98.56 139 VAL B C 1
ATOM 2994 O O . VAL B 1 139 ? 2.416 -21.766 -16.344 1 98.56 139 VAL B O 1
ATOM 2997 N N . GLU B 1 140 ? 0.39 -22.484 -15.695 1 98.56 140 GLU B N 1
ATOM 2998 C CA . GLU B 1 140 ? -0.31 -21.641 -16.656 1 98.56 140 GLU B CA 1
ATOM 2999 C C . GLU B 1 140 ? 0.039 -20.156 -16.453 1 98.56 140 GLU B C 1
ATOM 3001 O O . GLU B 1 140 ? 0.339 -19.453 -17.422 1 98.56 140 GLU B O 1
ATOM 3006 N N . ALA B 1 141 ? -0.053 -19.688 -15.227 1 98.56 141 ALA B N 1
ATOM 3007 C CA . ALA B 1 141 ? 0.265 -18.297 -14.898 1 98.56 141 ALA B CA 1
ATOM 3008 C C . ALA B 1 141 ? 1.704 -17.969 -15.281 1 98.56 141 ALA B C 1
ATOM 3010 O O . ALA B 1 141 ? 1.967 -16.922 -15.875 1 98.56 141 ALA B O 1
ATOM 3011 N N . PHE B 1 142 ? 2.617 -18.844 -14.969 1 98.62 142 PHE B N 1
ATOM 3012 C CA . PHE B 1 142 ? 4.027 -18.656 -15.289 1 98.62 142 PHE B CA 1
ATOM 3013 C C . PHE B 1 142 ? 4.227 -18.516 -16.797 1 98.62 142 PHE B C 1
ATOM 3015 O O . PHE B 1 142 ? 4.898 -17.594 -17.266 1 98.62 142 PHE B O 1
ATOM 3022 N N . LYS B 1 143 ? 3.643 -19.391 -17.5 1 98.25 143 LYS B N 1
ATOM 3023 C CA . LYS B 1 143 ? 3.811 -19.438 -18.953 1 98.25 143 LYS B CA 1
ATOM 3024 C C . LYS B 1 143 ? 3.248 -18.188 -19.609 1 98.25 143 LYS B C 1
ATOM 3026 O O . LYS B 1 143 ? 3.709 -17.781 -20.688 1 98.25 143 LYS B O 1
ATOM 3031 N N . SER B 1 144 ? 2.297 -17.578 -19 1 97.62 144 SER B N 1
ATOM 3032 C CA . SER B 1 144 ? 1.639 -16.406 -19.578 1 97.62 144 SER B CA 1
ATOM 3033 C C . SER B 1 144 ? 2.504 -15.164 -19.453 1 97.62 144 SER B C 1
ATOM 3035 O O . SER B 1 144 ? 2.242 -14.148 -20.094 1 97.62 144 SER B O 1
ATOM 3037 N N . LEU B 1 145 ? 3.531 -15.195 -18.672 1 97.69 145 LEU B N 1
ATOM 3038 C CA . LEU B 1 145 ? 4.371 -14.031 -18.406 1 97.69 145 LEU B CA 1
ATOM 3039 C C . LEU B 1 145 ? 5.426 -13.867 -19.5 1 97.69 145 LEU B C 1
ATOM 3041 O O . LEU B 1 145 ? 5.73 -14.82 -20.219 1 97.69 145 LEU B O 1
ATOM 3045 N N . GLY B 1 146 ? 5.918 -12.664 -19.641 1 96.5 146 GLY B N 1
ATOM 3046 C CA . GLY B 1 146 ? 6.988 -12.383 -20.594 1 96.5 146 GLY B CA 1
ATOM 3047 C C . GLY B 1 146 ? 8.328 -12.969 -20.172 1 96.5 146 GLY B C 1
ATOM 3048 O O . GLY B 1 146 ? 8.555 -13.211 -18.984 1 96.5 146 GLY B O 1
ATOM 3049 N N . GLY B 1 147 ? 9.188 -13.188 -21.109 1 97.62 147 GLY B N 1
ATOM 3050 C CA . GLY B 1 147 ? 10.484 -13.797 -20.859 1 97.62 147 GLY B CA 1
ATOM 3051 C C . GLY B 1 147 ? 11.352 -12.992 -19.906 1 97.62 147 GLY B C 1
ATOM 3052 O O . GLY B 1 147 ? 12.086 -13.57 -19.109 1 97.62 147 GLY B O 1
ATOM 3053 N N . LYS B 1 148 ? 11.297 -11.688 -20.016 1 96.06 148 LYS B N 1
ATOM 3054 C CA . LYS B 1 148 ? 12.086 -10.836 -19.141 1 96.06 148 LYS B CA 1
ATOM 3055 C C . LYS B 1 148 ? 11.695 -11.031 -17.672 1 96.06 148 LYS B C 1
ATOM 3057 O O . LYS B 1 148 ? 12.555 -11.07 -16.797 1 96.06 148 LYS B O 1
ATOM 3062 N N . MET B 1 149 ? 10.383 -11.148 -17.438 1 96.38 149 MET B N 1
ATOM 3063 C CA . MET B 1 149 ? 9.898 -11.406 -16.078 1 96.38 149 MET B CA 1
ATOM 3064 C C . MET B 1 149 ? 10.328 -12.781 -15.594 1 96.38 149 MET B C 1
ATOM 3066 O O . MET B 1 149 ? 10.797 -12.93 -14.461 1 96.38 149 MET B O 1
ATOM 3070 N N . LYS B 1 150 ? 10.195 -13.75 -16.469 1 98.06 150 LYS B N 1
ATOM 3071 C CA . LYS B 1 150 ? 10.578 -15.109 -16.094 1 98.06 150 LYS B CA 1
ATOM 3072 C C . LYS B 1 150 ? 12.055 -15.188 -15.719 1 98.06 150 LYS B C 1
ATOM 3074 O O . LYS B 1 150 ? 12.422 -15.922 -14.797 1 98.06 150 LYS B O 1
ATOM 3079 N N . ALA B 1 151 ? 12.844 -14.406 -16.281 1 97.5 151 ALA B N 1
ATOM 3080 C CA . ALA B 1 151 ? 14.281 -14.422 -16.062 1 97.5 151 ALA B CA 1
ATOM 3081 C C . ALA B 1 151 ? 14.625 -13.977 -14.641 1 97.5 151 ALA B C 1
ATOM 3083 O O . ALA B 1 151 ? 15.641 -14.383 -14.078 1 97.5 151 ALA B O 1
ATOM 3084 N N . THR B 1 152 ? 13.758 -13.172 -14.031 1 96.75 152 THR B N 1
ATOM 3085 C CA . THR B 1 152 ? 14.047 -12.648 -12.695 1 96.75 152 THR B CA 1
ATOM 3086 C C . THR B 1 152 ? 14.102 -13.773 -11.672 1 96.75 152 THR B C 1
ATOM 3088 O O . THR B 1 152 ? 14.812 -13.672 -10.672 1 96.75 152 THR B O 1
ATOM 3091 N N . TRP B 1 153 ? 13.484 -14.852 -11.945 1 97.94 153 TRP B N 1
ATOM 3092 C CA . TRP B 1 153 ? 13.422 -15.961 -11 1 97.94 153 TRP B CA 1
ATOM 3093 C C . TRP B 1 153 ? 14.625 -16.875 -11.164 1 97.94 153 TRP B C 1
ATOM 3095 O O . TRP B 1 153 ? 14.773 -17.844 -10.414 1 97.94 153 TRP B O 1
ATOM 3105 N N . CYS B 1 154 ? 15.516 -16.531 -12.078 1 96.94 154 CYS B N 1
ATOM 3106 C CA . CYS B 1 154 ? 16.781 -17.234 -12.227 1 96.94 154 CYS B CA 1
ATOM 3107 C C . CYS B 1 154 ? 17.922 -16.469 -11.547 1 96.94 154 CYS B C 1
ATOM 3109 O O . CYS B 1 154 ? 19.047 -16.969 -11.461 1 96.94 154 CYS B O 1
ATOM 3111 N N . ARG B 1 155 ? 17.625 -15.312 -11.117 1 96.38 155 ARG B N 1
ATOM 3112 C CA . ARG B 1 155 ? 18.625 -14.445 -10.5 1 96.38 155 ARG B CA 1
ATOM 3113 C C . ARG B 1 155 ? 18.75 -14.742 -9.008 1 96.38 155 ARG B C 1
ATOM 3115 O O . ARG B 1 155 ? 17.953 -15.484 -8.445 1 96.38 155 ARG B O 1
ATOM 3122 N N . PRO B 1 156 ? 19.828 -14.203 -8.328 1 97.19 156 PRO B N 1
ATOM 3123 C CA . PRO B 1 156 ? 19.906 -14.383 -6.879 1 97.19 156 PRO B CA 1
ATOM 3124 C C . PRO B 1 156 ? 18.672 -13.867 -6.152 1 97.19 156 PRO B C 1
ATOM 3126 O O . PRO B 1 156 ? 17.828 -13.188 -6.758 1 97.19 156 PRO B O 1
ATOM 3129 N N . VAL B 1 157 ? 18.484 -14.273 -4.922 1 97.88 157 VAL B N 1
ATOM 3130 C CA . VAL B 1 157 ? 17.297 -13.953 -4.133 1 97.88 157 VAL B CA 1
ATOM 3131 C C . VAL B 1 157 ? 17.094 -12.438 -4.09 1 97.88 157 VAL B C 1
ATOM 3133 O O . VAL B 1 157 ? 17.984 -11.703 -3.67 1 97.88 157 VAL B O 1
ATOM 3136 N N . PRO B 1 158 ? 15.977 -12.008 -4.551 1 97.75 158 PRO B N 1
ATOM 3137 C CA . PRO B 1 158 ? 15.719 -10.57 -4.496 1 97.75 158 PRO B CA 1
ATOM 3138 C C . PRO B 1 158 ? 15.844 -10 -3.086 1 97.75 158 PRO B C 1
ATOM 3140 O O . PRO B 1 158 ? 15.336 -10.586 -2.131 1 97.75 158 PRO B O 1
ATOM 3143 N N . GLY B 1 159 ? 16.516 -8.859 -2.994 1 97.62 159 GLY B N 1
ATOM 3144 C CA . GLY B 1 159 ? 16.656 -8.195 -1.706 1 97.62 159 GLY B CA 1
ATOM 3145 C C . GLY B 1 159 ? 17.938 -8.555 -0.982 1 97.62 159 GLY B C 1
ATOM 3146 O O . GLY B 1 159 ? 18.266 -7.941 0.032 1 97.62 159 GLY B O 1
ATOM 3147 N N . THR B 1 160 ? 18.641 -9.547 -1.447 1 97.94 160 THR B N 1
ATOM 3148 C CA . THR B 1 160 ? 19.938 -9.867 -0.859 1 97.94 160 THR B CA 1
ATOM 3149 C C . THR B 1 160 ? 21.031 -8.961 -1.425 1 97.94 160 THR B C 1
ATOM 3151 O O . THR B 1 160 ? 20.812 -8.25 -2.41 1 97.94 160 THR B O 1
ATOM 3154 N N . ARG B 1 161 ? 22.172 -8.969 -0.775 1 97.69 161 ARG B N 1
ATOM 3155 C CA . ARG B 1 161 ? 23.297 -8.156 -1.22 1 97.69 161 ARG B CA 1
ATOM 3156 C C . ARG B 1 161 ? 23.703 -8.508 -2.646 1 97.69 161 ARG B C 1
ATOM 3158 O O . ARG B 1 161 ? 23.734 -9.688 -3.012 1 97.69 161 ARG B O 1
ATOM 3165 N N . LEU B 1 162 ? 23.984 -7.523 -3.408 1 97.75 162 LEU B N 1
ATOM 3166 C CA . LEU B 1 162 ? 24.469 -7.734 -4.773 1 97.75 162 LEU B CA 1
ATOM 3167 C C . LEU B 1 162 ? 25.938 -8.117 -4.781 1 97.75 162 LEU B C 1
ATOM 3169 O O . LEU B 1 162 ? 26.812 -7.266 -4.977 1 97.75 162 LEU B O 1
ATOM 3173 N N . GLU B 1 163 ? 26.188 -9.352 -4.73 1 95.5 163 GLU B N 1
ATOM 3174 C CA . GLU B 1 163 ? 27.578 -9.812 -4.758 1 95.5 163 GLU B CA 1
ATOM 3175 C C . GLU B 1 163 ? 28.172 -9.68 -6.156 1 95.5 163 GLU B C 1
ATOM 3177 O O . GLU B 1 163 ? 27.547 -10.062 -7.145 1 95.5 163 GLU B O 1
ATOM 3182 N N . GLY B 1 164 ? 29.359 -9.125 -6.238 1 93.75 164 GLY B N 1
ATOM 3183 C CA . GLY B 1 164 ? 30.016 -8.953 -7.527 1 93.75 164 GLY B CA 1
ATOM 3184 C C . GLY B 1 164 ? 29.641 -7.656 -8.219 1 93.75 164 GLY B C 1
ATOM 3185 O O . GLY B 1 164 ? 30.234 -7.297 -9.242 1 93.75 164 GLY B O 1
ATOM 3186 N N . GLY B 1 165 ? 28.609 -7.016 -7.688 1 91.69 165 GLY B N 1
ATOM 3187 C CA . GLY B 1 165 ? 28.25 -5.703 -8.188 1 91.69 165 GLY B CA 1
ATOM 3188 C C . GLY B 1 165 ? 27.531 -5.75 -9.523 1 91.69 165 GLY B C 1
ATOM 3189 O O . GLY B 1 165 ? 27.016 -6.797 -9.922 1 91.69 165 GLY B O 1
ATOM 3190 N N . GLN B 1 166 ? 27.453 -4.664 -10.188 1 90.69 166 GLN B N 1
ATOM 3191 C CA . GLN B 1 166 ? 26.703 -4.488 -11.422 1 90.69 166 GLN B CA 1
ATOM 3192 C C . GLN B 1 166 ? 27.281 -5.332 -12.555 1 90.69 166 GLN B C 1
ATOM 3194 O O . GLN B 1 166 ? 26.562 -5.785 -13.438 1 90.69 166 GLN B O 1
ATOM 3199 N N . GLU B 1 167 ? 28.531 -5.539 -12.539 1 92.69 167 GLU B N 1
ATOM 3200 C CA . GLU B 1 167 ? 29.156 -6.363 -13.562 1 92.69 167 GLU B CA 1
ATOM 3201 C C . GLU B 1 167 ? 28.656 -7.805 -13.5 1 92.69 167 GLU B C 1
ATOM 3203 O O . GLU B 1 167 ? 28.391 -8.422 -14.539 1 92.69 167 GLU B O 1
ATOM 3208 N N . GLU B 1 168 ? 28.5 -8.297 -12.25 1 91.94 168 GLU B N 1
ATOM 3209 C CA . GLU B 1 168 ? 27.922 -9.625 -12.078 1 91.94 168 GLU B CA 1
ATOM 3210 C C . GLU B 1 168 ? 26.484 -9.672 -12.562 1 91.94 168 GLU B C 1
ATOM 3212 O O . GLU B 1 168 ? 26.062 -10.633 -13.211 1 91.94 168 GLU B O 1
ATOM 3217 N N . ALA B 1 169 ? 25.734 -8.68 -12.266 1 92.44 169 ALA B N 1
ATOM 3218 C CA . ALA B 1 169 ? 24.312 -8.617 -12.625 1 92.44 169 ALA B CA 1
ATOM 3219 C C . ALA B 1 169 ? 24.125 -8.695 -14.141 1 92.44 169 ALA B C 1
ATOM 3221 O O . ALA B 1 169 ? 23.125 -9.242 -14.617 1 92.44 169 ALA B O 1
ATOM 3222 N N . LYS B 1 170 ? 25.078 -8.219 -14.852 1 91.88 170 LYS B N 1
ATOM 3223 C CA . LYS B 1 170 ? 25 -8.203 -16.312 1 91.88 170 LYS B CA 1
ATOM 3224 C C . LYS B 1 170 ? 25.109 -9.617 -16.875 1 91.88 170 LYS B C 1
ATOM 3226 O O . LYS B 1 170 ? 24.797 -9.852 -18.047 1 91.88 170 LYS B O 1
ATOM 3231 N N . ARG B 1 171 ? 25.562 -10.508 -16.062 1 92.56 171 ARG B N 1
ATOM 3232 C CA . ARG B 1 171 ? 25.797 -11.875 -16.516 1 92.56 171 ARG B CA 1
ATOM 3233 C C . ARG B 1 171 ? 24.562 -12.734 -16.312 1 92.56 171 ARG B C 1
ATOM 3235 O O . ARG B 1 171 ? 24.484 -13.859 -16.828 1 92.56 171 ARG B O 1
ATOM 3242 N N . TRP B 1 172 ? 23.578 -12.188 -15.578 1 94.44 172 TRP B N 1
ATOM 3243 C CA . TRP B 1 172 ? 22.375 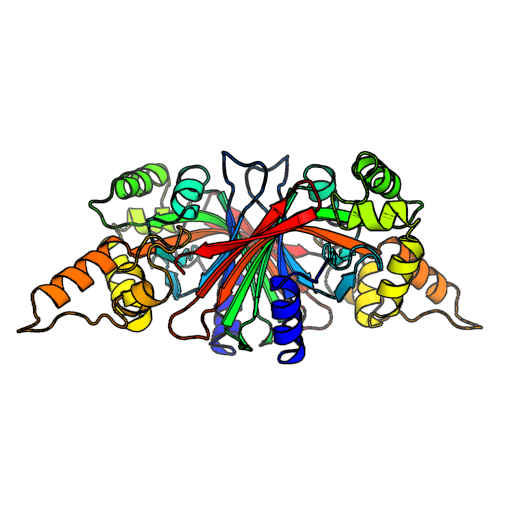-12.945 -15.289 1 94.44 172 TRP B CA 1
ATOM 3244 C C . TRP B 1 172 ? 21.516 -13.094 -16.531 1 94.44 172 TRP B C 1
ATOM 3246 O O . TRP B 1 172 ? 21.609 -12.289 -17.469 1 94.44 172 TRP B O 1
ATOM 3256 N N . PRO B 1 173 ? 20.703 -14.156 -16.578 1 94 173 PRO B N 1
ATOM 3257 C CA . PRO B 1 173 ? 19.766 -14.289 -17.703 1 94 173 PRO B CA 1
ATOM 3258 C C . PRO B 1 173 ? 18.875 -13.07 -17.875 1 94 173 PRO B C 1
ATOM 3260 O O . PRO B 1 173 ? 18.359 -12.539 -16.906 1 94 173 PRO B O 1
ATOM 3263 N N . VAL B 1 174 ? 18.672 -12.711 -19.125 1 93.06 174 VAL B N 1
ATOM 3264 C CA . VAL B 1 174 ? 17.906 -11.508 -19.422 1 93.06 174 VAL B CA 1
ATOM 3265 C C . VAL B 1 174 ? 16.469 -11.883 -19.797 1 93.06 174 VAL B C 1
ATOM 3267 O O . VAL B 1 174 ? 15.531 -11.148 -19.484 1 93.06 174 VAL B O 1
ATOM 3270 N N . SER B 1 175 ? 16.328 -12.977 -20.438 1 96 175 SER B N 1
ATOM 3271 C CA . SER B 1 175 ? 15.031 -13.484 -20.875 1 96 175 SER B CA 1
ATOM 3272 C C . SER B 1 175 ? 15.016 -15.008 -20.891 1 96 175 SER B C 1
ATOM 3274 O O . SER B 1 175 ? 16 -15.641 -21.266 1 96 175 SER B O 1
ATOM 3276 N N . ILE B 1 176 ? 13.914 -15.531 -20.438 1 96.81 176 ILE B N 1
ATOM 3277 C CA . ILE B 1 176 ? 13.719 -16.969 -20.438 1 96.81 176 ILE B CA 1
ATOM 3278 C C . ILE B 1 176 ? 12.477 -17.328 -21.234 1 96.81 176 ILE B C 1
ATOM 3280 O O . ILE B 1 176 ? 11.406 -16.766 -21.016 1 96.81 176 ILE B O 1
ATOM 3284 N N . GLU B 1 177 ? 12.648 -18.234 -22.156 1 96.44 177 GLU B N 1
ATOM 3285 C CA . GLU B 1 177 ? 11.539 -18.75 -22.938 1 96.44 177 GLU B CA 1
ATOM 3286 C C . GLU B 1 177 ? 11.336 -20.25 -22.688 1 96.44 177 GLU B C 1
ATOM 3288 O O . GLU B 1 177 ? 12.273 -20.953 -22.312 1 96.44 177 GLU B O 1
ATOM 3293 N N . GLU B 1 178 ? 10.078 -20.625 -22.906 1 97.25 178 GLU B N 1
ATOM 3294 C CA . GLU B 1 178 ? 9.805 -22.047 -22.766 1 97.25 178 GLU B CA 1
ATOM 3295 C C . GLU B 1 178 ? 10.672 -22.875 -23.719 1 97.25 178 GLU B C 1
ATOM 3297 O O . GLU B 1 178 ? 10.711 -22.609 -24.922 1 97.25 178 GLU B O 1
ATOM 3302 N N . PRO B 1 179 ? 11.312 -23.859 -23.219 1 97.44 179 PRO B N 1
ATOM 3303 C CA . PRO B 1 179 ? 12.211 -24.656 -24.062 1 97.44 179 PRO B CA 1
ATOM 3304 C C . PRO B 1 179 ? 11.477 -25.391 -25.172 1 97.44 179 PRO B C 1
ATOM 3306 O O . PRO B 1 179 ? 10.398 -25.953 -24.938 1 97.44 179 PRO B O 1
ATOM 3309 N N . LYS B 1 180 ? 12.086 -25.344 -26.375 1 95.94 180 LYS B N 1
ATOM 3310 C CA . LYS B 1 180 ? 11.586 -26.094 -27.516 1 95.94 180 LYS B CA 1
ATOM 3311 C C . LYS B 1 180 ? 12.469 -27.297 -27.812 1 95.94 180 LYS B C 1
ATOM 3313 O O . LYS B 1 180 ? 13.43 -27.578 -27.094 1 95.94 180 LYS B O 1
ATOM 3318 N N . GLU B 1 181 ? 11.914 -28.016 -28.797 1 94.62 181 GLU B N 1
ATOM 3319 C CA . GLU B 1 181 ? 12.75 -29.125 -29.234 1 94.62 181 GLU B CA 1
ATOM 3320 C C . GLU B 1 181 ? 14.141 -28.656 -29.641 1 94.62 181 GLU B C 1
ATOM 3322 O O . GLU B 1 181 ? 14.281 -27.656 -30.344 1 94.62 181 GLU B O 1
ATOM 3327 N N . GLY B 1 182 ? 15.164 -29.297 -29.062 1 95.19 182 GLY B N 1
ATOM 3328 C CA . GLY B 1 182 ? 16.531 -28.922 -29.391 1 95.19 182 GLY B CA 1
ATOM 3329 C C . GLY B 1 182 ? 17.109 -27.875 -28.438 1 95.19 182 GLY B C 1
ATOM 3330 O O . GLY B 1 182 ? 18.234 -27.422 -28.625 1 95.19 182 GLY B O 1
ATOM 3331 N N . ALA B 1 183 ? 16.297 -27.422 -27.484 1 95.69 183 ALA B N 1
ATOM 3332 C CA . ALA B 1 183 ? 16.797 -26.453 -26.516 1 95.69 183 ALA B CA 1
ATOM 3333 C C . ALA B 1 183 ? 18.031 -26.984 -25.797 1 95.69 183 ALA B C 1
ATOM 3335 O O . ALA B 1 183 ? 18.172 -28.188 -25.578 1 95.69 183 ALA B O 1
ATOM 3336 N N . THR B 1 184 ? 18.969 -26.109 -25.484 1 96.94 184 THR B N 1
ATOM 3337 C CA . THR B 1 184 ? 20.188 -26.453 -24.766 1 96.94 184 THR B CA 1
ATOM 3338 C C . THR B 1 184 ? 19.875 -26.859 -23.328 1 96.94 184 THR B C 1
ATOM 3340 O O . THR B 1 184 ? 18.781 -26.594 -22.828 1 96.94 184 THR B O 1
ATOM 3343 N N . GLU B 1 185 ? 20.812 -27.562 -22.719 1 97 185 GLU B N 1
ATOM 3344 C CA . GLU B 1 185 ? 20.672 -27.922 -21.312 1 97 185 GLU B CA 1
ATOM 3345 C C . GLU B 1 185 ? 20.562 -26.672 -20.438 1 97 185 GLU B C 1
ATOM 3347 O O . GLU B 1 185 ? 19.812 -26.672 -19.453 1 97 185 GLU B O 1
ATOM 3352 N N . GLU B 1 186 ? 21.219 -25.656 -20.781 1 95.88 186 GLU B N 1
ATOM 3353 C CA . GLU B 1 186 ? 21.172 -24.406 -20.047 1 95.88 186 GLU B CA 1
ATOM 3354 C C . GLU B 1 186 ? 19.766 -23.781 -20.109 1 95.88 186 GLU B C 1
ATOM 3356 O O . GLU B 1 186 ? 19.25 -23.312 -19.109 1 95.88 186 GLU B O 1
ATOM 3361 N N . GLU B 1 187 ? 19.203 -23.75 -21.25 1 96.69 187 GLU B N 1
ATOM 3362 C CA . GLU B 1 187 ? 17.859 -23.219 -21.438 1 96.69 187 GLU B CA 1
ATOM 3363 C C . GLU B 1 187 ? 16.828 -24 -20.609 1 96.69 187 GLU B C 1
ATOM 3365 O O . GLU B 1 187 ? 15.961 -23.406 -19.969 1 96.69 187 GLU B O 1
ATOM 3370 N N . LYS B 1 188 ? 16.984 -25.297 -20.641 1 97.62 188 LYS B N 1
ATOM 3371 C CA . LYS B 1 188 ? 16.094 -26.156 -19.859 1 97.62 188 LYS B CA 1
ATOM 3372 C C . LYS B 1 188 ? 16.266 -25.922 -18.375 1 97.62 188 LYS B C 1
ATOM 3374 O O . LYS B 1 188 ? 15.281 -25.844 -17.625 1 97.62 188 LYS B O 1
ATOM 3379 N N . SER B 1 189 ? 17.484 -25.859 -17.938 1 97.31 189 SER B N 1
ATOM 3380 C CA . SER B 1 189 ? 17.781 -25.641 -16.531 1 97.31 189 SER B CA 1
ATOM 3381 C C . SER B 1 189 ? 17.25 -24.297 -16.047 1 97.31 189 SER B C 1
ATOM 3383 O O . SER B 1 189 ? 16.703 -24.203 -14.953 1 97.31 189 SER B O 1
ATOM 3385 N N . ASN B 1 190 ? 17.391 -23.25 -16.844 1 97.69 190 ASN B N 1
ATOM 3386 C CA . ASN B 1 190 ? 16.891 -21.922 -16.5 1 97.69 190 ASN B CA 1
ATOM 3387 C C . ASN B 1 190 ? 15.367 -21.922 -16.375 1 97.69 190 ASN B C 1
ATOM 3389 O O . ASN B 1 190 ? 14.82 -21.312 -15.453 1 97.69 190 ASN B O 1
ATOM 3393 N N . TRP B 1 191 ? 14.703 -22.594 -17.266 1 98.06 191 TRP B N 1
ATOM 3394 C CA . TRP B 1 191 ? 13.25 -22.688 -17.219 1 98.06 191 TRP B CA 1
ATOM 3395 C C . TRP B 1 191 ? 12.781 -23.375 -15.945 1 98.06 191 TRP B C 1
ATOM 3397 O O . TRP B 1 191 ? 11.891 -22.875 -15.25 1 98.06 191 TRP B O 1
ATOM 3407 N N . GLU B 1 192 ? 13.43 -24.469 -15.633 1 97.62 192 GLU B N 1
ATOM 3408 C CA . GLU B 1 192 ? 13.062 -25.234 -14.445 1 97.62 192 GLU B CA 1
ATOM 3409 C C . GLU B 1 192 ? 13.312 -24.422 -13.172 1 97.62 192 GLU B C 1
ATOM 3411 O O . GLU B 1 192 ? 12.508 -24.453 -12.242 1 97.62 192 GLU B O 1
ATOM 3416 N N . MET B 1 193 ? 14.406 -23.734 -13.141 1 98.06 193 MET B N 1
ATOM 3417 C CA . MET B 1 193 ? 14.75 -22.906 -11.984 1 98.06 193 MET B CA 1
ATOM 3418 C C . MET B 1 193 ? 13.734 -21.781 -11.805 1 98.06 193 MET B C 1
ATOM 3420 O O . MET B 1 193 ? 13.25 -21.547 -10.695 1 98.06 193 MET B O 1
ATOM 3424 N N . ALA B 1 194 ? 13.438 -21.109 -12.906 1 98.5 194 ALA B N 1
ATOM 3425 C CA . ALA B 1 194 ? 12.469 -20.016 -12.852 1 98.5 194 ALA B CA 1
ATOM 3426 C C . ALA B 1 194 ? 11.109 -20.516 -12.375 1 98.5 194 ALA B C 1
ATOM 3428 O O . ALA B 1 194 ? 10.492 -19.906 -11.492 1 98.5 194 ALA B O 1
ATOM 3429 N N . LEU B 1 195 ? 10.688 -21.578 -12.969 1 98.5 195 LEU B N 1
ATOM 3430 C CA . LEU B 1 195 ? 9.398 -22.156 -12.609 1 98.5 195 LEU B CA 1
ATOM 3431 C C . LEU B 1 195 ? 9.391 -22.609 -11.156 1 98.5 195 LEU B C 1
ATOM 3433 O O . LEU B 1 195 ? 8.383 -22.469 -10.453 1 98.5 195 LEU B O 1
ATOM 3437 N N . HIS B 1 196 ? 10.461 -23.156 -10.695 1 98.25 196 HIS B N 1
ATOM 3438 C CA . HIS B 1 196 ? 10.586 -23.625 -9.32 1 98.25 196 HIS B CA 1
ATOM 3439 C C . HIS B 1 196 ? 10.477 -22.469 -8.336 1 98.25 196 HIS B C 1
ATOM 3441 O O . HIS B 1 196 ? 9.875 -22.609 -7.27 1 98.25 196 HIS B O 1
ATOM 3447 N N . ASN B 1 197 ? 11.07 -21.312 -8.68 1 98.5 197 ASN B N 1
ATOM 3448 C CA . ASN B 1 197 ? 11.094 -20.156 -7.785 1 98.5 197 ASN B CA 1
ATOM 3449 C C . ASN B 1 197 ? 9.805 -19.344 -7.871 1 98.5 197 ASN B C 1
ATOM 3451 O O . ASN B 1 197 ? 9.516 -18.547 -6.988 1 98.5 197 ASN B O 1
ATOM 3455 N N . PHE B 1 198 ? 9.07 -19.609 -8.938 1 98.81 198 PHE B N 1
ATOM 3456 C CA . PHE B 1 198 ? 7.809 -18.922 -9.172 1 98.81 198 PHE B CA 1
ATOM 3457 C C . PHE B 1 198 ? 6.711 -19.484 -8.273 1 98.81 198 PHE B C 1
ATOM 3459 O O . PHE B 1 198 ? 6.543 -20.703 -8.18 1 98.81 198 PHE B O 1
ATOM 3466 N N . ALA B 1 199 ? 5.941 -18.609 -7.586 1 98.88 199 ALA B N 1
ATOM 3467 C CA . ALA B 1 199 ? 4.801 -19.016 -6.77 1 98.88 199 ALA B CA 1
ATOM 3468 C C . ALA B 1 199 ? 3.6 -18.094 -7.012 1 98.88 199 ALA B C 1
ATOM 3470 O O . ALA B 1 199 ? 3.76 -16.922 -7.348 1 98.88 199 ALA B O 1
ATOM 3471 N N . LEU B 1 200 ? 2.406 -18.641 -6.859 1 98.81 200 LEU B N 1
ATOM 3472 C CA . LEU B 1 200 ? 1.196 -17.812 -6.879 1 98.81 200 LEU B CA 1
ATOM 3473 C C . LEU B 1 200 ? 0.954 -17.172 -5.516 1 98.81 200 LEU B C 1
ATOM 3475 O O . LEU B 1 200 ? 1.263 -17.766 -4.48 1 98.81 200 LEU B O 1
ATOM 3479 N N . VAL B 1 201 ? 0.519 -16.047 -5.516 1 98.94 201 VAL B N 1
ATOM 3480 C CA . VAL B 1 201 ? -0.086 -15.398 -4.355 1 98.94 201 VAL B CA 1
ATOM 3481 C C . VAL B 1 201 ? -1.599 -15.305 -4.547 1 98.94 201 VAL B C 1
ATOM 3483 O O . VAL B 1 201 ? -2.074 -14.68 -5.496 1 98.94 201 VAL B O 1
ATOM 3486 N N . VAL B 1 202 ? -2.301 -15.977 -3.674 1 98.81 202 VAL B N 1
ATOM 3487 C CA . VAL B 1 202 ? -3.75 -16.109 -3.783 1 98.81 202 VAL B CA 1
ATOM 3488 C C . VAL B 1 202 ? -4.426 -15.359 -2.637 1 98.81 202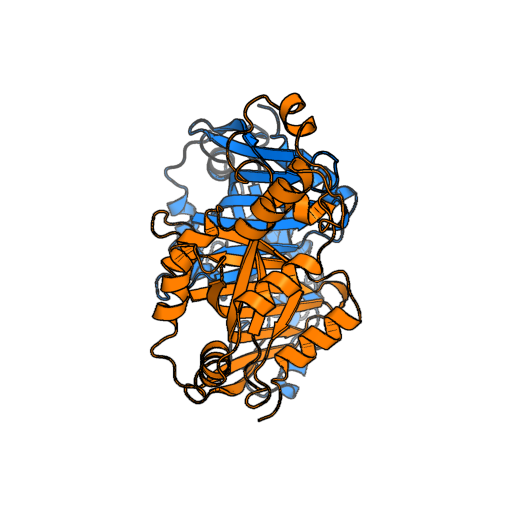 VAL B C 1
ATOM 3490 O O . VAL B 1 202 ? -4.27 -15.727 -1.47 1 98.81 202 VAL B O 1
ATOM 3493 N N . ILE B 1 203 ? -5.203 -14.398 -2.982 1 98.88 203 ILE B N 1
ATOM 3494 C CA . ILE B 1 203 ? -5.891 -13.578 -1.989 1 98.88 203 ILE B CA 1
ATOM 3495 C C . ILE B 1 203 ? -7.363 -13.984 -1.917 1 98.88 203 ILE B C 1
ATOM 3497 O O . ILE B 1 203 ? -8.07 -13.953 -2.928 1 98.88 203 ILE B O 1
ATOM 3501 N N . ASP B 1 204 ? -7.734 -14.398 -0.8 1 98.56 204 ASP B N 1
ATOM 3502 C CA . ASP B 1 204 ? -9.109 -14.797 -0.521 1 98.56 204 ASP B CA 1
ATOM 3503 C C . ASP B 1 204 ? -9.836 -13.727 0.297 1 98.56 204 ASP B C 1
ATOM 3505 O O . ASP B 1 204 ? -9.734 -13.703 1.525 1 98.56 204 ASP B O 1
ATOM 3509 N N . PRO B 1 205 ? -10.641 -12.828 -0.387 1 98.69 205 PRO B N 1
ATOM 3510 C CA . PRO B 1 205 ? -11.195 -11.648 0.279 1 98.69 205 PRO B CA 1
ATOM 3511 C C . PRO B 1 205 ? -12.25 -12 1.329 1 98.69 205 PRO B C 1
ATOM 3513 O O . PRO B 1 205 ? -13.078 -12.883 1.103 1 98.69 205 PRO B O 1
ATOM 3516 N N . ALA B 1 206 ? -12.172 -11.336 2.457 1 98.19 206 ALA B N 1
ATOM 3517 C CA . ALA B 1 206 ? -13.188 -11.43 3.502 1 98.19 206 ALA B CA 1
ATOM 3518 C C . ALA B 1 206 ? -13.93 -10.109 3.668 1 98.19 206 ALA B C 1
ATOM 3520 O O . ALA B 1 206 ? -15.102 -10.094 4.051 1 98.19 206 ALA B O 1
ATOM 3521 N N . GLU B 1 207 ? -13.281 -9.047 3.438 1 98.62 207 GLU B N 1
ATOM 3522 C CA . GLU B 1 207 ? -13.844 -7.707 3.51 1 98.62 207 GLU B CA 1
ATOM 3523 C C . GLU B 1 207 ? -13.25 -6.801 2.434 1 98.62 207 GLU B C 1
ATOM 3525 O O . GLU B 1 207 ? -12.055 -6.871 2.146 1 98.62 207 GLU B O 1
ATOM 3530 N N . VAL B 1 208 ? -14.109 -5.984 1.801 1 98.94 208 VAL B N 1
ATOM 3531 C CA . VAL B 1 208 ? -13.672 -5.031 0.788 1 98.94 208 VAL B CA 1
ATOM 3532 C C . VAL B 1 208 ? -14.25 -3.65 1.097 1 98.94 208 VAL B C 1
ATOM 3534 O O . VAL B 1 208 ? -15.469 -3.484 1.182 1 98.94 208 VAL B O 1
ATOM 3537 N N . ASP B 1 209 ? -13.406 -2.711 1.389 1 98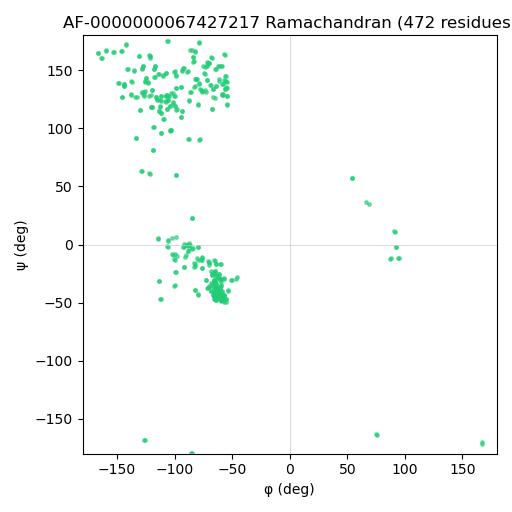.94 209 ASP B N 1
ATOM 3538 C CA . ASP B 1 209 ? -13.742 -1.299 1.533 1 98.94 209 ASP B CA 1
ATOM 3539 C C . ASP B 1 209 ? -13.516 -0.543 0.226 1 98.94 209 ASP B C 1
ATOM 3541 O O . ASP B 1 209 ? -12.383 -0.406 -0.231 1 98.94 209 ASP B O 1
ATOM 3545 N N . PHE B 1 210 ? -14.641 -0.14 -0.385 1 98.94 210 PHE B N 1
ATOM 3546 C CA . PHE B 1 210 ? -14.648 0.417 -1.733 1 98.94 210 PHE B CA 1
ATOM 3547 C C . PHE B 1 210 ? -15.016 1.896 -1.707 1 98.94 210 PHE B C 1
ATOM 3549 O O . PHE B 1 210 ? -16.141 2.254 -1.372 1 98.94 210 PHE B O 1
ATOM 3556 N N . VAL B 1 211 ? -14 2.793 -2.082 1 98.69 211 VAL B N 1
ATOM 3557 C CA . VAL B 1 211 ? -14.203 4.238 -2.088 1 98.69 211 VAL B CA 1
ATOM 3558 C C . VAL B 1 211 ? -14.188 4.758 -3.523 1 98.69 211 VAL B C 1
ATOM 3560 O O . VAL B 1 211 ? -13.273 4.441 -4.293 1 98.69 211 VAL B O 1
ATOM 3563 N N . GLU B 1 212 ? -15.203 5.5 -3.893 1 97.88 212 GLU B N 1
ATOM 3564 C CA . GLU B 1 212 ? -15.328 6.141 -5.195 1 97.88 212 GLU B CA 1
ATOM 3565 C C . GLU B 1 212 ? -15.18 7.656 -5.086 1 97.88 212 GLU B C 1
ATOM 3567 O O . GLU B 1 212 ? -16.109 8.344 -4.645 1 97.88 212 GLU B O 1
ATOM 3572 N N . LEU B 1 213 ? -14.07 8.141 -5.551 1 96.19 213 LEU B N 1
ATOM 3573 C CA . LEU B 1 213 ? -13.789 9.57 -5.414 1 96.19 213 LEU B CA 1
ATOM 3574 C C . LEU B 1 213 ? -14.055 10.305 -6.723 1 96.19 213 LEU B C 1
ATOM 3576 O O . LEU B 1 213 ? -14.086 11.531 -6.754 1 96.19 213 LEU B O 1
ATOM 3580 N N . GLY B 1 214 ? -14.297 9.531 -7.789 1 94 214 GLY B N 1
ATOM 3581 C CA . GLY B 1 214 ? -14.555 10.133 -9.086 1 94 214 GLY B CA 1
ATOM 3582 C C . GLY B 1 214 ? -16 10.547 -9.273 1 94 214 GLY B C 1
ATOM 3583 O O . GLY B 1 214 ? -16.359 11.148 -10.289 1 94 214 GLY B O 1
ATOM 3584 N N . VAL B 1 215 ? -16.844 10.289 -8.344 1 92.31 215 VAL B N 1
ATOM 3585 C CA . VAL B 1 215 ? -18.25 10.656 -8.406 1 92.31 215 VAL B CA 1
ATOM 3586 C C . VAL B 1 215 ? -18.562 11.695 -7.328 1 92.31 215 VAL B C 1
ATOM 3588 O O . VAL B 1 215 ? -17.953 11.688 -6.254 1 92.31 215 VAL B O 1
ATOM 3591 N N . VAL B 1 216 ? -19.484 12.586 -7.625 1 86.81 216 VAL B N 1
ATOM 3592 C CA . VAL B 1 216 ? -19.875 13.625 -6.684 1 86.81 216 VAL B CA 1
ATOM 3593 C C . VAL B 1 216 ? -21.375 13.492 -6.367 1 86.81 216 VAL B C 1
ATOM 3595 O O . VAL B 1 216 ? -22.203 13.547 -7.27 1 86.81 216 VAL B O 1
ATOM 3598 N N . PRO B 1 217 ? -21.766 13.258 -5.137 1 91.62 217 PRO B N 1
ATOM 3599 C CA . PRO B 1 217 ? -20.875 13.102 -3.99 1 91.62 217 PRO B CA 1
ATOM 3600 C C . PRO B 1 217 ? -20.062 11.805 -4.043 1 91.62 217 PRO B C 1
ATOM 3602 O O . PRO B 1 217 ? -20.484 10.844 -4.691 1 91.62 217 PRO B O 1
ATOM 3605 N N . ASN B 1 218 ? -18.922 11.867 -3.324 1 95.12 218 ASN B N 1
ATOM 3606 C CA . ASN B 1 218 ? -18.125 10.648 -3.191 1 95.12 218 ASN B CA 1
ATOM 3607 C C . ASN B 1 218 ? -18.922 9.531 -2.535 1 95.12 218 ASN B C 1
ATOM 3609 O O . ASN B 1 218 ? -19.891 9.789 -1.811 1 95.12 218 ASN B O 1
ATOM 3613 N N . ARG B 1 219 ? -18.547 8.32 -2.83 1 96.88 219 ARG B N 1
ATOM 3614 C CA . ARG B 1 219 ? -19.234 7.164 -2.271 1 96.88 219 ARG B CA 1
ATOM 3615 C C . ARG B 1 219 ? -18.25 6.199 -1.622 1 96.88 219 ARG B C 1
ATOM 3617 O O . ARG B 1 219 ? -17.078 6.152 -1.999 1 96.88 219 ARG B O 1
ATOM 3624 N N . ARG B 1 220 ? -18.766 5.523 -0.678 1 98.44 220 ARG B N 1
ATOM 3625 C CA . ARG B 1 220 ? -18 4.488 0.012 1 98.44 220 ARG B CA 1
ATOM 3626 C C . ARG B 1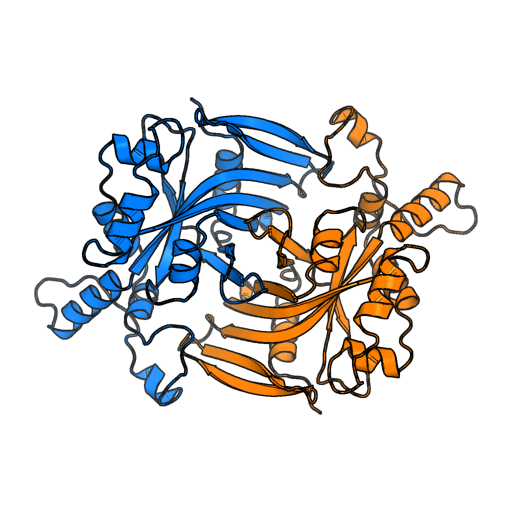 220 ? -18.906 3.334 0.433 1 98.44 220 ARG B C 1
ATOM 3628 O O . ARG B 1 220 ? -19.969 3.551 1.019 1 98.44 220 ARG B O 1
ATOM 3635 N N . THR B 1 221 ? -18.516 2.129 0.038 1 98.62 221 THR B N 1
ATOM 3636 C CA . THR B 1 221 ? -19.266 0.925 0.382 1 98.62 221 THR B CA 1
ATOM 3637 C C . THR B 1 221 ? -18.344 -0.126 1 1 98.62 221 THR B C 1
ATOM 3639 O O . THR B 1 221 ? -17.266 -0.404 0.47 1 98.62 221 THR B O 1
ATOM 3642 N N . ASN B 1 222 ? -18.75 -0.664 2.105 1 98.81 222 ASN B N 1
ATOM 3643 C CA . ASN B 1 222 ? -18.062 -1.802 2.703 1 98.81 222 ASN B CA 1
ATOM 3644 C C . ASN B 1 222 ? -18.781 -3.113 2.406 1 98.81 222 ASN B C 1
ATOM 3646 O O . ASN B 1 222 ? -20 -3.211 2.572 1 98.81 222 ASN B O 1
ATOM 3650 N N . PHE B 1 223 ? -18.047 -4.066 1.898 1 98.88 223 PHE B N 1
ATOM 3651 C CA . PHE B 1 223 ? -18.531 -5.422 1.665 1 98.88 223 PHE B CA 1
ATOM 3652 C C . PHE B 1 223 ? -17.922 -6.391 2.68 1 98.88 223 PHE B C 1
ATOM 3654 O O . PHE B 1 223 ? -16.719 -6.406 2.891 1 98.88 223 PHE B O 1
ATOM 3661 N N . THR B 1 224 ? -18.75 -7.168 3.324 1 98.56 224 THR B N 1
ATOM 3662 C CA . THR B 1 224 ? -18.266 -8.172 4.27 1 98.56 224 THR B CA 1
ATOM 3663 C C . THR B 1 224 ? -18.828 -9.555 3.92 1 98.56 224 THR B C 1
ATOM 3665 O O . THR B 1 224 ? -20.016 -9.703 3.658 1 98.56 224 THR B O 1
ATOM 3668 N N . ARG B 1 225 ? -17.922 -10.477 3.895 1 97.94 225 ARG B N 1
ATOM 3669 C CA . ARG B 1 225 ? -18.328 -11.852 3.615 1 97.94 225 ARG B CA 1
ATOM 3670 C C . ARG B 1 225 ? -18.766 -12.562 4.887 1 97.94 225 ARG B C 1
ATOM 3672 O O . ARG B 1 225 ? -18.062 -12.539 5.895 1 97.94 225 ARG B O 1
ATOM 3679 N N . SER B 1 226 ? -19.906 -13.211 4.84 1 96.5 226 SER B N 1
ATOM 3680 C CA . SER B 1 226 ? -20.391 -14 5.969 1 96.5 226 SER B CA 1
ATOM 3681 C C . SER B 1 226 ? -19.688 -15.359 6.027 1 96.5 226 SER B C 1
ATOM 3683 O O . SER B 1 226 ? -18.938 -15.711 5.117 1 96.5 226 SER B O 1
ATOM 3685 N N . LYS B 1 227 ? -19.953 -16.109 7.086 1 92.81 227 LYS B N 1
ATOM 3686 C CA . LYS B 1 227 ? -19.391 -17.453 7.25 1 92.81 227 LYS B CA 1
ATOM 3687 C C . LYS B 1 227 ? -19.906 -18.391 6.172 1 92.81 227 LYS B C 1
ATOM 3689 O O . LYS B 1 227 ? -19.234 -19.375 5.832 1 92.81 227 LYS B O 1
ATOM 3694 N N . GLU B 1 228 ? -21.078 -18.078 5.613 1 90.94 228 GLU B N 1
ATOM 3695 C CA . GLU B 1 228 ? -21.688 -18.922 4.586 1 90.94 228 GLU B CA 1
ATOM 3696 C C . GLU B 1 228 ? -21.266 -18.469 3.188 1 90.94 228 GLU B C 1
ATOM 3698 O O . GLU B 1 228 ? -21.703 -19.047 2.188 1 90.94 228 GLU B O 1
ATOM 3703 N N . GLY B 1 229 ? -20.438 -17.422 3.154 1 93.69 229 GLY B N 1
ATOM 3704 C CA . GLY B 1 229 ? -19.891 -17 1.875 1 93.69 229 GLY B CA 1
ATOM 3705 C C . GLY B 1 229 ? -20.75 -15.969 1.172 1 93.69 229 GLY B C 1
ATOM 3706 O O . GLY B 1 229 ? -20.562 -15.703 -0.018 1 93.69 229 GLY B O 1
ATOM 3707 N N . THR B 1 230 ? -21.703 -15.414 1.86 1 95.62 230 THR B N 1
ATOM 3708 C CA . THR B 1 230 ? -22.531 -14.359 1.287 1 95.62 230 THR B CA 1
ATOM 3709 C C . THR B 1 230 ? -21.953 -12.984 1.615 1 95.62 230 THR B C 1
ATOM 3711 O O . THR B 1 230 ? -21.312 -12.805 2.652 1 95.62 230 THR B O 1
ATOM 3714 N N . TRP B 1 231 ? -22.234 -12.031 0.698 1 97.94 231 TRP B N 1
ATOM 3715 C CA . TRP B 1 231 ? -21.672 -10.703 0.883 1 97.94 231 TRP B CA 1
ATOM 3716 C C . TRP B 1 231 ? -22.734 -9.719 1.354 1 97.94 231 TRP B C 1
ATOM 3718 O O . TRP B 1 231 ? -23.797 -9.617 0.745 1 97.94 231 TRP B O 1
ATOM 3728 N N . GLY B 1 232 ? -22.453 -9.07 2.494 1 98.06 232 GLY B N 1
ATOM 3729 C CA . GLY B 1 232 ? -23.234 -7.91 2.906 1 98.06 232 GLY B CA 1
ATOM 3730 C C . GLY B 1 232 ? -22.625 -6.598 2.459 1 98.06 232 GLY B C 1
ATOM 3731 O O . GLY B 1 232 ? -21.406 -6.504 2.268 1 98.06 232 GLY B O 1
ATOM 3732 N N . GLU B 1 233 ? -23.516 -5.609 2.221 1 98 233 GLU B N 1
ATOM 3733 C CA . GLU B 1 233 ? -23.062 -4.285 1.814 1 98 233 GLU B CA 1
ATOM 3734 C C . GLU B 1 233 ? -23.562 -3.209 2.771 1 98 233 GLU B C 1
ATOM 3736 O O . GLU B 1 233 ? -24.703 -3.27 3.236 1 98 233 GLU B O 1
ATOM 3741 N N . GLU B 1 234 ? -22.719 -2.318 3.043 1 98.06 234 GLU B N 1
ATOM 3742 C CA . GLU B 1 234 ? -23.062 -1.175 3.881 1 98.06 234 GLU B CA 1
ATOM 3743 C C . GLU B 1 234 ? -22.484 0.119 3.318 1 98.06 234 GLU B C 1
ATOM 3745 O O . GLU B 1 234 ? -21.281 0.185 3.01 1 98.06 234 GLU B O 1
ATOM 3750 N N . GLU B 1 235 ? -23.344 1.155 3.168 1 98.12 235 GLU B N 1
ATOM 3751 C CA . GLU B 1 235 ? -22.844 2.467 2.756 1 98.12 235 GLU B CA 1
ATOM 3752 C C . GLU B 1 235 ? -22.188 3.199 3.92 1 98.12 235 GLU B C 1
ATOM 3754 O O . GLU B 1 235 ? -22.734 3.24 5.023 1 98.12 235 GLU B O 1
ATOM 3759 N N . LEU B 1 236 ? -21.062 3.732 3.662 1 98.38 236 LEU B N 1
ATOM 3760 C CA . LEU B 1 236 ? -20.281 4.441 4.672 1 98.38 236 LEU B CA 1
ATOM 3761 C C . LEU B 1 236 ? -20.031 5.883 4.242 1 98.38 236 LEU B C 1
ATOM 3763 O O . LEU B 1 236 ? -20.188 6.227 3.07 1 98.38 236 LEU B O 1
ATOM 3767 N N . VAL B 1 237 ? -19.672 6.707 5.211 1 97.81 237 VAL B N 1
ATOM 3768 C CA . VAL B 1 237 ? -19.203 8.055 4.934 1 97.81 237 VAL B CA 1
ATOM 3769 C C . VAL B 1 237 ? -17.859 7.984 4.199 1 97.81 237 VAL B C 1
ATOM 3771 O O . VAL B 1 237 ? -16.922 7.328 4.668 1 97.81 237 VAL B O 1
ATOM 3774 N N . PRO B 1 238 ? -17.844 8.656 3.096 1 96.19 238 PRO B N 1
ATOM 3775 C CA . PRO B 1 238 ? -16.578 8.594 2.361 1 96.19 238 PRO B CA 1
ATOM 3776 C C . PRO B 1 238 ? -15.453 9.367 3.051 1 96.19 238 PRO B C 1
ATOM 3778 O O . PRO B 1 238 ? -15.719 10.273 3.84 1 96.19 238 PRO B O 1
#

Foldseek 3Di:
DDADPVVVVVVVLCVVVVPQQKKKKWFDDPVDPDIDIDIWGWDDWDADPVCNNFIKTKTKDFCLDPVVVRCLVPQWIWMWRQRPVQRKIKIFTDGKHKDADCPDPCNVSRCVVCVPADLQQHRVNVCVVVVNDQLVVLVVSLQVDFFQVLQVLLDPDPPDDDPPPPVVVVVGDRGAHDDDVPRDPVNVVSNVSSSRRMIMMMGGTAKMWMWGVNDVVTWIKIWGADRRGDIDIDTDDD/DDADPVVVVVVVLCVVVVPQQKKKKWFDDPVDPDIDIDIWGWDDWDADPVCNNFIKTKTKDFCLDPVVVRCLVPQWIWMWRQRPVQRKIKIFTDGKHKDADCPDPCNVSRCVVCVPADLQQHRVNVCVVVVNDQLVVLVVSLQVDFFQVLQVLLDPDPPDDDPPPPVVVVVGDRGAHDDDVPRDPVNVVSNVSSSRRMIMMMGGTAKMWMWGVNDVVTWIKIWGADRRGDIDIDTDDD

Sequence (476 aa):
MPVPRWKIAIETAIAEYKNQTVFQLATLDPTLPTPHVRSHVFRSFLSSEFKPNLPLLISSTDIRTPKVTQLAAHPDAELAWWIEGVQQQFRISGKVHVVPAPGHILFRHFLSSTASDYEGSSGIAALKKEGFDWEAKRVEAFKSLGGKMKATWCRPVPGTRLEGGQEEAKRWPVSIEEPKEGATEEEKSNWEMALHNFALVVIDPAEVDFVELGVVPNRRTNFTRSKEGTWGEEELVPMPVPRWKIAIETAIAEYKNQTVFQLATLDPTLPTPHVRSHVFRSFLSSEFKPNLPLLISSTDIRTPKVTQLAAHPDAELAWWIEGVQQQFRISGKVHVVPAPGHILFRHFLSSTASDYEGSSGIAALKKEGFDWEAKRVEAFKSLGGKMKATWCRPVPGTRLEGGQEEAKRWPVSIEEPKEGATEEEKSNWEMALHNFALVVIDPAEVDFVELGVVPNRRTNFTRSKEGTWGEEELVP

InterPro domains:
  IPR012349 FMN-binding split barrel [G3DSA:2.30.110.10] (2-238)
  IPR024624 Pyridoxamine 5'-phosphate oxidase, Alr4036 family, FMN-binding domain [PF12766] (4-99)

Organism: Laccaria bicolor (strain S238N-H82 / ATCC MYA-4686) (NCBI:txid486041)

Solvent-accessible surface area (backbone atoms only — not comparable to full-atom values): 24631 Å² total; per-residue (Å²): 106,70,62,48,66,68,59,53,52,51,52,54,50,36,70,73,38,68,83,57,40,56,29,36,42,20,36,42,37,94,88,44,89,36,31,42,39,41,78,41,53,59,72,44,77,48,57,28,89,84,42,46,38,27,52,23,43,32,35,62,48,58,60,82,34,70,65,50,59,23,30,72,75,39,30,43,25,17,28,27,32,66,32,72,92,63,33,31,37,42,31,39,30,27,45,37,46,56,47,47,39,81,87,40,76,57,25,56,50,44,55,58,75,48,60,85,51,50,49,49,46,39,30,64,18,32,27,53,74,68,63,60,60,62,64,61,52,45,50,52,57,57,67,70,49,54,32,54,64,45,15,57,43,62,46,71,60,54,70,36,75,40,72,76,43,71,71,46,59,68,69,47,69,64,59,42,62,85,68,54,93,84,52,50,71,65,49,47,51,46,44,52,43,16,55,56,29,39,19,32,32,40,34,36,66,40,32,37,45,38,38,36,64,66,42,87,74,57,40,23,39,38,35,37,50,42,78,71,39,47,76,46,79,43,58,25,29,86,105,69,63,47,66,68,59,53,51,50,52,55,51,35,70,74,38,70,83,57,40,57,28,35,43,19,36,42,38,93,88,44,92,36,32,44,38,41,79,41,52,61,73,45,77,48,57,30,90,83,40,44,36,27,53,23,45,31,35,62,47,58,60,80,34,70,64,48,61,24,31,72,75,38,30,43,24,16,29,27,33,65,32,71,92,62,34,33,37,40,31,39,29,28,44,38,44,57,48,46,39,81,86,40,77,56,26,55,49,44,54,59,74,47,60,83,51,49,49,48,47,38,28,65,20,32,26,54,74,68,63,60,59,61,65,60,52,45,51,53,55,58,68,70,51,56,30,54,63,44,16,57,43,62,45,73,61,53,70,36,74,39,73,75,43,71,70,44,59,68,70,46,69,64,58,42,60,85,68,54,92,84,51,50,70,65,48,47,50,47,45,52,43,16,54,56,29,38,19,34,32,39,34,36,66,39,34,37,44,38,37,35,65,67,42,89,75,57,40,22,39,39,36,38,50,41,78,73,38,45,76,45,78,43,57,26,30,84

Secondary structure (DSSP, 8-state):
-PPPHHHHHHHHHHHHSTT--EEEEEE--TTSSS-EEEEEE--EEE--SS-TTSPEEEEEEETTSHHHHHHHH--EEEEEEEETTTTEEEEEEEEEEEE--TTSHHHHHHHHHTTT--TTT-HHHHHHHTT--HHHHHHHHHHHS-HHHHHHTTSSPTTSB-TTHHHHHTTS--------TT--HHHHHHHHHHHHHEEEEEEEEEEEEEEE-SSSS-EEEEEEE-TTS-EEEEEB--/-PPPHHHHHHHHHHHHSTT--EEEEEE--TTSSS-EEEEEE--EEE--SS-TTSPEEEEEEETTSHHHHHHHH--EEEEEEEETTTTEEEEEEEEEEEE--TTSHHHHHHHHHTTT--TTT-HHHHHHHTT--HHHHHHHHHHHS-HHHHHHTTSSPTTSB-TTHHHHHTTS--------TT--HHHHHHHHHHHHHEEEEEEEEEEEEEEE-SSSS-EEEEEEE-TTS-EEEEEB--